Protein AF-A0A7S0ZE68-F1 (afdb_monomer)

Mean predicted aligned error: 7.31 Å

Solvent-accessible surface area (backbone atoms only — not comparable to full-atom values): 23473 Å² total; per-residue (Å²): 79,23,40,35,40,38,35,85,79,68,46,74,48,85,42,56,55,88,51,48,66,77,73,53,62,64,49,19,38,40,34,39,45,21,25,18,49,39,32,36,31,32,47,29,24,30,70,92,72,63,50,59,28,41,34,33,51,36,46,38,29,76,98,45,65,48,38,67,61,39,30,61,26,26,22,79,76,30,35,34,27,33,22,44,54,54,52,84,89,62,48,65,73,42,48,28,31,50,49,50,37,89,93,35,79,50,53,44,38,37,32,34,26,74,39,53,44,96,78,37,60,47,24,30,32,40,34,33,34,30,53,41,91,91,58,72,58,45,65,40,101,82,75,45,92,73,41,56,52,52,30,74,37,29,41,62,71,45,30,70,42,36,25,40,58,50,63,64,74,88,72,77,62,81,66,57,80,61,46,81,65,61,56,42,38,80,71,37,76,44,60,53,7,33,48,49,58,42,42,39,52,78,52,45,68,69,56,52,50,56,38,55,66,32,73,86,42,46,28,42,77,41,61,37,34,48,29,35,27,56,58,79,71,58,72,66,80,48,98,45,74,88,69,52,82,64,55,72,23,48,32,39,43,38,48,67,44,52,51,50,51,38,51,32,55,74,68,74,38,49,28,33,20,34,15,70,60,29,42,50,46,53,50,43,46,38,55,53,5,40,55,63,66,70,64,77,84,68,76,84,60,95,58,46,71,39,50,46,56,47,77,59,54,51,58,60,67,78,37,84,85,56,93,72,76,80,80,53,53,49,58,16,41,46,38,40,50,50,49,29,60,76,67,74,38,66,54,52,66,30,38,35,19,66,62,55,40,68,61,42,80,78,72,63,69,40,27,38,34,28,49,43,62,59,86,74,34,69,66,39,32,35,51,37,11,58,69,30,44,84,39,47,70,73,45,64,72,40,91,53,61,63,78,37,29,50,51,48,48,51,55,51,50,49,38,59,78,69,65,58,47,56,40,72,88,35,25,40,30,38,44,35,59,61,64,86,82,79,78,124

Organism: NCBI:txid708627

InterPro domains:
  IPR003699 S-adenosylmethionine:tRNA ribosyltransferase-isomerase, QueA [PF02547] (1-317)
  IPR003699 S-adenosylmethionine:tRNA ribosyltransferase-isomerase, QueA [PF02547] (340-430)
  IPR003699 S-adenosylmethionine:tRNA ribosyltransferase-isomerase, QueA [PTHR30307] (1-431)
  IPR036100 S-adenosylmethionine:tRNA ribosyltransferase-isomerase, QueA superfamily [SSF111337] (1-431)
  IPR042118 QueA, domain 1 [G3DSA:3.40.1780.10] (176-432)
  IPR042119 QueA, domain 2 [G3DSA:2.40.10.240] (38-175)

Nearest PDB structures (foldseek):
  1vky-assembly1_B  TM=6.435E-01  e=5.093E-19  Thermotoga maritima
  1vky-assembly1_A  TM=6.571E-01  e=1.502E-18  Thermotoga maritima
  1yy3-assembly2_B  TM=5.573E-01  e=4.796E-19  Bacillus subtilis
  1wdi-assembly1_A  TM=6.549E-01  e=3.784E-16  Thermus thermophilus
  6gqf-assembly2_B  TM=2.590E-01  e=2.967E+00  Mus musculus

Secondary structure (DSSP, 8-state):
-EEEEEETTTEEEEE-GGGHHHHSPTT-EEEEE-EEE---EEEEEETTT--EEEEEEEEE-TT---HHHHHT-BTTT-EEEEEEEEETT--TT-EEEE---TT-TTEEEEEEEEEEETTEEEEEEEEEEEEPTTPPPB--TT--SS-B-GGGSBHHHHHHHHEE----GGG-S---TTHHHHSS-TT--EEEESS--GGGGG--HHHHHHHHS-TTTTPEEEEEEEE--GGGGS---SSSGGGPPPPPEEEEEEHHHHHHHHHHHHTT--EEEESHHHHHHHHHHHHHHHHHHTT--S---SS-EE-TTHHHHHHHHH-SS----PPPHHHHHHHHHHHHHHTT-SEEEEEE-----TT---SS-SEEEEEPPPTT-HHHHHHHHHHTTT--HHHHTSS-HHHHSHHHHHHHHHHHHTT---STTS-EEEEEE--GGG--

Foldseek 3Di:
DAWEAEPPVRDTDDDDLLCVLVVDFFQEEEEAAQEWAFLQWFWWAFPPPRWTKIKGFFFFDPPDGDQVVQQQAFLVRWTKTFIFMDTPQDAAQTKIWFDFDPLCNQKTKIWGFHFDDPRHDRGMITIHIWGHPPDDFPQDPVRDPDGDTRRNDGNRVCRVGGGHQQDQVVVVDGDDPVCVVQQEAPSHDHYAASHHLLLRSSDDPVSVCVSCVPPRRSYHYDYWHKRGGCQLSDFPPDPDPVPDFFDKIKIKDFLVRLVVLLVCVVVVHAYEYRHPRSQQNLQVLLLLLLVLVPPPPDDDPPAREAGACSQPCVQCPVPPDDNDDRDASSNSSVSVSVVCVVVVHRMDMHIYSHQQAALDDRRRHFKYKYFADDPRHSRLRNVQCQQQVVQDPVLCPDPDVCSRRVSSCVSVVVCVVVVWAGDSPTYIYMYGHDDPPSPD

Sequence (440 aa):
RLLSWSNPSNSIIDYGFSQIKNILPSNALLILNQSQVITARINMKKLNSGGACEALLLRPAQPNTTPSIALNHTGVSGSVWECLYRGKNIRKDIILEGIPQQNAPDLELQAQVVKTMDGSAPGWLRFSWKSKDHADVITDVNGSENGTKFQDMTFENILPLVGSMPLPPYLKREADELDNIQYKTVYGRQHGSVAAPTAGLHFTDDLLSSIAEDKEKGTKLAYVTLHVGAGTFVPVSAPEMRGHSMHHEQVEISLDTLELLIAQKRAQRPIVAVGTTSVRTLESMYWLGLQFLTSQRSEFLTEPLVSQWYPYETTDQLFNSDPGQLPEAVEALQALANHMRAQELDTVIGDTQLLIVPSYQYKLVDAIVTNFHQPRSTLLMLVAAFVDRNTSFNTIMSADKMTAFPNLFRIYQHALQNRYRFLSYGDSSYLAHVTENSNS

Radius of gyration: 22.99 Å; Cα contacts (8 Å, |Δi|>4): 898; chains: 1; bounding box: 55×50×70 Å

pLDDT: mean 86.55, std 14.47, range [29.5, 98.75]

Structure (mmCIF, N/CA/C/O backbone):
data_AF-A0A7S0ZE68-F1
#
_entry.id   AF-A0A7S0ZE68-F1
#
loop_
_atom_site.group_PDB
_atom_site.id
_atom_site.type_symbol
_atom_site.label_atom_id
_atom_site.label_alt_id
_atom_site.label_comp_id
_atom_site.label_asym_id
_atom_site.label_entity_id
_atom_site.label_seq_id
_atom_site.pdbx_PDB_ins_code
_atom_site.Cartn_x
_atom_site.Cartn_y
_atom_site.Cartn_z
_atom_site.occupancy
_atom_site.B_iso_or_equiv
_atom_site.auth_seq_id
_atom_site.auth_comp_id
_atom_site.auth_asym_id
_atom_site.auth_atom_id
_atom_site.pdbx_PDB_model_num
ATOM 1 N N . ARG A 1 1 ? -0.771 -17.973 10.007 1.00 97.56 1 ARG A N 1
ATOM 2 C CA . ARG A 1 1 ? -1.250 -17.775 11.399 1.00 97.56 1 ARG A CA 1
ATOM 3 C C . ARG A 1 1 ? -1.575 -16.304 11.600 1.00 97.56 1 ARG A C 1
ATOM 5 O O . ARG A 1 1 ? -1.142 -15.498 10.780 1.00 97.56 1 ARG A O 1
ATOM 12 N N . LEU A 1 2 ? -2.339 -15.977 12.635 1.00 98.56 2 LEU A N 1
ATOM 13 C CA . LEU A 1 2 ? -2.744 -14.618 12.966 1.00 98.56 2 LEU A CA 1
ATOM 14 C C . LEU A 1 2 ? -2.609 -14.393 14.474 1.00 98.56 2 LEU A C 1
ATOM 16 O O . LEU A 1 2 ? -3.289 -15.054 15.251 1.00 98.56 2 LEU A O 1
ATOM 20 N N . LEU A 1 3 ? -1.753 -13.456 14.873 1.00 98.56 3 LEU A N 1
ATOM 21 C CA . LEU A 1 3 ? -1.681 -12.979 16.254 1.00 98.56 3 LEU A CA 1
ATOM 22 C C . LEU A 1 3 ? -2.661 -11.822 16.424 1.00 98.56 3 LEU A C 1
ATOM 24 O O . LEU A 1 3 ? -2.529 -10.819 15.735 1.00 98.56 3 LEU A O 1
ATOM 28 N N . SER A 1 4 ? -3.611 -11.921 17.346 1.00 98.25 4 SER A N 1
ATOM 29 C CA . SER A 1 4 ? -4.501 -10.813 17.696 1.00 98.25 4 SER A CA 1
ATOM 30 C C . SER A 1 4 ? -4.032 -10.149 18.983 1.00 98.25 4 SER A C 1
ATOM 32 O O . SER A 1 4 ? -3.918 -10.825 20.003 1.00 98.25 4 SER A O 1
ATOM 34 N N . TRP A 1 5 ? -3.815 -8.837 18.954 1.00 98.00 5 TRP A N 1
ATOM 35 C CA . TRP A 1 5 ? -3.584 -8.008 20.134 1.00 98.00 5 TRP A CA 1
ATOM 36 C C . TRP A 1 5 ? -4.674 -6.944 20.252 1.00 98.00 5 TRP A C 1
ATOM 38 O O . TRP A 1 5 ? -5.042 -6.315 19.258 1.00 98.00 5 TRP A O 1
ATOM 48 N N . SER A 1 6 ? -5.178 -6.735 21.470 1.00 94.56 6 SER A N 1
ATOM 49 C CA . SER A 1 6 ? -6.189 -5.712 21.741 1.00 94.56 6 SER A CA 1
ATOM 50 C C . SER A 1 6 ? -5.872 -4.880 22.982 1.00 94.56 6 SER A C 1
ATOM 52 O O . SER A 1 6 ? -5.545 -5.412 24.042 1.00 94.56 6 SER A O 1
ATOM 54 N N . ASN A 1 7 ? -6.041 -3.568 22.868 1.00 90.00 7 ASN A N 1
ATOM 55 C CA . ASN A 1 7 ? -6.014 -2.610 23.975 1.00 90.00 7 ASN A CA 1
ATOM 56 C C . ASN A 1 7 ? -7.455 -2.159 24.298 1.00 90.00 7 ASN A C 1
ATOM 58 O O . ASN A 1 7 ? -8.201 -1.939 23.344 1.00 90.00 7 ASN A O 1
ATOM 62 N N . PRO A 1 8 ? -7.867 -1.997 25.577 1.00 86.44 8 PRO A N 1
ATOM 63 C CA . PRO A 1 8 ? -7.042 -1.902 26.795 1.00 86.44 8 PRO A CA 1
ATOM 64 C C . PRO A 1 8 ? -6.720 -3.224 27.502 1.00 86.44 8 PRO A C 1
ATOM 66 O O . PRO A 1 8 ? -5.891 -3.234 28.408 1.00 86.44 8 PRO A O 1
ATOM 69 N N . SER A 1 9 ? -7.326 -4.347 27.097 1.00 87.69 9 SER A N 1
ATOM 70 C CA . SER A 1 9 ? -7.104 -5.641 27.771 1.00 87.69 9 SER A CA 1
ATOM 71 C C . SER A 1 9 ? -5.641 -6.109 27.741 1.00 87.69 9 SER A C 1
ATOM 73 O O . SER A 1 9 ? -5.232 -6.934 28.559 1.00 87.69 9 SER A O 1
ATOM 75 N N . ASN A 1 10 ? -4.857 -5.606 26.779 1.00 89.00 10 ASN A N 1
ATOM 76 C CA . ASN A 1 10 ? -3.514 -6.070 26.446 1.00 89.00 10 ASN A CA 1
ATOM 77 C C . ASN A 1 10 ? -3.459 -7.600 26.302 1.00 89.00 10 ASN A C 1
ATOM 79 O O . ASN A 1 10 ? -2.470 -8.238 26.673 1.00 89.00 10 ASN A O 1
ATOM 83 N N . SER A 1 11 ? -4.541 -8.202 25.801 1.00 92.81 11 SER A N 1
ATOM 84 C CA . SER A 1 11 ? -4.622 -9.637 25.540 1.00 92.81 11 SER A CA 1
ATOM 85 C C . SER A 1 11 ? -3.942 -9.972 24.217 1.00 92.81 11 SER A C 1
ATOM 87 O O . SER A 1 11 ? -4.006 -9.200 23.260 1.00 92.81 11 SER A O 1
ATOM 89 N N . ILE A 1 12 ? -3.276 -11.128 24.179 1.00 97.75 12 ILE A N 1
ATOM 90 C CA . ILE A 1 12 ? -2.728 -11.721 22.959 1.00 97.75 12 ILE A CA 1
ATOM 91 C C . ILE A 1 12 ? -3.397 -13.078 22.775 1.00 97.75 12 ILE A C 1
ATOM 93 O O . ILE A 1 12 ? -3.384 -13.892 23.697 1.00 97.75 12 ILE A O 1
ATOM 97 N N . ILE A 1 13 ? -3.992 -13.301 21.605 1.00 97.88 13 ILE A N 1
ATOM 98 C CA . ILE A 1 13 ? -4.678 -14.548 21.253 1.00 97.88 13 ILE A CA 1
ATOM 99 C C . ILE A 1 13 ? -4.198 -15.005 19.875 1.00 97.88 13 ILE A C 1
ATOM 101 O O . ILE A 1 13 ? -4.115 -14.209 18.938 1.00 97.88 13 ILE A O 1
ATOM 105 N N . ASP A 1 14 ? -3.887 -16.292 19.750 1.00 98.38 14 ASP A N 1
ATOM 106 C CA . ASP A 1 14 ? -3.435 -16.913 18.509 1.00 98.38 14 ASP A CA 1
ATOM 107 C C . ASP A 1 14 ? -4.608 -17.508 17.716 1.00 98.38 14 ASP A C 1
ATOM 109 O O . ASP A 1 14 ? -5.398 -18.292 18.240 1.00 98.38 14 ASP A O 1
ATOM 113 N N . TYR A 1 15 ? -4.673 -17.187 16.425 1.00 98.25 15 TYR A N 1
ATOM 114 C CA . TYR A 1 15 ? -5.695 -17.653 15.491 1.00 98.25 15 TYR A CA 1
ATOM 115 C C . TYR A 1 15 ? -5.086 -18.218 14.195 1.00 98.25 15 TYR A C 1
ATOM 117 O O . TYR A 1 15 ? -3.932 -17.963 13.821 1.00 98.25 15 TYR A O 1
ATOM 125 N N . GLY A 1 16 ? -5.896 -18.962 13.445 1.00 98.06 16 GLY A N 1
ATOM 126 C CA . GLY A 1 16 ? -5.732 -19.121 12.002 1.00 98.06 16 GLY A CA 1
ATOM 127 C C . GLY A 1 16 ? -6.158 -17.845 11.271 1.00 98.06 16 GLY A C 1
ATOM 128 O O . GLY A 1 16 ? -7.096 -17.175 11.690 1.00 98.06 16 GLY A O 1
ATOM 129 N N . PHE A 1 17 ? -5.498 -17.498 10.159 1.00 98.31 17 PHE A N 1
ATOM 130 C CA . PHE A 1 17 ? -5.830 -16.257 9.441 1.00 98.31 17 PHE A CA 1
ATOM 131 C C . PHE A 1 17 ? -7.270 -16.250 8.905 1.00 98.31 17 PHE A C 1
ATOM 133 O O . PHE A 1 17 ? -7.935 -15.224 8.953 1.00 98.31 17 PHE A O 1
ATOM 140 N N . SER A 1 18 ? -7.799 -17.408 8.498 1.00 97.00 18 SER A N 1
ATOM 141 C CA . SER A 1 18 ? -9.199 -17.566 8.076 1.00 97.00 18 SER A CA 1
ATOM 142 C C . SER A 1 18 ? -10.223 -17.192 9.156 1.00 97.00 18 SER A C 1
ATOM 144 O O . SER A 1 18 ? -11.379 -16.926 8.840 1.00 97.00 18 SER A O 1
ATOM 146 N N . GLN A 1 19 ? -9.815 -17.141 10.429 1.00 97.44 19 GLN A N 1
ATOM 147 C CA . GLN A 1 19 ? -10.674 -16.735 11.541 1.00 97.44 19 GLN A CA 1
ATOM 148 C C . GLN A 1 19 ? -10.738 -15.212 11.720 1.00 97.44 19 GLN A C 1
ATOM 150 O O . GLN A 1 19 ? -11.475 -14.753 12.590 1.00 97.44 19 GLN A O 1
ATOM 155 N N . ILE A 1 20 ? -10.019 -14.420 10.909 1.00 97.50 20 ILE A N 1
ATOM 156 C CA . ILE A 1 20 ? -10.016 -12.953 11.015 1.00 97.50 20 ILE A CA 1
ATOM 157 C C . ILE A 1 20 ? -11.431 -12.367 10.981 1.00 97.50 20 ILE A C 1
ATOM 159 O O . ILE A 1 20 ? -11.746 -11.486 11.774 1.00 97.50 20 ILE A O 1
ATOM 163 N N . LYS A 1 21 ? -12.322 -12.928 10.153 1.00 95.75 21 LYS A N 1
ATOM 164 C CA . LYS A 1 21 ? -13.723 -12.494 10.048 1.00 95.75 21 LYS A CA 1
ATOM 165 C C . LYS A 1 21 ? -14.470 -12.513 11.389 1.00 95.75 21 LYS A C 1
ATOM 167 O O . LYS A 1 21 ? -15.330 -11.677 11.636 1.00 95.75 21 LYS A O 1
ATOM 172 N N . ASN A 1 22 ? -14.097 -13.424 12.290 1.00 94.50 22 ASN A N 1
ATOM 173 C CA . ASN A 1 22 ? -14.753 -13.574 13.587 1.00 94.50 22 ASN A CA 1
ATOM 174 C C . ASN A 1 22 ? -14.333 -12.467 14.565 1.00 94.50 22 ASN A C 1
ATOM 176 O O . ASN A 1 22 ? -15.131 -12.067 15.415 1.00 94.50 22 ASN A O 1
ATOM 180 N N . ILE A 1 23 ? -13.099 -11.969 14.434 1.00 94.88 23 ILE A N 1
ATOM 181 C CA . ILE A 1 23 ? -12.503 -10.980 15.344 1.00 94.88 23 ILE A CA 1
ATOM 182 C C . ILE A 1 23 ? -12.587 -9.542 14.818 1.00 94.88 23 ILE A C 1
ATOM 184 O O . ILE A 1 23 ? -12.306 -8.609 15.569 1.00 94.88 23 ILE A O 1
ATOM 188 N N . LEU A 1 24 ? -12.987 -9.348 13.555 1.00 95.69 24 LEU A N 1
ATOM 189 C CA . LEU A 1 24 ? -13.318 -8.021 13.042 1.00 95.69 24 LEU A CA 1
ATOM 190 C C . LEU A 1 24 ? -14.492 -7.431 13.844 1.00 95.69 24 LEU A C 1
ATOM 192 O O . LEU A 1 24 ? -15.449 -8.155 14.169 1.00 95.69 24 LEU A O 1
ATOM 196 N N . PRO A 1 25 ? -14.436 -6.130 14.177 1.00 94.56 25 PRO A N 1
ATOM 197 C CA . PRO A 1 25 ? -15.509 -5.487 14.905 1.00 94.56 25 PRO A CA 1
ATOM 198 C C . PRO A 1 25 ? -16.730 -5.298 13.998 1.00 94.56 25 PRO A C 1
ATOM 200 O O . PRO A 1 25 ? -16.615 -5.191 12.775 1.00 94.56 25 PRO A O 1
ATOM 203 N N . SER A 1 26 ? -17.917 -5.266 14.599 1.00 95.06 26 SER A N 1
ATOM 204 C CA . SER A 1 26 ? -19.160 -5.085 13.849 1.00 95.06 26 SER A CA 1
ATOM 205 C C . SER A 1 26 ? -19.196 -3.724 13.151 1.00 95.06 26 SER A C 1
ATOM 207 O O . SER A 1 26 ? -18.731 -2.713 13.679 1.00 95.06 26 SER A O 1
ATOM 209 N N . ASN A 1 27 ? -19.776 -3.699 11.955 1.00 96.75 27 ASN A N 1
ATOM 210 C CA . ASN A 1 27 ? -19.879 -2.556 11.055 1.00 96.75 27 ASN A CA 1
ATOM 211 C C . ASN A 1 27 ? -18.532 -1.908 10.697 1.00 96.75 27 ASN A C 1
ATOM 213 O O . ASN A 1 27 ? -18.492 -0.717 10.383 1.00 96.75 27 ASN A O 1
ATOM 217 N N . ALA A 1 28 ? -17.431 -2.664 10.758 1.00 97.06 28 ALA A N 1
ATOM 218 C CA . ALA A 1 28 ? -16.114 -2.183 10.365 1.00 97.06 28 ALA A CA 1
ATOM 219 C C . ALA A 1 28 ? -16.041 -1.816 8.877 1.00 97.06 28 ALA A C 1
ATOM 221 O O . ALA A 1 28 ? -16.724 -2.406 8.038 1.00 97.06 28 ALA A O 1
ATOM 222 N N . LEU A 1 29 ? -15.138 -0.895 8.552 1.00 98.38 29 LEU A N 1
ATOM 223 C CA . LEU A 1 29 ? -14.688 -0.648 7.189 1.00 98.38 29 LEU A CA 1
ATOM 224 C C . LEU A 1 29 ? -13.268 -1.201 7.035 1.00 98.38 29 LEU A C 1
ATOM 226 O O . LEU A 1 29 ? -12.329 -0.685 7.643 1.00 98.38 29 LEU A O 1
ATOM 230 N N . LEU A 1 30 ? -13.120 -2.268 6.251 1.00 98.50 30 LEU A N 1
ATOM 231 C CA . LEU A 1 30 ? -11.841 -2.906 5.953 1.00 98.50 30 LEU A CA 1
ATOM 232 C C . LEU A 1 30 ? -11.209 -2.234 4.728 1.00 98.50 30 LEU A C 1
ATOM 234 O O . LEU A 1 30 ? -11.746 -2.314 3.623 1.00 98.50 30 LEU A O 1
ATOM 238 N N . ILE A 1 31 ? -10.069 -1.575 4.934 1.00 98.69 31 ILE A N 1
ATOM 239 C CA . ILE A 1 31 ? -9.358 -0.804 3.912 1.00 98.69 31 ILE A CA 1
ATOM 240 C C . ILE A 1 31 ? -8.237 -1.640 3.303 1.00 98.69 31 ILE A C 1
ATOM 242 O O . ILE A 1 31 ? -7.310 -2.063 3.998 1.00 98.69 31 ILE A O 1
ATOM 246 N N . LEU A 1 32 ? -8.316 -1.838 1.991 1.00 98.50 32 LEU A N 1
ATOM 247 C CA . LEU A 1 32 ? -7.461 -2.725 1.215 1.00 98.50 32 LEU A CA 1
ATOM 248 C C . LEU A 1 32 ? -6.652 -1.915 0.189 1.00 98.50 32 LEU A C 1
ATOM 250 O O . LEU A 1 32 ? -7.228 -1.257 -0.675 1.00 98.50 32 LEU A O 1
ATOM 254 N N . ASN A 1 33 ? -5.317 -1.979 0.246 1.00 97.75 33 ASN A N 1
ATOM 255 C CA . ASN A 1 33 ? -4.476 -1.361 -0.785 1.00 97.75 33 ASN A CA 1
ATOM 256 C C . ASN A 1 33 ? -4.490 -2.196 -2.075 1.00 97.75 33 ASN A C 1
ATOM 258 O O . ASN A 1 33 ? -3.902 -3.278 -2.111 1.00 97.75 33 ASN A O 1
ATOM 262 N N . GLN A 1 34 ? -5.142 -1.690 -3.118 1.00 96.56 34 GLN A N 1
ATOM 263 C CA . GLN A 1 34 ? -5.327 -2.373 -4.402 1.00 96.56 34 GLN A CA 1
ATOM 264 C C . GLN A 1 34 ? -4.167 -2.170 -5.391 1.00 96.56 34 GLN A C 1
ATOM 266 O O . GLN A 1 34 ? -4.314 -2.484 -6.576 1.00 96.56 34 GLN A O 1
ATOM 271 N N . SER A 1 35 ? -3.024 -1.644 -4.939 1.00 94.12 35 SER A N 1
ATOM 272 C CA . SER A 1 35 ? -1.848 -1.515 -5.795 1.00 94.12 35 SER A CA 1
ATOM 273 C C . SER A 1 35 ? -1.273 -2.881 -6.179 1.00 94.12 35 SER A C 1
ATOM 275 O O . SER A 1 35 ? -1.219 -3.826 -5.387 1.00 94.12 35 SER A O 1
ATOM 277 N N . GLN A 1 36 ? -0.843 -2.980 -7.432 1.00 91.81 36 GLN A N 1
ATOM 278 C CA . GLN A 1 36 ? -0.327 -4.189 -8.047 1.00 91.81 36 GLN A CA 1
ATOM 279 C C . GLN A 1 36 ? 1.104 -3.968 -8.527 1.00 91.81 36 GLN A C 1
ATOM 281 O O . GLN A 1 36 ? 1.465 -2.902 -9.045 1.00 91.81 36 GLN A O 1
ATOM 286 N N . VAL A 1 37 ? 1.929 -4.991 -8.303 1.00 91.69 37 VAL A N 1
ATOM 287 C CA . VAL A 1 37 ? 3.350 -4.950 -8.630 1.00 91.69 37 VAL A CA 1
ATOM 288 C C . VAL A 1 37 ? 3.547 -5.113 -10.128 1.00 91.69 37 VAL A C 1
ATOM 290 O O . VAL A 1 37 ? 2.968 -6.012 -10.735 1.00 91.69 37 VAL A O 1
ATOM 293 N N . ILE A 1 38 ? 4.380 -4.256 -10.705 1.00 91.44 38 ILE A N 1
ATOM 294 C CA . ILE A 1 38 ? 4.871 -4.394 -12.077 1.00 91.44 38 ILE A CA 1
ATOM 295 C C . ILE A 1 38 ? 6.212 -5.138 -12.087 1.00 91.44 38 ILE A C 1
ATOM 297 O O . ILE A 1 38 ? 6.972 -5.086 -11.117 1.00 91.44 38 ILE A O 1
ATOM 301 N N . THR A 1 39 ? 6.549 -5.800 -13.196 1.00 91.88 39 THR A N 1
ATOM 302 C CA . THR A 1 39 ? 7.866 -6.428 -13.416 1.00 91.88 39 THR A CA 1
ATOM 303 C C . THR A 1 39 ? 8.942 -5.360 -13.658 1.00 91.88 39 THR A C 1
ATOM 305 O O . THR A 1 39 ? 9.466 -5.173 -14.751 1.00 91.88 39 THR A O 1
ATOM 308 N N . ALA A 1 40 ? 9.241 -4.600 -12.605 1.00 90.06 40 ALA A N 1
ATOM 309 C CA . ALA A 1 40 ? 10.040 -3.379 -12.626 1.00 90.06 40 ALA A CA 1
ATOM 310 C C . ALA A 1 40 ? 11.560 -3.597 -12.681 1.00 90.06 40 ALA A C 1
ATOM 312 O O . ALA A 1 40 ? 12.296 -2.614 -12.776 1.00 90.06 40 ALA A O 1
ATOM 313 N N . ARG A 1 41 ? 12.062 -4.835 -12.581 1.00 92.25 41 ARG A N 1
ATOM 314 C CA . ARG A 1 41 ? 13.501 -5.114 -12.671 1.00 92.25 41 ARG A CA 1
ATOM 315 C C . ARG A 1 41 ? 13.868 -5.532 -14.088 1.00 92.25 41 ARG A C 1
ATOM 317 O O . ARG A 1 41 ? 13.460 -6.597 -14.525 1.00 92.25 41 ARG A O 1
ATOM 324 N N . ILE A 1 42 ? 14.663 -4.728 -14.784 1.00 94.25 42 ILE A N 1
ATOM 325 C CA . ILE A 1 42 ? 15.025 -4.937 -16.189 1.00 94.25 42 ILE A CA 1
ATOM 326 C C . ILE A 1 42 ? 16.531 -5.170 -16.304 1.00 94.25 42 ILE A C 1
ATOM 328 O O . ILE A 1 42 ? 17.345 -4.326 -15.912 1.00 94.25 42 ILE A O 1
ATOM 332 N N . ASN A 1 43 ? 16.900 -6.307 -16.892 1.00 94.50 43 ASN A N 1
ATOM 333 C CA . ASN A 1 43 ? 18.278 -6.600 -17.268 1.00 94.50 43 ASN A CA 1
ATOM 334 C C . ASN A 1 43 ? 18.594 -5.986 -18.633 1.00 94.50 43 ASN A C 1
ATOM 336 O O . ASN A 1 43 ? 17.826 -6.115 -19.587 1.00 94.50 43 ASN A O 1
ATOM 340 N N . MET A 1 44 ? 19.738 -5.315 -18.725 1.00 96.31 44 MET A N 1
ATOM 341 C CA . MET A 1 44 ? 20.158 -4.565 -19.902 1.00 96.31 44 MET A CA 1
ATOM 342 C C . MET A 1 44 ? 21.663 -4.691 -20.162 1.00 96.31 44 MET A C 1
ATOM 344 O O . MET A 1 44 ? 22.460 -5.094 -19.310 1.00 96.31 44 MET A O 1
ATOM 348 N N . LYS A 1 45 ? 22.081 -4.268 -21.353 1.00 96.31 45 LYS A N 1
ATOM 349 C CA . LYS A 1 45 ? 23.487 -4.125 -21.757 1.00 96.31 45 LYS A CA 1
ATOM 350 C C . LYS A 1 45 ? 23.699 -2.769 -22.428 1.00 96.31 45 LYS A C 1
ATOM 352 O O . LYS A 1 45 ? 22.816 -2.259 -23.104 1.00 96.31 45 LYS A O 1
ATOM 357 N N . LYS A 1 46 ? 24.874 -2.162 -22.271 1.00 95.62 46 LYS A N 1
ATOM 358 C CA . LYS A 1 46 ? 25.231 -0.938 -23.008 1.00 95.62 46 LYS A CA 1
ATOM 359 C C . LYS A 1 46 ? 25.331 -1.238 -24.500 1.00 95.62 46 LYS A C 1
ATOM 361 O O . LYS A 1 46 ? 26.166 -2.063 -24.868 1.00 95.62 46 LYS A O 1
ATOM 366 N N . LEU A 1 47 ? 24.599 -0.499 -25.333 1.00 91.81 47 LEU A N 1
ATOM 367 C CA . LEU A 1 47 ? 24.514 -0.736 -26.780 1.00 91.81 47 LEU A CA 1
ATOM 368 C C . LEU A 1 47 ? 25.900 -0.849 -27.449 1.00 91.81 47 LEU A C 1
ATOM 370 O O . LEU A 1 47 ? 26.173 -1.802 -28.166 1.00 91.81 47 LEU A O 1
ATOM 374 N N . ASN A 1 48 ? 26.823 0.065 -27.129 1.00 88.69 48 ASN A N 1
ATOM 375 C CA . ASN A 1 48 ? 28.132 0.126 -27.798 1.00 88.69 48 ASN A CA 1
ATOM 376 C C . ASN A 1 48 ? 29.204 -0.812 -27.221 1.00 88.69 48 ASN A C 1
ATOM 378 O O . ASN A 1 48 ? 30.195 -1.088 -27.884 1.00 88.69 48 ASN A O 1
ATOM 382 N N . SER A 1 49 ? 29.081 -1.232 -25.959 1.00 91.38 49 SER A N 1
ATOM 383 C CA . SER A 1 49 ? 30.174 -1.940 -25.257 1.00 91.38 49 SER A CA 1
ATOM 384 C C . SER A 1 49 ? 29.784 -3.306 -24.708 1.00 91.38 49 SER A C 1
ATOM 386 O O . SER A 1 49 ? 30.634 -3.992 -24.150 1.00 91.38 49 SER A O 1
ATOM 388 N N . GLY A 1 50 ? 28.502 -3.674 -24.768 1.00 92.62 50 GLY A N 1
ATOM 389 C CA . GLY A 1 50 ? 27.973 -4.908 -24.185 1.00 92.62 50 GLY A CA 1
ATOM 390 C C . GLY A 1 50 ? 28.035 -4.973 -22.654 1.00 92.62 50 GLY A C 1
ATOM 391 O O . GLY A 1 50 ? 27.620 -5.966 -22.068 1.00 92.62 50 GLY A O 1
ATOM 392 N N . GLY A 1 51 ? 28.544 -3.937 -21.976 1.00 94.12 51 GLY A N 1
ATOM 393 C CA . GLY A 1 51 ? 28.671 -3.943 -20.520 1.00 94.12 51 GLY A CA 1
ATOM 394 C C . GLY A 1 51 ? 27.307 -4.021 -19.833 1.00 94.12 51 GLY A C 1
ATOM 395 O O . GLY A 1 51 ? 26.436 -3.204 -20.126 1.00 94.12 51 GLY A O 1
ATOM 396 N N . ALA A 1 52 ? 27.156 -4.973 -18.912 1.00 95.06 52 ALA A N 1
ATOM 397 C CA . ALA A 1 52 ? 25.908 -5.240 -18.206 1.00 95.06 52 ALA A CA 1
ATOM 398 C C . ALA A 1 52 ? 25.421 -4.048 -17.364 1.00 95.06 52 ALA A C 1
ATOM 400 O O . ALA A 1 52 ? 26.219 -3.311 -16.766 1.00 95.06 52 ALA A O 1
ATOM 401 N N . CYS A 1 53 ? 24.102 -3.901 -17.312 1.00 94.06 53 CYS A N 1
ATOM 402 C CA . CYS A 1 53 ? 23.387 -2.951 -16.480 1.00 94.06 53 CYS A CA 1
ATOM 403 C C . CYS A 1 53 ? 22.080 -3.591 -15.997 1.00 94.06 53 CYS A C 1
ATOM 405 O O . CYS A 1 53 ? 21.318 -4.110 -16.799 1.00 94.06 53 CYS A O 1
ATOM 407 N N . GLU A 1 54 ? 21.794 -3.518 -14.707 1.00 92.44 54 GLU A N 1
ATOM 408 C CA . GLU A 1 54 ? 20.463 -3.820 -14.165 1.00 92.44 54 GLU A CA 1
ATOM 409 C C . GLU A 1 54 ? 19.784 -2.488 -13.845 1.00 92.44 54 GLU A C 1
ATOM 411 O O . GLU A 1 54 ? 20.455 -1.589 -13.332 1.00 92.44 54 GLU A O 1
ATOM 416 N N . ALA A 1 55 ? 18.494 -2.339 -14.141 1.00 91.94 55 ALA A N 1
ATOM 417 C CA . ALA A 1 55 ? 17.694 -1.226 -13.639 1.00 91.94 55 ALA A CA 1
ATOM 418 C C . ALA A 1 55 ? 16.453 -1.717 -12.903 1.00 91.94 55 ALA A C 1
ATOM 420 O O . ALA A 1 55 ? 15.841 -2.714 -13.269 1.00 91.94 55 ALA A O 1
ATOM 421 N N . LEU A 1 56 ? 16.074 -0.969 -11.880 1.00 91.00 56 LEU A N 1
ATOM 422 C CA . LEU A 1 56 ? 14.854 -1.118 -11.118 1.00 91.00 56 LEU A CA 1
ATOM 423 C C . LEU A 1 56 ? 14.062 0.179 -11.257 1.00 91.00 56 LEU A C 1
ATOM 425 O O . LEU 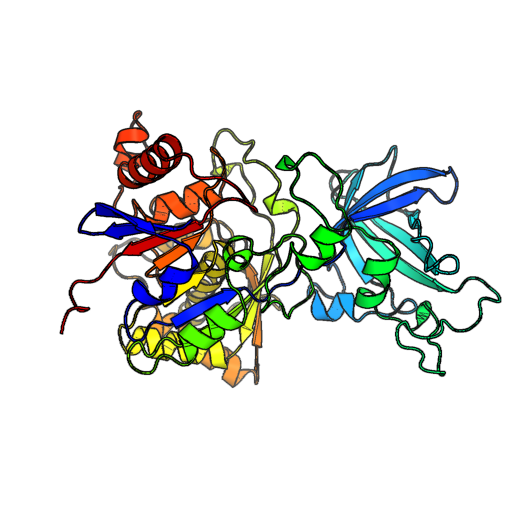A 1 56 ? 14.522 1.231 -10.804 1.00 91.00 56 LEU A O 1
ATOM 429 N N . LEU A 1 57 ? 12.896 0.101 -11.895 1.00 90.88 57 LEU A N 1
ATOM 430 C CA . LEU A 1 57 ? 11.959 1.217 -11.994 1.00 90.88 57 LEU A CA 1
ATOM 431 C C . LEU A 1 57 ? 11.513 1.600 -10.578 1.00 90.88 57 LEU A C 1
ATOM 433 O O . LEU A 1 57 ? 11.186 0.727 -9.777 1.00 90.88 57 LEU A O 1
ATOM 437 N N . LEU A 1 58 ? 11.539 2.894 -10.257 1.00 84.88 58 LEU A N 1
ATOM 438 C CA . LEU A 1 58 ? 11.130 3.422 -8.952 1.00 84.88 58 LEU A CA 1
ATOM 439 C C . LEU A 1 58 ? 9.770 4.102 -9.045 1.00 84.88 58 LEU A C 1
ATOM 441 O O . LEU A 1 58 ? 8.864 3.757 -8.294 1.00 84.88 58 LEU A O 1
ATOM 445 N N . ARG A 1 59 ? 9.653 5.063 -9.964 1.00 85.88 59 ARG A N 1
ATOM 446 C CA . ARG A 1 59 ? 8.428 5.810 -10.258 1.00 85.88 59 ARG A CA 1
ATOM 447 C C . ARG A 1 59 ? 8.512 6.453 -11.643 1.00 85.88 59 ARG A C 1
ATOM 449 O O . ARG A 1 59 ? 9.628 6.675 -12.129 1.00 85.88 59 ARG A O 1
ATOM 456 N N . PRO A 1 60 ? 7.378 6.793 -12.265 1.00 89.38 60 PRO A N 1
ATOM 457 C CA . PRO A 1 60 ? 7.383 7.625 -13.454 1.00 89.38 60 PRO A CA 1
ATOM 458 C C . PRO A 1 60 ? 8.032 8.984 -13.197 1.00 89.38 60 PRO A C 1
ATOM 460 O O . PRO A 1 60 ? 7.990 9.528 -12.094 1.00 89.38 60 PRO A O 1
ATOM 463 N N . ALA A 1 61 ? 8.638 9.530 -14.239 1.00 88.00 61 ALA A N 1
ATOM 464 C CA . ALA A 1 61 ? 9.193 10.872 -14.273 1.00 88.00 61 ALA A CA 1
ATOM 465 C C . ALA A 1 61 ? 8.524 11.678 -15.398 1.00 88.00 61 ALA A C 1
ATOM 467 O O . ALA A 1 61 ? 7.621 11.206 -16.082 1.00 88.00 61 ALA A O 1
ATOM 468 N N . GLN A 1 62 ? 8.962 12.921 -15.598 1.00 80.62 62 GLN A N 1
ATOM 469 C CA . GLN A 1 62 ? 8.327 13.842 -16.544 1.00 80.62 62 GLN A CA 1
ATOM 470 C C . GLN A 1 62 ? 8.140 13.259 -17.964 1.00 80.62 62 GLN A C 1
ATOM 472 O O . GLN A 1 62 ? 9.031 12.568 -18.467 1.00 80.62 62 GLN A O 1
ATOM 477 N N . PRO A 1 63 ? 7.025 13.591 -18.649 1.00 74.69 63 PRO A N 1
ATOM 478 C CA . PRO A 1 63 ? 6.103 14.694 -18.341 1.00 74.69 63 PRO A CA 1
ATOM 479 C C . PRO A 1 63 ? 4.983 14.371 -17.339 1.00 74.69 63 PRO A C 1
ATOM 481 O O . PRO A 1 63 ? 4.277 15.294 -16.951 1.00 74.69 63 PRO A O 1
ATOM 484 N N . ASN A 1 64 ? 4.810 13.115 -16.913 1.00 80.31 64 ASN A N 1
ATOM 485 C CA . ASN A 1 64 ? 3.730 12.726 -16.005 1.00 80.31 64 ASN A CA 1
ATOM 486 C C . ASN A 1 64 ? 4.231 11.741 -14.939 1.00 80.31 64 ASN A C 1
ATOM 488 O O . ASN A 1 64 ? 4.844 10.728 -15.258 1.00 80.31 64 ASN A O 1
ATOM 492 N N . THR A 1 65 ? 3.960 12.046 -13.675 1.00 83.75 65 THR A N 1
ATOM 493 C CA . THR A 1 65 ? 4.401 11.285 -12.496 1.00 83.75 65 THR A CA 1
ATOM 494 C C . THR A 1 65 ? 3.440 10.150 -12.112 1.00 83.75 65 THR A C 1
ATOM 496 O O . THR A 1 65 ? 3.756 9.342 -11.241 1.00 83.75 65 THR A O 1
ATOM 499 N N . THR A 1 66 ? 2.298 10.034 -12.797 1.00 85.25 66 THR A N 1
ATOM 500 C CA . THR A 1 66 ? 1.258 9.032 -12.543 1.00 85.25 66 THR A CA 1
ATOM 501 C C . THR A 1 66 ? 1.554 7.701 -13.229 1.00 85.25 66 THR A C 1
ATOM 503 O O . THR A 1 66 ? 1.628 7.665 -14.462 1.00 85.25 66 THR A O 1
ATOM 506 N N . PRO A 1 67 ? 1.682 6.582 -12.481 1.00 87.69 67 PRO A N 1
ATOM 507 C CA . PRO A 1 67 ? 1.981 5.268 -13.039 1.00 87.69 67 PRO A CA 1
ATOM 508 C C . PRO A 1 67 ? 0.981 4.814 -14.089 1.00 87.69 67 PRO A C 1
ATOM 510 O O . PRO A 1 67 ? 1.414 4.387 -15.152 1.00 87.69 67 PRO A O 1
ATOM 513 N N . SER A 1 68 ? -0.325 4.974 -13.863 1.00 86.12 68 SER A N 1
ATOM 514 C CA . SER A 1 68 ? -1.348 4.565 -14.837 1.00 86.12 68 SER A CA 1
ATOM 515 C C . SER A 1 68 ? -1.211 5.290 -16.183 1.00 86.12 68 SER A C 1
ATOM 517 O O . SER A 1 68 ? -1.430 4.693 -17.235 1.00 86.12 68 SER A O 1
ATOM 519 N N . ILE A 1 69 ? -0.774 6.551 -16.187 1.00 88.56 69 ILE A N 1
ATOM 520 C CA . ILE A 1 69 ? -0.525 7.313 -17.420 1.00 88.56 69 ILE A CA 1
ATOM 521 C C . ILE A 1 69 ? 0.789 6.860 -18.064 1.00 88.56 69 ILE A C 1
ATOM 523 O O . ILE A 1 69 ? 0.826 6.538 -19.251 1.00 88.56 69 ILE A O 1
ATOM 527 N N . ALA A 1 70 ? 1.864 6.775 -17.279 1.00 90.81 70 ALA A N 1
ATOM 528 C CA . ALA A 1 70 ? 3.185 6.402 -17.775 1.00 90.81 70 ALA A CA 1
ATOM 529 C C . ALA A 1 70 ? 3.258 4.961 -18.305 1.00 90.81 70 ALA A C 1
ATOM 531 O O . ALA A 1 70 ? 4.036 4.682 -19.222 1.00 90.81 70 ALA A O 1
ATOM 532 N N . LEU A 1 71 ? 2.463 4.052 -17.737 1.00 91.88 71 LEU A N 1
ATOM 533 C CA . LEU A 1 71 ? 2.334 2.662 -18.169 1.00 91.88 71 LEU A CA 1
ATOM 534 C C . LEU A 1 71 ? 1.534 2.523 -19.471 1.00 91.88 71 LEU A C 1
ATOM 536 O O . LEU A 1 71 ? 1.809 1.604 -20.238 1.00 91.88 71 LEU A O 1
ATOM 540 N N . ASN A 1 72 ? 0.621 3.455 -19.759 1.00 93.56 72 ASN A N 1
ATOM 541 C CA . ASN A 1 72 ? -0.178 3.484 -20.988 1.00 93.56 72 ASN A CA 1
ATOM 542 C C . ASN A 1 72 ? 0.549 4.090 -22.200 1.00 93.56 72 ASN A C 1
ATOM 544 O O . ASN A 1 72 ? 0.030 4.052 -23.314 1.00 93.56 72 ASN A O 1
ATOM 548 N N . HIS A 1 73 ? 1.753 4.636 -22.018 1.00 93.69 73 HIS A N 1
ATOM 549 C CA . HIS A 1 73 ? 2.574 5.086 -23.140 1.00 93.69 73 HIS A CA 1
ATOM 550 C C . HIS A 1 73 ? 2.940 3.916 -24.057 1.00 93.69 73 HIS A C 1
ATOM 552 O O . HIS A 1 73 ? 3.223 2.818 -23.580 1.00 93.69 73 HIS A O 1
ATOM 558 N N . THR A 1 74 ? 2.984 4.175 -25.363 1.00 93.69 74 THR A N 1
ATOM 559 C CA . THR A 1 74 ? 3.421 3.216 -26.385 1.00 93.69 74 THR A CA 1
ATOM 560 C C . THR A 1 74 ? 4.903 3.395 -26.711 1.00 93.69 74 THR A C 1
ATOM 562 O O . THR A 1 74 ? 5.552 4.345 -26.255 1.00 93.69 74 THR A O 1
ATOM 565 N N . GLY A 1 75 ? 5.454 2.502 -27.534 1.00 88.62 75 GLY A N 1
ATOM 566 C CA . GLY A 1 75 ? 6.866 2.529 -27.912 1.00 88.62 75 GLY A CA 1
ATOM 567 C C . GLY A 1 75 ? 7.255 3.776 -28.701 1.00 88.62 75 GLY A C 1
ATOM 568 O O . GLY A 1 75 ? 8.401 4.217 -28.622 1.00 88.62 75 GLY A O 1
ATOM 569 N N . VAL A 1 76 ? 6.281 4.384 -29.389 1.00 86.75 76 VAL A N 1
ATOM 570 C CA . VAL A 1 76 ? 6.439 5.641 -30.133 1.00 86.75 76 VAL A CA 1
ATOM 571 C C . VAL A 1 76 ? 6.549 6.841 -29.193 1.00 86.75 76 VAL A C 1
ATOM 573 O O . VAL A 1 76 ? 7.433 7.678 -29.368 1.00 86.75 76 VAL A O 1
ATOM 576 N N . SER A 1 77 ? 5.672 6.939 -28.188 1.00 90.06 77 SER A N 1
ATOM 577 C CA . SER A 1 77 ? 5.732 8.027 -27.200 1.00 90.06 77 SER A CA 1
ATOM 578 C C . SER A 1 77 ? 6.891 7.853 -26.214 1.00 90.06 77 SER A C 1
ATOM 580 O O . SER A 1 77 ? 7.458 8.841 -25.744 1.00 90.06 77 SER A O 1
ATOM 582 N N . GLY A 1 78 ? 7.251 6.599 -25.917 1.00 91.69 78 GLY A N 1
ATOM 583 C CA . GLY A 1 78 ? 8.212 6.224 -24.887 1.00 91.69 78 GLY A CA 1
ATOM 584 C C . GLY A 1 78 ? 7.735 6.565 -23.474 1.00 91.69 78 GLY A C 1
ATOM 585 O O . GLY A 1 78 ? 6.789 7.322 -23.280 1.00 91.69 78 GLY A O 1
ATOM 586 N N . SER A 1 79 ? 8.394 6.022 -22.454 1.00 94.62 79 SER A N 1
ATOM 587 C CA . SER A 1 79 ? 8.044 6.256 -21.045 1.00 94.62 79 SER A CA 1
ATOM 588 C C . SER A 1 79 ? 9.289 6.629 -20.247 1.00 94.62 79 SER A C 1
ATOM 590 O O . SER A 1 79 ? 10.341 6.020 -20.427 1.00 94.62 79 SER A O 1
ATOM 592 N N . VAL A 1 80 ? 9.216 7.653 -19.393 1.00 94.94 80 VAL A N 1
ATOM 593 C CA . VAL A 1 80 ? 10.369 8.117 -18.603 1.00 94.94 80 VAL A CA 1
ATOM 594 C C . VAL A 1 80 ? 10.162 7.734 -17.149 1.00 94.94 80 VAL A C 1
ATOM 596 O O . VAL A 1 80 ? 9.130 8.053 -16.571 1.00 94.94 80 VAL A O 1
ATOM 599 N N . TRP A 1 81 ? 11.150 7.070 -16.556 1.00 92.81 81 TRP A N 1
ATOM 600 C CA . TRP A 1 81 ? 11.083 6.597 -15.177 1.00 92.81 81 TRP A CA 1
ATOM 601 C C . TRP A 1 81 ? 12.340 6.968 -14.412 1.00 92.81 81 TRP A C 1
ATOM 603 O O . TRP A 1 81 ? 13.459 6.841 -14.914 1.00 92.81 81 TRP A O 1
ATOM 613 N N . GLU A 1 82 ? 12.159 7.373 -13.162 1.00 90.44 82 GLU A N 1
ATOM 614 C CA . GLU A 1 82 ? 13.235 7.348 -12.188 1.00 90.44 82 GLU A CA 1
ATOM 615 C C . GLU A 1 82 ? 13.577 5.887 -11.884 1.00 90.44 82 GLU A C 1
ATOM 617 O O . GLU A 1 82 ? 12.703 5.087 -11.551 1.00 90.44 82 GLU A O 1
ATOM 622 N N . CYS A 1 83 ? 14.847 5.530 -12.037 1.00 90.00 83 CYS A N 1
ATOM 623 C CA . CYS A 1 83 ? 15.346 4.174 -11.891 1.00 90.00 83 CYS A CA 1
ATOM 624 C C . CYS A 1 83 ? 16.570 4.156 -10.974 1.00 90.00 83 CYS A C 1
ATOM 626 O O . CYS A 1 83 ? 17.468 4.996 -11.092 1.00 90.00 83 CYS A O 1
ATOM 628 N N . LEU A 1 84 ? 16.654 3.138 -10.121 1.00 88.19 84 LEU A N 1
ATOM 629 C CA . LEU A 1 84 ? 17.928 2.707 -9.559 1.00 88.19 84 LEU A CA 1
ATOM 630 C C . LEU A 1 84 ? 18.593 1.802 -10.597 1.00 88.19 84 LEU A C 1
ATOM 632 O O . LEU A 1 84 ? 17.947 0.894 -11.103 1.00 88.19 84 LEU A O 1
ATOM 636 N N . TYR A 1 85 ? 19.863 2.015 -10.923 1.00 88.31 85 TYR A N 1
ATOM 637 C CA . TYR A 1 85 ? 20.571 1.139 -11.856 1.00 88.31 85 TYR A CA 1
ATOM 638 C C . TYR A 1 85 ? 21.986 0.826 -11.397 1.00 88.31 85 TYR A C 1
ATOM 640 O O . TYR A 1 85 ? 22.671 1.645 -10.781 1.00 88.31 85 TYR A O 1
ATOM 648 N N . ARG A 1 86 ? 22.440 -0.382 -11.726 1.00 88.38 86 ARG A N 1
ATOM 649 C CA . ARG A 1 86 ? 23.760 -0.900 -11.379 1.00 88.38 86 ARG A CA 1
ATOM 650 C C . ARG A 1 86 ? 24.500 -1.300 -12.646 1.00 88.38 86 ARG A C 1
ATOM 652 O O . ARG A 1 86 ? 24.166 -2.286 -13.291 1.00 88.38 86 ARG A O 1
ATOM 659 N N . GLY A 1 87 ? 25.553 -0.556 -12.969 1.00 86.00 87 GLY A N 1
ATOM 660 C CA . GLY A 1 87 ? 26.431 -0.827 -14.105 1.00 86.00 87 GLY A CA 1
ATOM 661 C C . GLY A 1 87 ? 27.700 0.022 -14.043 1.00 86.00 87 GLY A C 1
ATOM 662 O O . GLY A 1 87 ? 27.738 1.064 -13.388 1.00 86.00 87 GLY A O 1
ATOM 663 N N . LYS A 1 88 ? 28.773 -0.413 -14.713 1.00 87.50 88 LYS A N 1
ATOM 664 C CA . LYS A 1 88 ? 30.032 0.353 -14.755 1.00 87.50 88 LYS A CA 1
ATOM 665 C C . LYS A 1 88 ? 29.933 1.517 -15.745 1.00 87.50 88 LYS A C 1
ATOM 667 O O . LYS A 1 88 ? 29.692 1.293 -16.937 1.00 87.50 88 LYS A O 1
ATOM 672 N N . ASN A 1 89 ? 30.249 2.724 -15.264 1.00 87.06 89 ASN A N 1
ATOM 673 C CA . ASN A 1 89 ? 30.294 3.969 -16.041 1.00 87.06 89 ASN A CA 1
ATOM 674 C C . ASN A 1 89 ? 28.968 4.293 -16.752 1.00 87.06 89 ASN A C 1
ATOM 676 O O . ASN A 1 89 ? 28.981 4.628 -17.933 1.00 87.06 89 ASN A O 1
ATOM 680 N N . ILE A 1 90 ? 27.838 4.180 -16.048 1.00 87.00 90 ILE A N 1
ATOM 681 C CA . ILE A 1 90 ? 26.539 4.641 -16.554 1.00 87.00 90 ILE A CA 1
ATOM 682 C C . ILE A 1 90 ? 26.453 6.157 -16.355 1.00 87.00 90 ILE A C 1
ATOM 684 O O . ILE A 1 90 ? 26.534 6.636 -15.228 1.00 87.00 90 ILE A O 1
ATOM 688 N N . ARG A 1 91 ? 26.363 6.911 -17.451 1.00 88.44 91 ARG A N 1
ATOM 689 C CA . ARG A 1 91 ? 26.330 8.379 -17.480 1.00 88.44 91 ARG A CA 1
ATOM 690 C C . ARG A 1 91 ? 25.216 8.832 -18.416 1.00 88.44 91 ARG A C 1
ATOM 692 O O . ARG A 1 91 ? 24.692 8.018 -19.176 1.00 88.44 91 ARG A O 1
ATOM 699 N N . LYS A 1 92 ? 24.892 10.123 -18.369 1.00 90.94 92 LYS A N 1
ATOM 700 C CA . LYS A 1 92 ? 23.943 10.754 -19.289 1.00 90.94 92 LYS A CA 1
ATOM 701 C C . LYS A 1 92 ? 24.246 10.382 -20.750 1.00 90.94 92 LYS A C 1
ATOM 703 O O . LYS A 1 92 ? 25.409 10.232 -21.120 1.00 90.94 92 LYS A O 1
ATOM 708 N N . ASP A 1 93 ? 23.186 10.210 -21.531 1.00 91.56 93 ASP A N 1
ATOM 709 C CA . ASP A 1 93 ? 23.168 9.898 -22.964 1.00 91.56 93 ASP A CA 1
ATOM 710 C C . ASP A 1 93 ? 23.623 8.479 -23.345 1.00 91.56 93 ASP A C 1
ATOM 712 O O . ASP A 1 93 ? 23.557 8.103 -24.515 1.00 91.56 93 ASP A O 1
ATOM 716 N N . ILE A 1 94 ? 24.011 7.639 -22.377 1.00 93.81 94 ILE A N 1
ATOM 717 C CA . ILE A 1 94 ? 24.209 6.209 -22.639 1.00 93.81 94 ILE A CA 1
ATOM 718 C C . ILE A 1 94 ? 22.877 5.561 -23.017 1.00 93.81 94 ILE A C 1
ATOM 720 O O . ILE A 1 94 ? 21.861 5.773 -22.355 1.00 93.81 94 ILE A O 1
ATOM 724 N N . ILE A 1 95 ? 22.924 4.723 -24.054 1.00 96.25 95 ILE A N 1
ATOM 725 C CA . ILE A 1 95 ? 21.820 3.865 -24.479 1.00 96.25 95 ILE A CA 1
ATOM 726 C C . ILE A 1 95 ? 22.070 2.448 -23.966 1.00 96.25 95 ILE A C 1
ATOM 728 O O . ILE A 1 95 ? 23.134 1.851 -24.182 1.00 96.25 95 ILE A O 1
ATOM 732 N N . LEU A 1 96 ? 21.073 1.930 -23.266 1.00 96.56 96 LEU A N 1
ATOM 733 C CA . LEU A 1 96 ? 20.994 0.568 -22.772 1.00 96.56 96 LEU A CA 1
ATOM 734 C C . LEU A 1 96 ? 19.984 -0.198 -23.625 1.00 96.56 96 LEU A C 1
ATOM 736 O O . LEU A 1 96 ? 18.943 0.340 -23.981 1.00 96.56 96 LEU A O 1
ATOM 740 N N . GLU A 1 97 ? 20.295 -1.441 -23.950 1.00 96.94 97 GLU A N 1
ATOM 741 C CA . GLU A 1 97 ? 19.420 -2.364 -24.665 1.00 96.94 97 GLU A CA 1
ATOM 742 C C . GLU A 1 97 ? 18.880 -3.384 -23.659 1.00 96.94 97 GLU A C 1
ATOM 744 O O . GLU A 1 97 ? 19.665 -4.023 -22.949 1.00 96.94 97 GLU A O 1
ATOM 749 N N . GLY A 1 98 ? 17.555 -3.500 -23.575 1.00 94.94 98 GLY A N 1
ATOM 750 C CA . GLY A 1 98 ? 16.865 -4.522 -22.794 1.00 94.94 98 GLY A CA 1
ATOM 751 C C . GLY A 1 98 ? 17.152 -5.920 -23.310 1.00 94.94 98 GLY A C 1
ATOM 752 O O . GLY A 1 98 ? 17.453 -6.111 -24.485 1.00 94.94 98 GLY A O 1
ATOM 753 N N . ILE A 1 99 ? 17.072 -6.899 -22.415 1.00 94.00 99 ILE A N 1
ATOM 754 C CA . ILE A 1 99 ? 17.213 -8.314 -22.749 1.00 94.00 99 ILE A CA 1
ATOM 755 C C . ILE A 1 99 ? 15.812 -8.935 -22.690 1.00 94.00 99 ILE A C 1
ATOM 757 O O . ILE A 1 99 ? 15.318 -9.168 -21.586 1.00 94.00 99 ILE A O 1
ATOM 761 N N . PRO A 1 100 ? 15.150 -9.175 -23.839 1.00 91.00 100 PRO A N 1
ATOM 762 C CA . PRO A 1 100 ? 13.832 -9.793 -23.858 1.00 91.00 100 PRO A CA 1
ATOM 763 C C . PRO A 1 100 ? 13.858 -11.226 -23.333 1.00 91.00 100 PRO A C 1
ATOM 765 O O . PRO A 1 100 ? 14.865 -11.934 -23.429 1.00 91.00 100 PRO A O 1
ATOM 768 N N . GLN A 1 101 ? 12.717 -11.664 -22.818 1.00 86.69 101 GLN A N 1
ATOM 769 C CA . GLN A 1 101 ? 12.461 -13.058 -22.497 1.00 86.69 101 GLN A CA 1
ATOM 770 C C . GLN A 1 101 ? 12.336 -13.905 -23.776 1.00 86.69 101 GLN A C 1
ATOM 772 O O . GLN A 1 101 ? 12.124 -13.396 -24.878 1.00 86.69 101 GLN A O 1
ATOM 777 N N . GLN A 1 102 ? 12.469 -15.228 -23.634 1.00 83.50 102 GLN A N 1
ATOM 778 C CA . GLN A 1 102 ? 12.510 -16.161 -24.772 1.00 83.50 102 GLN A CA 1
ATOM 779 C C . GLN A 1 102 ? 11.238 -16.147 -25.633 1.00 83.50 102 GLN A C 1
ATOM 781 O O . GLN A 1 102 ? 11.302 -16.465 -26.815 1.00 83.50 102 GLN A O 1
ATOM 786 N N . ASN A 1 103 ? 10.098 -15.773 -25.053 1.00 81.94 103 ASN A N 1
ATOM 787 C CA . ASN A 1 103 ? 8.806 -15.660 -25.728 1.00 81.94 103 ASN A CA 1
ATOM 788 C C . ASN A 1 103 ? 8.621 -14.342 -26.508 1.00 81.94 103 ASN A C 1
ATOM 790 O O . ASN A 1 103 ? 7.595 -14.178 -27.159 1.00 81.94 103 ASN A O 1
ATOM 794 N N . ALA A 1 104 ? 9.584 -13.415 -26.464 1.00 86.06 104 ALA A N 1
ATOM 795 C CA . ALA A 1 104 ? 9.544 -12.146 -27.194 1.00 86.06 104 ALA A CA 1
ATOM 796 C C . ALA A 1 104 ? 10.895 -11.823 -27.876 1.00 86.06 104 ALA A C 1
ATOM 798 O O . ALA A 1 104 ? 11.460 -10.750 -27.654 1.00 86.06 104 ALA A O 1
ATOM 799 N N . PRO A 1 105 ? 11.447 -12.723 -28.716 1.00 86.88 105 PRO A N 1
ATOM 800 C CA . PRO A 1 105 ? 12.790 -12.564 -29.284 1.00 86.88 105 PRO A CA 1
ATOM 801 C C . PRO A 1 105 ? 12.920 -11.365 -30.237 1.00 86.88 105 PRO A C 1
ATOM 803 O O . PRO A 1 105 ? 14.034 -10.882 -30.464 1.00 86.88 105 PRO A O 1
ATOM 806 N N . ASP A 1 106 ? 11.800 -10.875 -30.770 1.00 89.75 106 ASP A N 1
ATOM 807 C CA . ASP A 1 106 ? 11.735 -9.768 -31.728 1.00 89.75 106 ASP A CA 1
ATOM 808 C C . ASP A 1 106 ? 11.437 -8.405 -31.095 1.00 89.75 106 ASP A C 1
ATOM 810 O O . ASP A 1 106 ? 11.277 -7.409 -31.803 1.00 89.75 106 ASP A O 1
ATOM 814 N N . LEU A 1 107 ? 11.386 -8.339 -29.764 1.00 92.06 107 LEU A N 1
ATOM 815 C CA . LEU A 1 107 ? 11.258 -7.089 -29.030 1.00 92.06 107 LEU A CA 1
ATOM 816 C C . LEU A 1 107 ? 12.615 -6.383 -28.938 1.00 92.06 107 LEU A C 1
ATOM 818 O O . LEU A 1 107 ? 13.573 -6.914 -28.380 1.00 92.06 107 LEU A O 1
ATOM 822 N N . GLU A 1 108 ? 12.689 -5.149 -29.425 1.00 94.31 108 GLU A N 1
ATOM 823 C CA . GLU A 1 108 ? 13.804 -4.246 -29.150 1.00 94.31 108 GLU A CA 1
ATOM 824 C C . GLU A 1 108 ? 13.373 -3.214 -28.111 1.00 94.31 108 GLU A C 1
ATOM 826 O O . GLU A 1 108 ? 12.621 -2.294 -28.425 1.00 94.31 108 GLU A O 1
ATOM 831 N N . LEU A 1 109 ? 13.867 -3.344 -26.877 1.00 96.38 109 LEU A N 1
ATOM 832 C CA . LEU A 1 109 ? 13.731 -2.321 -25.840 1.00 96.38 109 LEU A CA 1
ATOM 833 C C . LEU A 1 109 ? 15.034 -1.528 -25.733 1.00 96.38 109 LEU A C 1
ATOM 835 O O . LEU A 1 109 ? 16.106 -2.107 -25.560 1.00 96.38 109 LEU A O 1
ATOM 839 N N . GLN A 1 110 ? 14.937 -0.203 -25.745 1.00 96.88 110 GLN A N 1
ATOM 840 C CA . GLN A 1 110 ? 16.042 0.694 -25.427 1.00 96.88 110 GLN A CA 1
ATOM 841 C C . GLN A 1 110 ? 15.692 1.592 -24.243 1.00 96.88 110 GLN A C 1
ATOM 843 O O . GLN A 1 110 ? 14.542 1.988 -24.068 1.00 96.88 110 GLN A O 1
ATOM 848 N N . ALA A 1 111 ? 16.703 1.935 -23.449 1.00 96.75 111 ALA A N 1
ATOM 849 C CA . ALA A 1 111 ? 16.613 2.897 -22.364 1.00 96.75 111 ALA A CA 1
ATOM 850 C C . ALA A 1 111 ? 17.764 3.907 -22.461 1.00 96.75 111 ALA A C 1
ATOM 852 O O . ALA A 1 111 ? 18.936 3.547 -22.334 1.00 96.75 111 ALA A O 1
ATOM 853 N N . GLN A 1 112 ? 17.440 5.181 -22.680 1.00 95.94 112 GLN A N 1
ATOM 854 C CA . GLN A 1 112 ? 18.414 6.272 -22.692 1.00 95.94 112 GLN A CA 1
ATOM 855 C C . GLN A 1 112 ? 18.519 6.903 -21.302 1.00 95.94 112 GLN A C 1
ATOM 857 O O . GLN A 1 112 ? 17.507 7.280 -20.712 1.00 95.94 112 GLN A O 1
ATOM 862 N N . VAL A 1 113 ? 19.739 7.091 -20.795 1.00 94.06 113 VAL A N 1
ATOM 863 C CA . VAL A 1 113 ? 19.974 7.842 -19.553 1.00 94.06 113 VAL A CA 1
ATOM 864 C C . VAL A 1 113 ? 19.757 9.336 -19.808 1.00 94.06 113 VAL A C 1
ATOM 866 O O . VAL A 1 113 ? 20.620 10.010 -20.366 1.00 94.06 113 VAL A O 1
ATOM 869 N N . VAL A 1 114 ? 18.617 9.876 -19.381 1.00 93.56 114 VAL A N 1
ATOM 870 C CA . VAL A 1 114 ? 18.247 11.289 -19.586 1.00 93.56 114 VAL A CA 1
ATOM 871 C C . VAL A 1 114 ? 18.820 12.185 -18.488 1.00 93.56 114 VAL A C 1
ATOM 873 O O . VAL A 1 114 ? 19.246 13.313 -18.748 1.00 93.56 114 VAL A O 1
ATOM 876 N N . LYS A 1 115 ? 18.843 11.688 -17.247 1.00 91.25 115 LYS A N 1
ATOM 877 C CA . LYS A 1 115 ? 19.311 12.427 -16.067 1.00 91.25 115 LYS A CA 1
ATOM 878 C C . LYS A 1 115 ? 20.024 11.481 -15.107 1.00 91.25 115 LYS A C 1
ATOM 880 O O . LYS A 1 115 ? 19.537 10.388 -14.858 1.00 91.25 115 LYS A O 1
ATOM 885 N N . THR A 1 116 ? 21.136 11.916 -14.530 1.00 84.38 116 THR A N 1
ATOM 886 C CA . THR A 1 116 ? 21.823 11.224 -13.426 1.00 84.38 116 THR A CA 1
ATOM 887 C C . THR A 1 116 ? 21.736 12.094 -12.178 1.00 84.38 116 THR A C 1
ATOM 889 O O . THR A 1 116 ? 22.003 13.294 -12.287 1.00 84.38 116 THR A O 1
ATOM 892 N N . MET A 1 117 ? 21.398 11.534 -11.017 1.00 80.31 117 MET A N 1
ATOM 893 C CA . MET A 1 117 ? 21.518 12.246 -9.739 1.00 80.31 117 MET A CA 1
ATOM 894 C C . MET A 1 117 ? 22.912 11.991 -9.152 1.00 80.31 117 MET A C 1
ATOM 896 O O . MET A 1 117 ? 23.408 10.867 -9.205 1.00 80.31 117 MET A O 1
ATOM 900 N N . ASP A 1 118 ? 23.593 13.045 -8.695 1.00 71.38 118 ASP A N 1
ATOM 901 C CA . ASP A 1 118 ? 24.947 12.992 -8.110 1.00 71.38 118 ASP A CA 1
ATOM 902 C C . ASP A 1 118 ? 25.980 12.192 -8.931 1.00 71.38 118 ASP A C 1
ATOM 904 O O . ASP A 1 118 ? 26.840 11.484 -8.409 1.00 71.38 118 ASP A O 1
ATOM 908 N N . GLY A 1 119 ? 25.878 12.273 -10.263 1.00 64.44 119 GLY A N 1
ATOM 909 C CA . GLY A 1 119 ? 26.773 11.582 -11.198 1.00 64.44 119 GLY A CA 1
ATOM 910 C C . GLY A 1 119 ? 26.614 10.055 -11.251 1.00 64.44 119 GLY A C 1
ATOM 911 O O . GLY A 1 119 ? 27.416 9.397 -11.917 1.00 64.44 119 GLY A O 1
ATOM 912 N N . SER A 1 120 ? 25.602 9.485 -10.586 1.00 69.00 120 SER A N 1
ATOM 913 C CA . SER A 1 120 ? 25.332 8.042 -10.562 1.00 69.00 120 SER A CA 1
ATOM 914 C C . SER A 1 120 ? 23.823 7.730 -10.528 1.00 69.00 120 SER A C 1
ATOM 916 O O . SER A 1 120 ? 23.061 8.394 -11.232 1.00 69.00 120 SER A O 1
ATOM 918 N N . ALA A 1 121 ? 23.410 6.662 -9.835 1.00 72.75 121 ALA A N 1
ATOM 919 C CA . ALA A 1 121 ? 22.012 6.278 -9.632 1.00 72.75 121 ALA A CA 1
ATOM 920 C C . ALA A 1 121 ? 21.526 6.769 -8.248 1.00 72.75 121 ALA A C 1
ATOM 922 O O . ALA A 1 121 ? 22.328 6.759 -7.314 1.00 72.75 121 ALA A O 1
ATOM 923 N N . PRO A 1 122 ? 20.239 7.123 -8.069 1.00 83.94 122 PRO A N 1
ATOM 924 C CA . PRO A 1 122 ? 19.156 7.025 -9.048 1.00 83.94 122 PRO A CA 1
ATOM 925 C C . PRO A 1 122 ? 19.292 8.024 -10.207 1.00 83.94 122 PRO A C 1
ATOM 927 O O . PRO A 1 122 ? 20.027 9.008 -10.146 1.00 83.94 122 PRO A O 1
ATOM 930 N N . GLY A 1 123 ? 18.607 7.746 -11.310 1.00 89.44 123 GLY A N 1
ATOM 931 C CA . GLY A 1 123 ? 18.586 8.608 -12.490 1.00 89.44 123 GLY A CA 1
ATOM 932 C C . GLY A 1 123 ? 17.349 8.354 -13.340 1.00 89.44 123 GLY A C 1
ATOM 933 O O . GLY A 1 123 ? 16.610 7.407 -13.099 1.00 89.44 123 GLY A O 1
ATOM 934 N N . TRP A 1 124 ? 17.091 9.210 -14.323 1.00 93.69 124 TRP A N 1
ATOM 935 C CA . TRP A 1 124 ? 15.935 9.076 -15.205 1.00 93.69 124 TRP A CA 1
ATOM 936 C C . TRP A 1 124 ? 16.326 8.342 -16.478 1.00 93.69 124 TRP A C 1
ATOM 938 O O . TRP A 1 124 ? 17.234 8.778 -17.191 1.00 93.69 124 TRP A O 1
ATOM 948 N N . LEU A 1 125 ? 15.616 7.256 -16.766 1.00 95.00 125 LEU A N 1
ATOM 949 C CA . LEU A 1 125 ? 15.737 6.494 -17.999 1.00 95.00 125 LEU A CA 1
ATOM 950 C C . LEU A 1 125 ? 14.500 6.736 -18.865 1.00 95.00 125 LEU A C 1
ATOM 952 O O . LEU A 1 125 ? 13.375 6.615 -18.383 1.00 95.00 125 LEU A O 1
ATOM 956 N N . ARG A 1 126 ? 14.704 7.077 -20.140 1.00 96.19 126 ARG A N 1
ATOM 957 C CA . ARG A 1 126 ? 13.644 7.109 -21.154 1.00 96.19 126 ARG A CA 1
ATOM 958 C C . ARG A 1 126 ? 13.641 5.786 -21.899 1.00 96.19 126 ARG A C 1
ATOM 960 O O . ARG A 1 126 ? 14.591 5.500 -22.622 1.00 96.19 126 ARG A O 1
ATOM 967 N N . PHE A 1 127 ? 12.573 5.026 -21.725 1.00 96.50 127 PHE A N 1
ATOM 968 C CA . PHE A 1 127 ? 12.317 3.767 -22.402 1.00 96.50 127 PHE A CA 1
ATOM 969 C C . PHE A 1 127 ? 11.591 3.999 -23.725 1.00 96.50 127 PHE A C 1
ATOM 971 O O . PHE A 1 127 ? 10.667 4.809 -23.801 1.00 96.50 127 PHE A O 1
ATOM 978 N N . SER A 1 128 ? 11.994 3.259 -24.748 1.00 96.56 128 SER A N 1
ATOM 979 C CA . SER A 1 128 ? 11.338 3.172 -26.053 1.00 96.56 128 SER A CA 1
ATOM 980 C C . SER A 1 128 ? 11.459 1.746 -26.563 1.00 96.56 128 SER A C 1
ATOM 982 O O . SER A 1 128 ? 12.477 1.096 -26.315 1.00 96.56 128 SER A O 1
ATOM 984 N N . TRP A 1 129 ? 10.457 1.260 -27.282 1.00 95.75 129 TRP A N 1
ATOM 985 C CA . TRP A 1 129 ? 10.458 -0.109 -27.782 1.00 95.75 129 TRP A CA 1
ATOM 986 C C . TRP A 1 129 ? 9.807 -0.224 -29.152 1.00 95.75 129 TRP A C 1
ATOM 988 O O . TRP A 1 129 ? 8.978 0.599 -29.538 1.00 95.75 129 TRP A O 1
ATOM 998 N N . LYS A 1 130 ? 10.206 -1.252 -29.897 1.00 94.44 130 LYS A N 1
ATOM 999 C CA . LYS A 1 130 ? 9.667 -1.566 -31.221 1.00 94.44 130 LYS A CA 1
ATOM 1000 C C . LYS A 1 130 ? 9.892 -3.033 -31.569 1.00 94.44 130 LYS A C 1
ATOM 1002 O O . LYS A 1 130 ? 10.663 -3.724 -30.904 1.00 94.44 130 LYS A O 1
ATOM 1007 N N . SER A 1 131 ? 9.236 -3.486 -32.629 1.00 90.62 131 SER A N 1
ATOM 1008 C CA . SER A 1 131 ? 9.564 -4.759 -33.266 1.00 90.62 131 SER A CA 1
ATOM 1009 C C . SER A 1 131 ? 10.857 -4.644 -34.079 1.00 90.62 131 SER A C 1
ATOM 1011 O O . SER A 1 131 ? 11.121 -3.594 -34.675 1.00 90.62 131 SER A O 1
ATOM 1013 N N . LYS A 1 132 ? 11.639 -5.728 -34.136 1.00 88.12 132 LYS A N 1
ATOM 1014 C CA . LYS A 1 132 ? 12.736 -5.883 -35.104 1.00 88.12 132 LYS A CA 1
ATOM 1015 C C . LYS A 1 132 ? 12.228 -5.728 -36.538 1.00 88.12 132 LYS A C 1
ATOM 1017 O O . LYS A 1 132 ? 11.073 -6.038 -36.841 1.00 88.12 132 LYS A O 1
ATOM 1022 N N . ASP A 1 133 ? 13.105 -5.271 -37.428 1.00 71.31 133 ASP A N 1
ATOM 1023 C CA . ASP A 1 133 ? 12.791 -5.165 -38.852 1.00 71.31 133 ASP A CA 1
ATOM 1024 C C . ASP A 1 133 ? 12.390 -6.551 -39.398 1.00 71.31 133 ASP A C 1
ATOM 1026 O O . ASP A 1 133 ? 13.078 -7.540 -39.150 1.00 71.31 133 ASP A O 1
ATOM 1030 N N . HIS A 1 134 ? 11.271 -6.618 -40.130 1.00 63.53 134 HIS A N 1
ATOM 1031 C CA . HIS A 1 134 ? 10.655 -7.849 -40.662 1.00 63.53 134 HIS A CA 1
ATOM 1032 C C . HIS A 1 134 ? 10.019 -8.810 -39.643 1.00 63.53 134 HIS A C 1
ATOM 1034 O O . HIS A 1 134 ? 9.589 -9.888 -40.046 1.00 63.53 134 HIS A O 1
ATOM 1040 N N . ALA A 1 135 ? 9.912 -8.444 -38.363 1.00 61.00 135 ALA A N 1
ATOM 1041 C CA . ALA A 1 135 ? 9.149 -9.246 -37.415 1.00 61.00 135 ALA A CA 1
ATOM 1042 C C . ALA A 1 135 ? 7.648 -9.141 -37.723 1.00 61.00 135 ALA A C 1
ATOM 1044 O O . ALA A 1 135 ? 7.068 -8.046 -37.716 1.00 61.00 135 ALA A O 1
ATOM 1045 N N . ASP A 1 136 ? 7.044 -10.291 -38.018 1.00 53.78 136 ASP A N 1
ATOM 1046 C CA . ASP A 1 136 ? 5.607 -10.416 -38.187 1.00 53.78 136 ASP A CA 1
ATOM 1047 C C . ASP A 1 136 ? 4.878 -10.098 -36.882 1.00 53.78 136 ASP A C 1
ATOM 1049 O O . ASP A 1 136 ? 5.421 -10.075 -35.775 1.00 53.78 136 ASP A O 1
ATOM 1053 N N . VAL A 1 137 ? 3.609 -9.779 -37.059 1.00 55.75 137 VAL A N 1
ATOM 1054 C CA . VAL A 1 137 ? 2.705 -9.347 -36.014 1.00 55.75 137 VAL A CA 1
ATOM 1055 C C . VAL A 1 137 ? 2.621 -10.405 -34.906 1.00 55.75 137 VAL A C 1
ATOM 1057 O O . VAL A 1 137 ? 2.395 -11.576 -35.203 1.00 55.75 137 VAL A O 1
ATOM 1060 N N . ILE A 1 138 ? 2.798 -10.017 -33.635 1.00 56.97 138 ILE A N 1
ATOM 1061 C CA . ILE A 1 138 ? 2.729 -10.969 -32.515 1.00 56.97 138 ILE A CA 1
ATOM 1062 C C . ILE A 1 138 ? 1.308 -11.510 -32.469 1.00 56.97 138 ILE A C 1
ATOM 1064 O O . ILE A 1 138 ? 0.379 -10.754 -32.187 1.00 56.97 138 ILE A O 1
ATOM 1068 N N . THR A 1 139 ? 1.132 -12.800 -32.746 1.00 49.53 139 THR A N 1
ATOM 1069 C CA . THR A 1 139 ? -0.128 -13.486 -32.468 1.00 49.53 139 THR A CA 1
ATOM 1070 C C . THR A 1 139 ? -0.366 -13.422 -30.973 1.00 49.53 139 THR A C 1
ATOM 1072 O O . THR A 1 139 ? 0.483 -13.849 -30.189 1.00 49.53 139 THR A O 1
ATOM 1075 N N . ASP A 1 140 ? -1.499 -12.840 -30.604 1.00 47.88 140 ASP A N 1
ATOM 1076 C CA . ASP A 1 140 ? -1.893 -12.598 -29.227 1.00 47.88 140 ASP A CA 1
ATOM 1077 C C . ASP A 1 140 ? -1.729 -13.867 -28.373 1.00 47.88 140 ASP A C 1
ATOM 1079 O O . ASP A 1 140 ? -1.941 -14.984 -28.857 1.00 47.88 140 ASP A O 1
ATOM 1083 N N . VAL A 1 141 ? -1.417 -13.713 -27.084 1.00 46.09 141 VAL A N 1
ATOM 1084 C CA . VAL A 1 141 ? -1.205 -14.836 -26.140 1.00 46.09 141 VAL A CA 1
ATOM 1085 C C . VAL A 1 141 ? -2.471 -15.711 -25.982 1.00 46.09 141 VAL A C 1
ATOM 1087 O O . VAL A 1 141 ? -2.422 -16.789 -25.396 1.00 46.09 141 VAL A O 1
ATOM 1090 N N . ASN A 1 142 ? -3.593 -15.260 -26.558 1.00 40.25 142 ASN A N 1
ATOM 1091 C CA . ASN A 1 142 ? -4.910 -15.893 -26.576 1.00 40.25 142 ASN A CA 1
ATOM 1092 C C . ASN A 1 142 ? -5.392 -16.342 -27.976 1.00 40.25 142 ASN A C 1
ATOM 1094 O O . ASN A 1 142 ? -6.561 -16.690 -28.125 1.00 40.25 142 ASN A O 1
ATOM 1098 N N . GLY A 1 143 ? -4.541 -16.341 -29.010 1.00 38.50 143 GLY A N 1
ATOM 1099 C CA . GLY A 1 143 ? -4.911 -16.862 -30.337 1.00 38.50 143 GLY A CA 1
ATOM 1100 C C . GLY A 1 143 ? -5.851 -15.970 -31.162 1.00 38.50 143 GLY A C 1
ATOM 1101 O O . GLY A 1 143 ? -6.589 -16.479 -32.003 1.00 38.50 143 GLY A O 1
ATOM 1102 N N . SER A 1 144 ? -5.836 -14.651 -30.943 1.00 39.62 144 SER A N 1
ATOM 1103 C CA . SER A 1 144 ? -6.519 -13.676 -31.808 1.00 39.62 144 SER A CA 1
ATOM 1104 C C . SER A 1 144 ? -5.666 -13.360 -33.047 1.00 39.62 144 SER A C 1
ATOM 1106 O O . SER A 1 144 ? -4.489 -13.021 -32.924 1.00 39.62 144 SER A O 1
ATOM 1108 N N . GLU A 1 145 ? -6.259 -13.461 -34.242 1.00 43.00 145 GLU A N 1
ATOM 1109 C CA . GLU A 1 145 ? -5.598 -13.314 -35.555 1.00 43.00 145 GLU A CA 1
ATOM 1110 C C . GLU A 1 145 ? -5.223 -11.868 -35.947 1.00 43.00 145 GLU A C 1
ATOM 1112 O O . GLU A 1 145 ? -4.682 -11.643 -37.027 1.00 43.00 145 GLU A O 1
ATOM 1117 N N . ASN A 1 146 ? -5.438 -10.876 -35.079 1.00 49.56 146 ASN A N 1
ATOM 1118 C CA . ASN A 1 146 ? -4.963 -9.510 -35.307 1.00 49.56 146 ASN A CA 1
ATOM 1119 C C . ASN A 1 146 ? -3.755 -9.248 -34.420 1.00 49.56 146 ASN A C 1
ATOM 1121 O O . ASN A 1 146 ? -3.899 -8.781 -33.290 1.00 49.56 146 ASN A O 1
ATOM 1125 N N . GLY A 1 147 ? -2.559 -9.571 -34.908 1.00 62.53 147 GLY A N 1
ATOM 1126 C CA . GLY A 1 147 ? -1.378 -9.287 -34.114 1.00 62.53 147 GLY A CA 1
ATOM 1127 C C . GLY A 1 147 ? -1.231 -7.783 -33.839 1.00 62.53 147 GLY A C 1
ATOM 1128 O O . GLY A 1 147 ? -1.680 -6.932 -34.611 1.00 62.53 147 GLY A O 1
ATOM 1129 N N . THR A 1 148 ? -0.535 -7.444 -32.760 1.00 75.94 148 THR A N 1
ATOM 1130 C CA . THR A 1 148 ? -0.134 -6.061 -32.462 1.00 75.94 148 THR A CA 1
ATOM 1131 C C . THR A 1 148 ? 1.386 -5.955 -32.569 1.00 75.94 148 THR A C 1
ATOM 1133 O O . THR A 1 148 ? 2.099 -6.862 -32.142 1.00 75.94 148 THR A O 1
ATOM 1136 N N . LYS A 1 149 ? 1.917 -4.882 -33.172 1.00 86.25 149 LYS A N 1
ATOM 1137 C CA . LYS A 1 149 ? 3.372 -4.648 -33.176 1.00 86.25 149 LYS A CA 1
ATOM 1138 C C . LYS A 1 149 ? 3.816 -4.164 -31.799 1.00 86.25 149 LYS A C 1
ATOM 1140 O O . LYS A 1 149 ? 3.080 -3.431 -31.143 1.00 86.25 149 LYS A O 1
ATOM 1145 N N . PHE A 1 150 ? 5.045 -4.483 -31.384 1.00 90.69 150 PHE A N 1
ATOM 1146 C CA . PHE A 1 150 ? 5.532 -4.086 -30.059 1.00 90.69 150 PHE A CA 1
ATOM 1147 C C . PHE A 1 150 ? 5.464 -2.570 -29.849 1.00 90.69 150 PHE A C 1
ATOM 1149 O O . PHE A 1 150 ? 5.076 -2.135 -28.771 1.00 90.69 150 PHE A O 1
ATOM 1156 N N . GLN A 1 151 ? 5.779 -1.754 -30.865 1.00 92.62 151 GLN A N 1
ATOM 1157 C CA . GLN A 1 151 ? 5.720 -0.290 -30.732 1.00 92.62 151 GLN A CA 1
ATOM 1158 C C . GLN A 1 151 ? 4.323 0.265 -30.411 1.00 92.62 151 GLN A C 1
ATOM 1160 O O . GLN A 1 151 ? 4.237 1.378 -29.895 1.00 92.62 151 GLN A O 1
ATOM 1165 N N . ASP A 1 152 ? 3.260 -0.490 -30.696 1.00 91.50 152 ASP A N 1
ATOM 1166 C CA . ASP A 1 152 ? 1.870 -0.095 -30.451 1.00 91.50 152 ASP A CA 1
ATOM 1167 C C . ASP A 1 152 ? 1.360 -0.621 -29.097 1.00 91.50 152 ASP A C 1
ATOM 1169 O O . ASP A 1 152 ? 0.332 -0.168 -28.598 1.00 91.50 152 ASP A O 1
ATOM 1173 N N . MET A 1 153 ? 2.096 -1.545 -28.466 1.00 92.69 153 MET A N 1
ATOM 1174 C CA . MET A 1 153 ? 1.805 -2.027 -27.117 1.00 92.69 153 MET A CA 1
ATOM 1175 C C . MET A 1 153 ? 2.170 -0.973 -26.070 1.00 92.69 153 MET A C 1
ATOM 1177 O O . MET A 1 153 ? 3.163 -0.252 -26.208 1.00 92.69 153 MET A O 1
ATOM 1181 N N . THR A 1 154 ? 1.384 -0.930 -24.996 1.00 94.81 154 THR A N 1
ATOM 1182 C CA . THR A 1 154 ? 1.647 -0.106 -23.814 1.00 94.81 154 THR A CA 1
ATOM 1183 C C . THR A 1 154 ? 2.868 -0.610 -23.046 1.00 94.81 154 THR A C 1
ATOM 1185 O O . THR A 1 154 ? 3.220 -1.791 -23.116 1.00 94.81 154 THR A O 1
ATOM 1188 N N . PHE A 1 155 ? 3.510 0.263 -22.268 1.00 94.81 155 PHE A N 1
ATOM 1189 C CA . PHE A 1 155 ? 4.653 -0.135 -21.448 1.00 94.81 155 PHE A CA 1
ATOM 1190 C C . PHE A 1 155 ? 4.275 -1.210 -20.424 1.00 94.81 155 PHE A C 1
ATOM 1192 O O . PHE A 1 155 ? 5.060 -2.125 -20.186 1.00 94.81 155 PHE A O 1
ATOM 1199 N N . GLU A 1 156 ? 3.055 -1.146 -19.884 1.00 92.94 156 GLU A N 1
ATOM 1200 C CA . GLU A 1 156 ? 2.473 -2.188 -19.030 1.00 92.94 156 GLU A CA 1
ATOM 1201 C C . GLU A 1 156 ? 2.585 -3.583 -19.650 1.00 92.94 156 GLU A C 1
ATOM 1203 O O . GLU A 1 156 ? 3.004 -4.516 -18.975 1.00 92.94 156 GLU A O 1
ATOM 1208 N N . ASN A 1 157 ? 2.286 -3.710 -20.946 1.00 92.31 157 ASN A N 1
ATOM 1209 C CA . ASN A 1 157 ? 2.336 -4.984 -21.660 1.00 92.31 157 ASN A CA 1
ATOM 1210 C C . ASN A 1 157 ? 3.759 -5.383 -22.080 1.00 92.31 157 ASN A C 1
ATOM 1212 O O . ASN A 1 157 ? 4.027 -6.558 -22.321 1.00 92.31 157 ASN A O 1
ATOM 1216 N N . ILE A 1 158 ? 4.686 -4.426 -22.152 1.00 94.50 158 ILE A N 1
ATOM 1217 C CA . ILE A 1 158 ? 6.099 -4.684 -22.454 1.00 94.50 158 ILE A CA 1
ATOM 1218 C C . ILE A 1 158 ? 6.865 -5.161 -21.227 1.00 94.50 158 ILE A C 1
ATOM 1220 O O . ILE A 1 158 ? 7.717 -6.041 -21.347 1.00 94.50 158 ILE A O 1
ATOM 1224 N N . LEU A 1 159 ? 6.582 -4.605 -20.047 1.00 93.94 159 LEU A N 1
ATOM 1225 C CA . LEU A 1 159 ? 7.307 -4.916 -18.816 1.00 93.94 159 LEU A CA 1
ATOM 1226 C C . LEU A 1 159 ? 7.370 -6.426 -18.512 1.00 93.94 159 LEU A C 1
ATOM 1228 O O . LEU A 1 159 ? 8.455 -6.890 -18.153 1.00 93.94 159 LEU A O 1
ATOM 1232 N N . PRO A 1 160 ? 6.302 -7.234 -18.667 1.00 92.12 160 PRO A N 1
ATOM 1233 C CA . PRO A 1 160 ? 6.368 -8.681 -18.455 1.00 92.12 160 PRO A CA 1
ATOM 1234 C C . PRO A 1 160 ? 7.287 -9.424 -19.426 1.00 92.12 160 PRO A C 1
ATOM 1236 O O . PRO A 1 160 ? 7.706 -10.530 -19.112 1.00 92.12 160 PRO A O 1
ATOM 1239 N N . LEU A 1 161 ? 7.606 -8.839 -20.584 1.00 92.81 161 LEU A N 1
ATOM 1240 C CA . LEU A 1 161 ? 8.415 -9.461 -21.639 1.00 92.81 161 LEU A CA 1
ATOM 1241 C C . LEU A 1 161 ? 9.915 -9.174 -21.502 1.00 92.81 161 LEU A C 1
ATOM 1243 O O . LEU A 1 161 ? 10.727 -9.782 -22.194 1.00 92.81 161 LEU A O 1
ATOM 1247 N N . VAL A 1 162 ? 10.296 -8.231 -20.640 1.00 93.38 162 VAL A N 1
ATOM 1248 C CA . VAL A 1 162 ? 11.686 -7.747 -20.481 1.00 93.38 162 VAL A CA 1
ATOM 1249 C C . VAL A 1 162 ? 12.126 -7.660 -19.027 1.00 93.38 162 VAL A C 1
ATOM 1251 O O . VAL A 1 162 ? 13.321 -7.650 -18.731 1.00 93.38 162 VAL A O 1
ATOM 1254 N N . GLY A 1 163 ? 11.164 -7.550 -18.116 1.00 92.44 163 GLY A N 1
ATOM 1255 C CA . GLY A 1 163 ? 11.391 -7.390 -16.696 1.00 92.44 163 GLY A CA 1
ATOM 1256 C C . GLY A 1 163 ? 11.136 -8.668 -15.908 1.00 92.44 163 GLY A C 1
ATOM 1257 O O . GLY A 1 163 ? 10.553 -9.633 -16.402 1.00 92.44 163 GLY A O 1
ATOM 1258 N N . SER A 1 164 ? 11.551 -8.649 -14.648 1.00 91.75 164 SER A N 1
ATOM 1259 C CA . SER A 1 164 ? 11.256 -9.666 -13.643 1.00 91.75 164 SER A CA 1
ATOM 1260 C C . SER A 1 164 ? 10.624 -9.041 -12.401 1.00 91.75 164 SER A C 1
ATOM 1262 O O . SER A 1 164 ? 10.690 -7.823 -12.183 1.00 91.75 164 SER A O 1
ATOM 1264 N N . MET A 1 165 ? 9.972 -9.877 -11.587 1.00 92.25 165 MET A N 1
ATOM 1265 C CA . MET A 1 165 ? 9.345 -9.439 -10.344 1.00 92.25 165 MET A CA 1
ATOM 1266 C C . MET A 1 165 ? 10.408 -8.892 -9.371 1.00 92.25 165 MET A C 1
ATOM 1268 O O . MET A 1 165 ? 11.339 -9.614 -8.999 1.00 92.25 165 MET A O 1
ATOM 1272 N N . PRO A 1 166 ? 10.298 -7.630 -8.921 1.00 89.06 166 PRO A N 1
ATOM 1273 C CA . PRO A 1 166 ? 11.219 -7.052 -7.949 1.00 89.06 166 PRO A CA 1
ATOM 1274 C C . PRO A 1 166 ? 10.968 -7.616 -6.542 1.00 89.06 166 PRO A C 1
ATOM 1276 O O . PRO A 1 166 ? 10.202 -7.073 -5.744 1.00 89.06 166 PRO A O 1
ATOM 1279 N N . LEU A 1 167 ? 11.649 -8.710 -6.208 1.00 87.62 167 LEU A N 1
ATOM 1280 C CA . LEU A 1 167 ? 11.587 -9.270 -4.862 1.00 87.62 167 LEU A CA 1
ATOM 1281 C C . LEU A 1 167 ? 12.334 -8.406 -3.830 1.00 87.62 167 LEU A C 1
ATOM 1283 O O . LEU A 1 167 ? 13.400 -7.855 -4.137 1.00 87.62 167 LEU A O 1
ATOM 1287 N N . PRO A 1 168 ? 11.836 -8.335 -2.578 1.00 84.12 168 PRO A N 1
ATOM 1288 C CA . PRO A 1 168 ? 12.544 -7.681 -1.489 1.00 84.12 168 PRO A CA 1
ATOM 1289 C C . PRO A 1 168 ? 13.957 -8.256 -1.287 1.00 84.12 168 PRO A C 1
ATOM 1291 O O . PRO A 1 168 ? 14.131 -9.480 -1.273 1.00 84.12 168 PRO A O 1
ATOM 1294 N N . PRO A 1 169 ? 14.975 -7.415 -1.022 1.00 80.94 169 PRO A N 1
ATOM 1295 C CA . PRO A 1 169 ? 16.378 -7.842 -0.988 1.00 80.94 169 PRO A CA 1
ATOM 1296 C C . PRO A 1 169 ? 16.681 -8.874 0.106 1.00 80.94 169 PRO A C 1
ATOM 1298 O O . PRO A 1 169 ? 17.612 -9.669 -0.018 1.00 80.94 169 PRO A O 1
ATOM 1301 N N . TYR A 1 170 ? 15.889 -8.903 1.180 1.00 81.38 170 TYR A N 1
ATOM 1302 C CA . TYR A 1 170 ? 16.071 -9.863 2.265 1.00 81.38 170 TYR A CA 1
ATOM 1303 C C . TYR A 1 170 ? 15.685 -11.303 1.885 1.00 81.38 170 TYR A C 1
ATOM 1305 O O . TYR A 1 170 ? 16.085 -12.216 2.605 1.00 81.38 170 TYR A O 1
ATOM 1313 N N . LEU A 1 171 ? 14.945 -11.525 0.786 1.00 84.62 171 LEU A N 1
ATOM 1314 C CA . LEU A 1 171 ? 14.649 -12.875 0.287 1.00 84.62 171 LEU A CA 1
ATOM 1315 C C . LEU A 1 171 ? 15.885 -13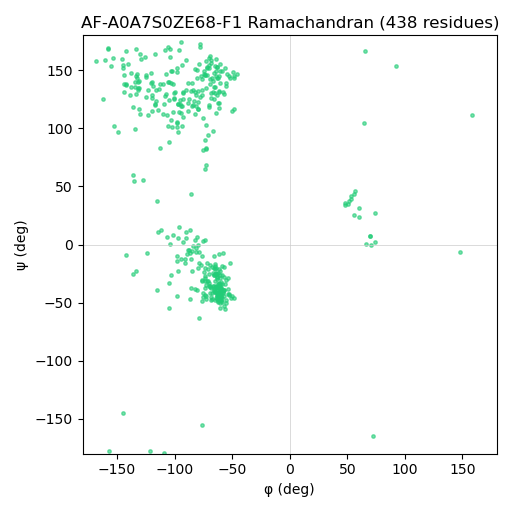.555 -0.318 1.00 84.62 171 LEU A C 1
ATOM 1317 O O . LEU A 1 171 ? 15.926 -14.780 -0.371 1.00 84.62 171 LEU A O 1
ATOM 1321 N N . LYS A 1 172 ? 16.907 -12.777 -0.715 1.00 86.50 172 LYS A N 1
ATOM 1322 C CA . LYS A 1 172 ? 18.212 -13.265 -1.206 1.00 86.50 172 LYS A CA 1
ATOM 1323 C C . LYS A 1 172 ? 18.115 -14.318 -2.324 1.00 86.50 172 LYS A C 1
ATOM 1325 O O . LYS A 1 172 ? 18.948 -15.219 -2.394 1.00 86.50 172 LYS A O 1
ATOM 1330 N N . ARG A 1 173 ? 17.113 -14.198 -3.195 1.00 90.12 173 ARG A N 1
ATOM 1331 C CA . ARG A 1 173 ? 16.935 -15.022 -4.395 1.00 90.12 173 ARG A CA 1
ATOM 1332 C C . ARG A 1 173 ? 16.320 -14.197 -5.519 1.00 90.12 173 ARG A C 1
ATOM 1334 O O . ARG A 1 173 ? 15.690 -13.174 -5.250 1.00 90.12 173 ARG A O 1
ATOM 1341 N N . GLU A 1 174 ? 16.491 -14.671 -6.745 1.00 87.06 174 GLU A N 1
ATOM 1342 C CA . GLU A 1 174 ? 15.752 -14.166 -7.902 1.00 87.06 174 GLU A CA 1
ATOM 1343 C C . GLU A 1 174 ? 14.295 -14.640 -7.862 1.00 87.06 174 GLU A C 1
ATOM 1345 O O . GLU A 1 174 ? 13.967 -15.629 -7.192 1.00 87.06 174 GLU A O 1
ATOM 1350 N N . ALA A 1 175 ? 13.431 -13.905 -8.561 1.00 89.56 175 ALA A N 1
ATOM 1351 C CA . ALA A 1 175 ? 12.035 -14.277 -8.735 1.00 89.56 175 ALA A CA 1
ATOM 1352 C C . ALA A 1 175 ? 11.890 -15.538 -9.593 1.00 89.56 175 ALA A C 1
ATOM 1354 O O . ALA A 1 175 ? 12.625 -15.715 -10.566 1.00 89.56 175 ALA A O 1
ATOM 1355 N N . ASP A 1 176 ? 10.918 -16.376 -9.246 1.00 89.12 176 ASP A N 1
ATOM 1356 C CA . ASP A 1 176 ? 10.477 -17.506 -10.061 1.00 89.12 176 ASP A CA 1
ATOM 1357 C C . ASP A 1 176 ? 9.077 -17.252 -10.655 1.00 89.12 176 ASP A C 1
ATOM 1359 O O . ASP A 1 176 ? 8.471 -16.195 -10.460 1.00 89.12 176 ASP A O 1
ATOM 1363 N N . GLU A 1 177 ? 8.555 -18.215 -11.418 1.00 86.19 177 GLU A N 1
ATOM 1364 C CA . GLU A 1 177 ? 7.227 -18.101 -12.034 1.00 86.19 177 GLU A CA 1
ATOM 1365 C C . GLU A 1 177 ? 6.093 -18.013 -11.001 1.00 86.19 177 GLU A C 1
ATOM 1367 O O . GLU A 1 177 ? 5.078 -17.360 -11.257 1.00 86.19 177 GLU A O 1
ATOM 1372 N N . LEU A 1 178 ? 6.259 -18.623 -9.821 1.00 89.38 178 LEU A N 1
ATOM 1373 C CA . LEU A 1 178 ? 5.253 -18.577 -8.763 1.00 89.38 178 LEU A CA 1
ATOM 1374 C C . LEU A 1 178 ? 5.162 -17.182 -8.149 1.00 89.38 178 LEU A C 1
ATOM 1376 O O . LEU A 1 178 ? 4.059 -16.765 -7.799 1.00 89.38 178 LEU A O 1
ATOM 1380 N N . ASP A 1 179 ? 6.258 -16.422 -8.066 1.00 90.44 179 ASP A N 1
ATOM 1381 C CA . ASP A 1 179 ? 6.222 -15.039 -7.571 1.00 90.44 179 ASP A CA 1
ATOM 1382 C C . ASP A 1 179 ? 5.332 -14.132 -8.441 1.00 90.44 179 ASP A C 1
ATOM 1384 O O . ASP A 1 179 ? 4.633 -13.270 -7.908 1.00 90.44 179 ASP A O 1
ATOM 1388 N N . ASN A 1 180 ? 5.255 -14.365 -9.757 1.00 85.69 180 ASN A N 1
ATOM 1389 C CA . ASN A 1 180 ? 4.352 -13.617 -10.651 1.00 85.69 180 ASN A CA 1
ATOM 1390 C C . ASN A 1 180 ? 2.859 -13.858 -10.335 1.00 85.69 180 ASN A C 1
ATOM 1392 O O . ASN A 1 180 ? 1.980 -13.061 -10.697 1.00 85.69 180 ASN A O 1
ATOM 1396 N N . ILE A 1 181 ? 2.562 -14.966 -9.651 1.00 86.12 181 ILE A N 1
ATOM 1397 C CA . ILE A 1 181 ? 1.216 -15.364 -9.235 1.00 86.12 181 ILE A CA 1
ATOM 1398 C C . ILE A 1 181 ? 0.963 -14.970 -7.775 1.00 86.12 181 ILE A C 1
ATOM 1400 O O . ILE A 1 181 ? -0.104 -14.447 -7.468 1.00 86.12 181 ILE A O 1
ATOM 1404 N N . GLN A 1 182 ? 1.928 -15.211 -6.884 1.00 88.69 182 GLN A N 1
ATOM 1405 C CA . GLN A 1 182 ? 1.757 -15.143 -5.430 1.00 88.69 182 GLN A CA 1
ATOM 1406 C C . GLN A 1 182 ? 2.205 -13.818 -4.807 1.00 88.69 182 GLN A C 1
ATOM 1408 O O . GLN A 1 182 ? 1.730 -13.469 -3.727 1.00 88.69 182 GLN A O 1
ATOM 1413 N N . TYR A 1 183 ? 3.085 -13.052 -5.456 1.00 91.06 183 TYR A N 1
ATOM 1414 C CA . TYR A 1 183 ? 3.554 -11.759 -4.947 1.00 91.06 183 TYR A CA 1
ATOM 1415 C C . TYR A 1 183 ? 2.613 -10.608 -5.344 1.00 91.06 183 TYR A C 1
ATOM 1417 O O . TYR A 1 183 ? 3.033 -9.535 -5.772 1.00 91.06 183 TYR A O 1
ATOM 1425 N N . LYS A 1 184 ? 1.304 -10.844 -5.221 1.00 91.81 184 LYS A N 1
ATOM 1426 C CA . LYS A 1 184 ? 0.229 -9.873 -5.462 1.00 91.81 184 LYS A CA 1
ATOM 1427 C C . LYS A 1 184 ? -1.021 -10.263 -4.681 1.00 91.81 184 LYS A C 1
ATOM 1429 O O . LYS A 1 184 ? -1.237 -11.432 -4.376 1.00 91.81 184 LYS A O 1
ATOM 1434 N N . THR A 1 185 ? -1.847 -9.281 -4.351 1.00 95.00 185 THR A N 1
ATOM 1435 C CA . THR A 1 185 ? -3.130 -9.517 -3.682 1.00 95.00 185 THR A CA 1
ATOM 1436 C C . THR A 1 185 ? -4.196 -9.936 -4.694 1.00 95.00 185 THR A C 1
ATOM 1438 O O . THR A 1 185 ? -4.173 -9.500 -5.844 1.00 95.00 185 THR A O 1
ATOM 1441 N N . VAL A 1 186 ? -5.170 -10.746 -4.265 1.00 96.06 186 VAL A N 1
ATOM 1442 C CA . VAL A 1 186 ? -6.295 -11.192 -5.121 1.00 96.06 186 VAL A CA 1
ATOM 1443 C C . VAL A 1 186 ? -7.179 -10.028 -5.602 1.00 96.06 186 VAL A C 1
ATOM 1445 O O . VAL A 1 186 ? -7.782 -10.064 -6.675 1.00 96.06 186 VAL A O 1
ATOM 1448 N N . TYR A 1 187 ? -7.171 -8.936 -4.838 1.00 95.75 187 TYR A N 1
ATOM 1449 C CA . TYR A 1 187 ? -7.902 -7.700 -5.098 1.00 95.75 187 TYR A CA 1
ATOM 1450 C C . TYR A 1 187 ? -7.027 -6.577 -5.683 1.00 95.75 187 TYR A C 1
ATOM 1452 O O . TYR A 1 187 ? -7.483 -5.441 -5.773 1.00 95.75 187 TYR A O 1
ATOM 1460 N N . GLY A 1 188 ? -5.772 -6.856 -6.053 1.00 93.94 188 GLY A N 1
ATOM 1461 C CA . GLY A 1 188 ? -4.916 -5.890 -6.743 1.00 93.94 188 GLY A CA 1
ATOM 1462 C C . GLY A 1 188 ? -5.490 -5.555 -8.120 1.00 93.94 188 GLY A C 1
ATOM 1463 O O . GLY A 1 188 ? -5.873 -6.463 -8.860 1.00 93.94 188 GLY A O 1
ATOM 1464 N N . ARG A 1 189 ? -5.611 -4.262 -8.432 1.00 92.12 189 ARG A N 1
ATOM 1465 C CA . ARG A 1 189 ? -6.191 -3.761 -9.693 1.00 92.12 189 ARG A CA 1
ATOM 1466 C C . ARG A 1 189 ? -5.391 -2.617 -10.316 1.00 92.12 189 ARG A C 1
ATOM 1468 O O . ARG A 1 189 ? -5.467 -2.433 -11.523 1.00 92.12 189 ARG A O 1
ATOM 1475 N N . GLN A 1 190 ? -4.635 -1.860 -9.517 1.00 91.81 190 GLN A N 1
ATOM 1476 C CA . GLN A 1 190 ? -3.910 -0.673 -9.981 1.00 91.81 190 GLN A CA 1
ATOM 1477 C C . GLN A 1 190 ? -2.424 -0.976 -10.178 1.00 91.81 190 GLN A C 1
ATOM 1479 O O . GLN A 1 190 ? -1.660 -1.030 -9.209 1.00 91.81 190 GLN A O 1
ATOM 1484 N N . HIS A 1 191 ? -1.995 -1.178 -11.425 1.00 90.12 191 HIS A N 1
ATOM 1485 C CA . HIS A 1 191 ? -0.588 -1.412 -11.751 1.00 90.12 191 HIS A CA 1
ATOM 1486 C C . HIS A 1 191 ? 0.263 -0.158 -11.538 1.00 90.12 191 HIS A C 1
ATOM 1488 O O . HIS A 1 191 ? -0.125 0.952 -11.886 1.00 90.12 191 HIS A O 1
ATOM 1494 N N . GLY A 1 192 ? 1.454 -0.348 -10.971 1.00 88.12 192 GLY A N 1
ATOM 1495 C CA . GLY A 1 192 ? 2.432 0.732 -10.809 1.00 88.12 192 GLY A CA 1
ATOM 1496 C C . GLY A 1 192 ? 3.310 0.621 -9.570 1.00 88.12 192 GLY A C 1
ATOM 1497 O O . GLY A 1 192 ? 4.234 1.410 -9.408 1.00 88.12 192 GLY A O 1
ATOM 1498 N N . SER A 1 193 ? 3.045 -0.346 -8.686 1.00 89.19 193 SER A N 1
ATOM 1499 C CA . SER A 1 193 ? 3.873 -0.560 -7.498 1.00 89.19 193 SER A CA 1
ATOM 1500 C C . SER A 1 193 ? 5.121 -1.385 -7.828 1.00 89.19 193 SER A C 1
ATOM 1502 O O . SER A 1 193 ? 5.102 -2.247 -8.701 1.00 89.19 193 SER A O 1
ATOM 1504 N N . VAL A 1 194 ? 6.202 -1.174 -7.084 1.00 86.25 194 VAL A N 1
ATOM 1505 C CA . VAL A 1 194 ? 7.433 -1.986 -7.128 1.00 86.25 194 VAL A CA 1
ATOM 1506 C C . VAL A 1 194 ? 7.441 -3.021 -5.998 1.00 86.25 194 VAL A C 1
ATOM 1508 O O . VAL A 1 194 ? 8.216 -3.969 -6.012 1.00 86.25 194 VAL A O 1
ATOM 1511 N N . ALA A 1 195 ? 6.563 -2.874 -5.006 1.00 86.38 195 ALA A N 1
ATOM 1512 C CA . ALA A 1 195 ? 6.426 -3.809 -3.897 1.00 86.38 195 ALA A CA 1
ATOM 1513 C C . ALA A 1 195 ? 4.959 -4.166 -3.652 1.00 86.38 195 ALA A C 1
ATOM 1515 O 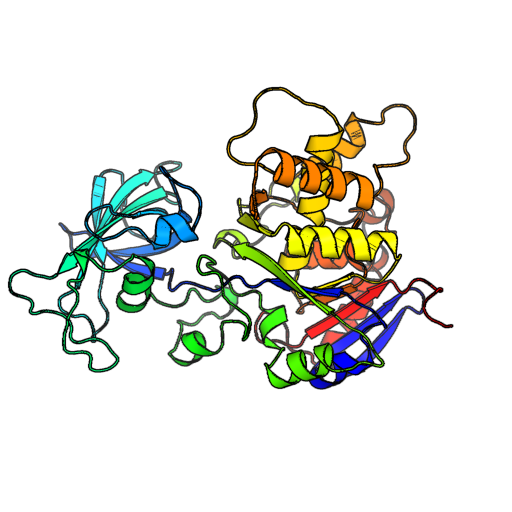O . ALA A 1 195 ? 4.070 -3.318 -3.773 1.00 86.38 195 ALA A O 1
ATOM 1516 N N . ALA A 1 196 ? 4.705 -5.423 -3.289 1.00 88.56 196 ALA A N 1
ATOM 1517 C CA . ALA A 1 196 ? 3.358 -5.887 -2.990 1.00 88.56 196 ALA A CA 1
ATOM 1518 C C . ALA A 1 196 ? 2.922 -5.417 -1.590 1.00 88.56 196 ALA A C 1
ATOM 1520 O O . ALA A 1 196 ? 3.739 -5.414 -0.661 1.00 88.56 196 ALA A O 1
ATOM 1521 N N . PRO A 1 197 ? 1.636 -5.084 -1.378 1.00 91.56 197 PRO A N 1
ATOM 1522 C CA . PRO A 1 197 ? 1.096 -4.833 -0.046 1.00 91.56 197 PRO A CA 1
ATOM 1523 C C . PRO A 1 197 ? 0.957 -6.162 0.716 1.00 91.56 197 PRO A C 1
ATOM 1525 O O . PRO A 1 197 ? -0.109 -6.772 0.764 1.00 91.56 197 PRO A O 1
ATOM 1528 N N . THR A 1 198 ? 2.055 -6.646 1.306 1.00 92.12 198 THR A N 1
ATOM 1529 C CA . THR A 1 198 ? 2.175 -8.073 1.655 1.00 92.12 198 THR A CA 1
ATOM 1530 C C . THR A 1 198 ? 1.279 -8.567 2.788 1.00 92.12 198 THR A C 1
ATOM 1532 O O . THR A 1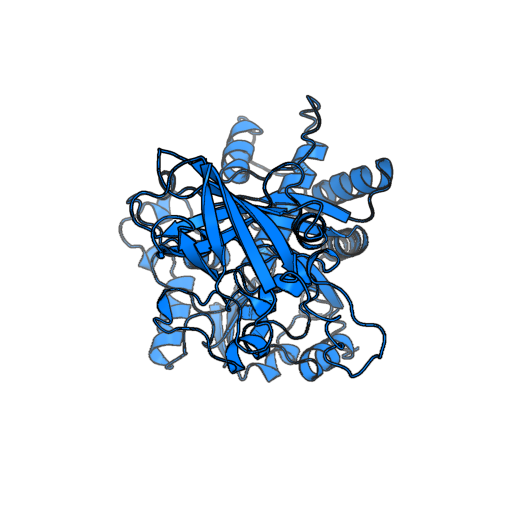 198 ? 1.030 -9.763 2.881 1.00 92.12 198 THR A O 1
ATOM 1535 N N . ALA A 1 199 ? 0.733 -7.665 3.606 1.00 94.44 199 ALA A N 1
ATOM 1536 C CA . ALA A 1 199 ? -0.307 -8.008 4.581 1.00 94.44 199 ALA A CA 1
ATOM 1537 C C . ALA A 1 199 ? -1.619 -8.454 3.921 1.00 94.44 199 ALA A C 1
ATOM 1539 O O . ALA A 1 199 ? -2.372 -9.237 4.495 1.00 94.44 199 ALA A O 1
ATOM 1540 N N . GLY A 1 200 ? -1.868 -7.988 2.697 1.00 96.44 200 GLY A N 1
ATOM 1541 C CA . GLY A 1 200 ? -3.015 -8.373 1.890 1.00 96.44 200 GLY A CA 1
ATOM 1542 C C . GLY A 1 200 ? -2.928 -9.780 1.302 1.00 96.44 200 GLY A C 1
ATOM 1543 O O . GLY A 1 200 ? -3.960 -10.347 0.959 1.00 96.44 200 GLY A O 1
ATOM 1544 N N . LEU A 1 201 ? -1.728 -10.373 1.207 1.00 95.69 201 LEU A N 1
ATOM 1545 C CA . LEU A 1 201 ? -1.516 -11.689 0.573 1.00 95.69 201 LEU A CA 1
ATOM 1546 C C . LEU A 1 201 ? -2.202 -12.834 1.324 1.00 95.69 201 LEU A C 1
ATOM 1548 O O . LEU A 1 201 ? -2.358 -13.929 0.795 1.00 95.69 201 LEU A O 1
ATOM 1552 N N . HIS A 1 202 ? -2.589 -12.599 2.574 1.00 97.06 202 HIS A N 1
ATOM 1553 C CA . HIS A 1 202 ? -3.289 -13.580 3.391 1.00 97.06 202 HIS A CA 1
ATOM 1554 C C . HIS A 1 202 ? -4.786 -13.689 3.066 1.00 97.06 202 HIS A C 1
ATOM 1556 O O . HIS A 1 202 ? -5.426 -14.652 3.489 1.00 97.06 202 HIS A O 1
ATOM 1562 N N . PHE A 1 203 ? -5.349 -12.713 2.349 1.00 98.00 203 PHE A N 1
ATOM 1563 C CA . PHE A 1 203 ? -6.750 -12.720 1.950 1.00 98.00 203 PHE A CA 1
ATOM 1564 C C . PHE A 1 203 ? -6.941 -13.490 0.643 1.00 98.00 203 PHE A C 1
ATOM 1566 O O . PHE A 1 203 ? -6.235 -13.261 -0.337 1.00 98.00 203 PHE A O 1
ATOM 1573 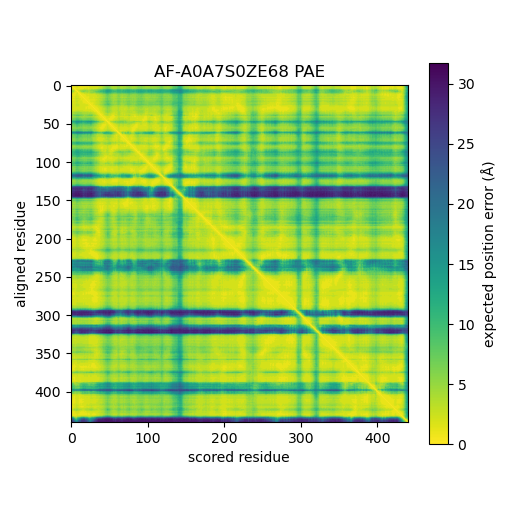N N . THR A 1 204 ? -7.935 -14.373 0.636 1.00 97.44 204 THR A N 1
ATOM 1574 C CA . THR A 1 204 ? -8.447 -15.046 -0.562 1.00 97.44 204 THR A CA 1
ATOM 1575 C C . THR A 1 204 ? -9.774 -14.419 -0.982 1.00 97.44 204 THR A C 1
ATOM 1577 O O . THR A 1 204 ? -10.435 -13.775 -0.161 1.00 97.44 204 THR A O 1
ATOM 1580 N N . ASP A 1 205 ? -10.188 -14.636 -2.232 1.00 97.38 205 ASP A N 1
ATOM 1581 C CA . ASP A 1 205 ? -11.493 -14.169 -2.719 1.00 97.38 205 ASP A CA 1
ATOM 1582 C C . ASP A 1 205 ? -12.645 -14.738 -1.876 1.00 97.38 205 ASP A C 1
ATOM 1584 O O . ASP A 1 205 ? -13.532 -13.990 -1.466 1.00 97.38 205 ASP A O 1
ATOM 1588 N N . ASP A 1 206 ? -12.575 -16.022 -1.505 1.00 98.19 206 ASP A N 1
ATOM 1589 C CA . ASP A 1 206 ? -13.554 -16.664 -0.616 1.00 98.19 206 ASP A CA 1
ATOM 1590 C C . ASP A 1 206 ? -13.624 -15.985 0.757 1.00 98.19 206 ASP A C 1
ATOM 1592 O O . ASP A 1 206 ? -14.707 -15.760 1.299 1.00 98.19 206 ASP A O 1
ATOM 1596 N N . LEU A 1 207 ? -12.470 -15.638 1.341 1.00 98.19 207 LEU A N 1
ATOM 1597 C CA . LEU A 1 207 ? -12.432 -14.998 2.653 1.00 98.19 207 LEU A CA 1
ATOM 1598 C C . LEU A 1 207 ? -13.016 -13.585 2.585 1.00 98.19 207 LEU A C 1
ATOM 1600 O O . LEU A 1 207 ? -13.823 -13.235 3.444 1.00 98.19 207 LEU A O 1
ATOM 1604 N N . LEU A 1 208 ? -12.647 -12.796 1.573 1.00 98.31 208 LEU A N 1
ATOM 1605 C CA . LEU A 1 208 ? -13.175 -11.443 1.376 1.00 98.31 208 LEU A CA 1
ATOM 1606 C C . LEU A 1 208 ? -14.681 -11.453 1.121 1.00 98.31 208 LEU A C 1
ATOM 1608 O O . LEU A 1 208 ? -15.399 -10.682 1.757 1.00 98.31 208 LEU A O 1
ATOM 1612 N N . SER A 1 209 ? -15.157 -12.364 0.272 1.00 97.88 209 SER A N 1
ATOM 1613 C CA . SER A 1 209 ? -16.589 -12.545 0.010 1.00 97.88 209 SER A CA 1
ATOM 1614 C C . SER A 1 209 ? -17.318 -12.919 1.299 1.00 97.88 209 SER A C 1
ATOM 1616 O O . SER A 1 209 ? -18.287 -12.266 1.672 1.00 97.88 209 SER A O 1
ATOM 1618 N N . SER A 1 210 ? -16.770 -13.861 2.078 1.00 97.75 210 SER A N 1
ATOM 1619 C CA . SER A 1 210 ? -17.367 -14.253 3.361 1.00 97.75 210 SER A CA 1
ATOM 1620 C C . SER A 1 210 ? -17.404 -13.132 4.406 1.00 97.75 210 SER A C 1
ATOM 1622 O O . SER A 1 210 ? -18.276 -13.151 5.267 1.00 97.75 210 SER A O 1
ATOM 1624 N N . ILE A 1 211 ? -16.470 -12.173 4.357 1.00 97.81 211 ILE A N 1
ATOM 1625 C CA . ILE A 1 211 ? -16.471 -10.989 5.232 1.00 97.81 211 ILE A CA 1
ATOM 1626 C C . ILE A 1 211 ? -17.541 -9.993 4.774 1.00 97.81 211 ILE A C 1
ATOM 1628 O O . ILE A 1 211 ? -18.267 -9.457 5.606 1.00 97.81 211 ILE A O 1
ATOM 1632 N N . ALA A 1 212 ? -17.632 -9.737 3.466 1.00 96.31 212 ALA A N 1
ATOM 1633 C CA . ALA A 1 212 ? -18.555 -8.756 2.897 1.00 96.31 212 ALA A CA 1
ATOM 1634 C C . ALA A 1 212 ? -20.025 -9.211 2.943 1.00 96.31 212 ALA A C 1
ATOM 1636 O O . ALA A 1 212 ? -20.929 -8.386 3.063 1.00 96.31 212 ALA A O 1
ATOM 1637 N N . GLU A 1 213 ? -20.272 -10.518 2.845 1.00 96.75 213 GLU A N 1
ATOM 1638 C CA . GLU A 1 213 ? -21.615 -11.109 2.832 1.00 96.75 213 GLU A CA 1
ATOM 1639 C C . GLU A 1 213 ? -22.184 -11.374 4.234 1.00 96.75 213 GLU A C 1
ATOM 1641 O O . GLU A 1 213 ? -23.386 -11.619 4.378 1.00 96.75 213 GLU A O 1
ATOM 1646 N N . ASP A 1 214 ? -21.352 -11.302 5.277 1.00 96.25 214 ASP A N 1
ATOM 1647 C CA . ASP A 1 214 ? -21.774 -11.477 6.666 1.00 96.25 214 ASP A CA 1
ATOM 1648 C C . ASP A 1 214 ? -22.609 -10.273 7.132 1.00 96.25 214 ASP A C 1
ATOM 1650 O O . ASP A 1 214 ? -22.098 -9.246 7.587 1.00 96.25 214 ASP A O 1
ATOM 1654 N N . LYS A 1 215 ? -23.935 -10.404 7.009 1.00 93.50 215 LYS A N 1
ATOM 1655 C CA . LYS A 1 215 ? -24.904 -9.364 7.385 1.00 93.50 215 LYS A CA 1
ATOM 1656 C C . LYS A 1 215 ? -24.947 -9.086 8.888 1.00 93.50 215 LYS A C 1
ATOM 1658 O O . LYS A 1 215 ? -25.356 -7.990 9.262 1.00 93.50 215 LYS A O 1
ATOM 1663 N N . GLU A 1 216 ? -24.555 -10.042 9.731 1.00 93.62 216 GLU A N 1
ATOM 1664 C CA . GLU A 1 216 ? -24.515 -9.847 11.185 1.00 93.62 216 GLU A CA 1
ATOM 1665 C C . GLU A 1 216 ? -23.314 -8.983 11.571 1.00 93.62 216 GLU A C 1
ATOM 1667 O O . GLU A 1 216 ? -23.439 -8.056 12.374 1.00 93.62 216 GLU A O 1
ATOM 1672 N N . LYS A 1 217 ? -22.155 -9.235 10.948 1.00 94.38 217 LYS A N 1
ATOM 1673 C CA . LYS A 1 217 ? -20.969 -8.390 11.110 1.00 94.38 217 LYS A CA 1
ATOM 1674 C C . LYS A 1 217 ? -21.098 -7.059 10.391 1.00 94.38 217 LYS A C 1
ATOM 1676 O O . LYS A 1 217 ? -20.562 -6.075 10.887 1.00 94.38 217 LYS A O 1
ATOM 1681 N N . GLY A 1 218 ? -21.753 -7.003 9.234 1.00 95.94 218 GLY A N 1
ATOM 1682 C CA . GLY A 1 218 ? -21.945 -5.774 8.460 1.00 95.94 218 GLY A CA 1
ATOM 1683 C C . GLY A 1 218 ? -20.637 -5.105 8.018 1.00 95.94 218 GLY A C 1
ATOM 1684 O O . GLY A 1 218 ? -20.604 -3.887 7.830 1.00 95.94 218 GLY A O 1
ATOM 1685 N N . THR A 1 219 ? -19.540 -5.866 7.913 1.00 96.88 219 THR A N 1
ATOM 1686 C CA . THR A 1 219 ? -18.241 -5.332 7.489 1.00 96.88 219 THR A CA 1
ATOM 1687 C C . THR A 1 219 ? -18.295 -4.926 6.020 1.00 96.88 219 THR A C 1
ATOM 1689 O O . THR A 1 219 ? -18.710 -5.698 5.161 1.00 96.88 219 THR A O 1
ATOM 1692 N N . LYS A 1 220 ? -17.838 -3.711 5.720 1.00 97.88 220 LYS A N 1
ATOM 1693 C CA . LYS A 1 220 ? -17.696 -3.215 4.348 1.00 97.88 220 LYS A CA 1
ATOM 1694 C C . LYS A 1 220 ? -16.242 -3.274 3.910 1.00 97.88 220 LYS A C 1
ATOM 1696 O O . LYS A 1 220 ? -15.340 -3.092 4.725 1.00 97.88 220 LYS A O 1
ATOM 1701 N N . LEU A 1 221 ? -16.027 -3.478 2.616 1.00 98.38 221 LEU A N 1
ATOM 1702 C CA . LEU A 1 221 ? -14.713 -3.386 1.988 1.00 98.38 221 LEU A CA 1
ATOM 1703 C C . LEU A 1 221 ? -14.600 -2.044 1.266 1.00 98.38 221 LEU A C 1
ATOM 1705 O O . LEU A 1 221 ? -15.547 -1.623 0.602 1.00 98.38 221 LEU A O 1
ATOM 1709 N N . ALA A 1 222 ? -13.452 -1.388 1.381 1.00 98.19 222 ALA A N 1
ATOM 1710 C CA . ALA A 1 222 ? -13.112 -0.244 0.546 1.00 98.19 222 ALA A CA 1
ATOM 1711 C C . ALA A 1 222 ? -11.639 -0.287 0.145 1.00 98.19 222 ALA A C 1
ATOM 1713 O O . ALA A 1 222 ? -10.805 -0.902 0.816 1.00 98.19 222 ALA A O 1
ATOM 1714 N N . TYR A 1 223 ? -11.332 0.368 -0.969 1.00 98.12 223 TYR A N 1
ATOM 1715 C CA . TYR A 1 223 ? -10.038 0.260 -1.622 1.00 98.12 223 TYR A CA 1
ATOM 1716 C C . TYR A 1 223 ? -9.349 1.613 -1.700 1.00 98.12 223 TYR A C 1
ATOM 1718 O O . TYR A 1 223 ? -9.975 2.640 -1.967 1.00 98.12 223 TYR A O 1
ATOM 1726 N N . VAL A 1 224 ? -8.045 1.584 -1.467 1.00 97.69 224 VAL A N 1
ATOM 1727 C CA . VAL A 1 224 ? -7.133 2.719 -1.620 1.00 97.69 224 VAL A CA 1
ATOM 1728 C C . VAL A 1 224 ? -5.953 2.281 -2.472 1.00 97.69 224 VAL A C 1
ATOM 1730 O O . VAL A 1 224 ? -5.664 1.086 -2.539 1.00 97.69 224 VAL A O 1
ATOM 1733 N N . THR A 1 225 ? -5.234 3.216 -3.076 1.00 95.94 225 THR A N 1
ATOM 1734 C CA . THR A 1 225 ? -4.025 2.893 -3.832 1.00 95.94 225 THR A CA 1
ATOM 1735 C C . THR A 1 225 ? -2.832 3.613 -3.207 1.00 95.94 225 THR A C 1
ATOM 1737 O O . THR A 1 225 ? -2.858 4.823 -2.982 1.00 95.94 225 THR A O 1
ATOM 1740 N N . LEU A 1 226 ? -1.769 2.860 -2.919 1.00 94.31 226 LEU A N 1
ATOM 1741 C CA . LEU A 1 226 ? -0.438 3.412 -2.665 1.00 94.31 226 LEU A CA 1
ATOM 1742 C C . LEU A 1 226 ? 0.573 2.657 -3.519 1.00 94.31 226 LEU A C 1
ATOM 1744 O O . LEU A 1 226 ? 0.812 1.462 -3.288 1.00 94.31 226 LEU A O 1
ATOM 1748 N N . HIS A 1 227 ? 1.149 3.347 -4.498 1.00 90.75 227 HIS A N 1
ATOM 1749 C CA . HIS A 1 227 ? 2.232 2.821 -5.315 1.00 90.75 227 HIS A CA 1
ATOM 1750 C C . HIS A 1 227 ? 3.547 2.988 -4.568 1.00 90.75 227 HIS A C 1
ATOM 1752 O O . HIS A 1 227 ? 4.029 4.095 -4.330 1.00 90.75 227 HIS A O 1
ATOM 1758 N N . VAL A 1 228 ? 4.120 1.855 -4.179 1.00 83.12 228 VAL A N 1
ATOM 1759 C CA . VAL A 1 228 ? 5.330 1.809 -3.373 1.00 83.12 228 VAL A CA 1
ATOM 1760 C C . VAL A 1 228 ? 6.532 1.689 -4.301 1.00 83.12 228 VAL A C 1
ATOM 1762 O O . VAL A 1 228 ? 6.643 0.711 -5.040 1.00 83.12 228 VAL A O 1
ATOM 1765 N N . GLY A 1 229 ? 7.438 2.666 -4.266 1.00 72.88 229 GLY A N 1
ATOM 1766 C CA . GLY A 1 229 ? 8.711 2.603 -4.991 1.00 72.88 229 GLY A CA 1
ATOM 1767 C C . GLY A 1 229 ? 9.746 1.713 -4.287 1.00 72.88 229 GLY A C 1
ATOM 1768 O O . GLY A 1 229 ? 9.589 1.340 -3.124 1.00 72.88 229 GLY A O 1
ATOM 1769 N N . ALA A 1 230 ? 10.873 1.405 -4.943 1.00 63.88 230 ALA A N 1
ATOM 1770 C CA . ALA A 1 230 ? 11.906 0.546 -4.335 1.00 63.88 230 ALA A CA 1
ATOM 1771 C C . ALA A 1 230 ? 12.604 1.153 -3.104 1.00 63.88 230 ALA A C 1
ATOM 1773 O O . ALA A 1 230 ? 13.334 0.461 -2.394 1.00 63.88 230 ALA A O 1
ATOM 1774 N N . GLY A 1 231 ? 12.371 2.439 -2.841 1.00 59.69 231 GLY A N 1
ATOM 1775 C CA . GLY A 1 231 ? 12.827 3.141 -1.652 1.00 59.69 231 GLY A CA 1
ATOM 1776 C C . GLY A 1 231 ? 12.446 2.475 -0.327 1.00 59.69 231 GLY A C 1
ATOM 1777 O O . GLY A 1 231 ? 13.200 2.523 0.640 1.00 59.69 231 GLY A O 1
ATOM 1778 N N . THR A 1 232 ? 11.328 1.751 -0.296 1.00 60.34 232 THR A N 1
ATOM 1779 C CA . THR A 1 232 ? 10.882 0.965 0.868 1.00 60.34 232 THR A CA 1
ATOM 1780 C C . THR A 1 232 ? 11.821 -0.190 1.216 1.00 60.34 232 THR A C 1
ATOM 1782 O O . THR A 1 232 ? 11.789 -0.703 2.334 1.00 60.34 232 THR A O 1
ATOM 1785 N N . PHE A 1 233 ? 12.682 -0.609 0.287 1.00 58.31 233 PHE A N 1
ATOM 1786 C CA . PHE A 1 233 ? 13.686 -1.642 0.532 1.00 58.31 233 PHE A CA 1
ATOM 1787 C C . PHE A 1 233 ? 15.005 -1.096 1.083 1.00 58.31 233 PHE A C 1
ATOM 1789 O O . PHE A 1 233 ? 15.886 -1.892 1.415 1.00 58.31 233 PHE A O 1
ATOM 1796 N N . VAL A 1 234 ? 15.155 0.228 1.190 1.00 58.78 234 VAL A N 1
ATOM 1797 C CA . VAL A 1 234 ? 16.356 0.860 1.735 1.00 58.78 234 VAL A CA 1
ATOM 1798 C C . VAL A 1 234 ? 16.293 0.800 3.266 1.00 58.78 234 VAL A C 1
ATOM 1800 O O . VAL A 1 234 ? 15.390 1.385 3.866 1.00 58.78 234 VAL A O 1
ATOM 1803 N N . PRO A 1 235 ? 17.226 0.099 3.938 1.00 57.25 235 PRO A N 1
ATOM 1804 C CA . PRO A 1 235 ? 17.265 0.078 5.394 1.00 57.25 235 PRO A CA 1
ATOM 1805 C C . PRO A 1 235 ? 17.480 1.484 5.959 1.00 57.25 235 PRO A C 1
ATOM 1807 O O . PRO A 1 235 ? 18.194 2.294 5.365 1.00 57.25 235 PRO A O 1
ATOM 1810 N N . VAL A 1 236 ? 16.948 1.753 7.153 1.00 61.94 236 VAL A N 1
ATOM 1811 C CA . VAL A 1 236 ? 17.300 2.964 7.904 1.00 61.94 236 VAL A CA 1
ATOM 1812 C C . VAL A 1 236 ? 18.773 2.854 8.311 1.00 61.94 236 VAL A C 1
ATOM 1814 O O . VAL A 1 236 ? 19.120 2.157 9.264 1.00 61.94 236 VAL A O 1
ATOM 1817 N N . SER A 1 237 ? 19.656 3.485 7.537 1.00 53.16 237 SER A N 1
ATOM 1818 C CA . SER A 1 237 ? 21.109 3.467 7.745 1.00 53.16 237 SER A CA 1
ATOM 1819 C C . SER A 1 237 ? 21.609 4.611 8.631 1.00 53.16 237 SER A C 1
ATOM 1821 O O . SER A 1 237 ? 22.739 4.554 9.116 1.00 53.16 237 SER A O 1
ATOM 1823 N N . ALA A 1 238 ? 20.787 5.643 8.845 1.00 60.19 238 ALA A N 1
ATOM 1824 C CA . ALA A 1 238 ? 21.141 6.801 9.652 1.00 60.19 238 ALA A CA 1
ATOM 1825 C C . ALA A 1 238 ? 21.087 6.476 11.161 1.00 60.19 238 ALA A C 1
ATOM 1827 O O . ALA A 1 238 ? 20.186 5.755 11.600 1.00 60.19 238 ALA A O 1
ATOM 1828 N N . PRO A 1 239 ? 22.015 7.018 11.974 1.00 56.88 239 PRO A N 1
ATOM 1829 C CA . PRO A 1 239 ? 21.991 6.852 13.430 1.00 56.88 239 PRO A CA 1
ATOM 1830 C C . PRO A 1 239 ? 20.767 7.520 14.076 1.00 56.88 239 PRO A C 1
ATOM 1832 O O . PRO A 1 239 ? 20.308 7.075 15.126 1.00 56.88 239 PRO A O 1
ATOM 1835 N N . GLU A 1 240 ? 20.209 8.541 13.421 1.00 64.56 240 GLU A N 1
ATOM 1836 C CA . GLU A 1 240 ? 18.999 9.252 13.826 1.00 64.56 240 GLU A CA 1
ATOM 1837 C C . GLU A 1 240 ? 17.962 9.246 12.701 1.00 64.56 240 GLU A C 1
ATOM 1839 O O . GLU A 1 240 ? 18.296 9.393 11.524 1.00 64.56 240 GLU A O 1
ATOM 1844 N N . MET A 1 241 ? 16.681 9.158 13.064 1.00 65.06 241 MET A N 1
ATOM 1845 C CA . MET A 1 241 ? 15.575 9.126 12.099 1.00 65.06 241 MET A CA 1
ATOM 1846 C C . MET A 1 241 ? 15.441 10.399 11.268 1.00 65.06 241 MET A C 1
ATOM 1848 O O . MET A 1 241 ? 15.003 10.328 10.125 1.00 65.06 241 MET A O 1
ATOM 1852 N N . ARG A 1 242 ? 15.869 11.549 11.806 1.00 65.50 242 ARG A N 1
ATOM 1853 C CA . ARG A 1 242 ? 15.936 12.812 11.056 1.00 65.50 242 ARG A CA 1
ATOM 1854 C C . ARG A 1 242 ? 16.843 12.724 9.826 1.00 65.50 242 ARG A C 1
ATOM 1856 O O . ARG A 1 242 ? 16.620 13.451 8.868 1.00 65.50 242 ARG A O 1
ATOM 1863 N N . GLY A 1 243 ? 17.829 11.825 9.836 1.00 62.97 243 GLY A N 1
ATOM 1864 C CA . GLY A 1 243 ? 18.729 11.591 8.706 1.00 62.97 243 GLY A CA 1
ATOM 1865 C C . GLY A 1 243 ? 18.198 10.613 7.654 1.00 62.97 243 GLY A C 1
ATOM 1866 O O . GLY A 1 243 ? 18.860 10.419 6.639 1.00 62.97 243 GLY A O 1
ATOM 1867 N N . HIS A 1 244 ? 17.044 9.973 7.874 1.00 74.81 244 HIS A N 1
ATOM 1868 C CA . HIS A 1 244 ? 16.420 9.103 6.877 1.00 74.81 244 HIS A CA 1
ATOM 1869 C C . HIS A 1 244 ? 15.418 9.899 6.039 1.00 74.81 244 HIS A C 1
ATOM 1871 O O . HIS A 1 244 ? 14.506 10.513 6.587 1.00 74.81 244 HIS A O 1
ATOM 1877 N N . SER A 1 245 ? 15.578 9.862 4.717 1.00 77.69 245 SER A N 1
ATOM 1878 C CA . SER A 1 245 ? 14.631 10.455 3.775 1.00 77.69 245 SER A CA 1
ATOM 1879 C C . SER A 1 245 ? 13.675 9.381 3.259 1.00 77.69 245 SER A C 1
ATOM 1881 O O . SER A 1 245 ? 14.105 8.382 2.684 1.00 77.69 245 SER A O 1
ATOM 1883 N N . MET A 1 246 ? 12.381 9.592 3.483 1.00 80.69 246 MET A N 1
ATOM 1884 C CA . MET A 1 246 ? 11.312 8.804 2.891 1.00 80.69 246 MET A CA 1
ATOM 1885 C C . MET A 1 246 ? 11.187 9.145 1.415 1.00 80.69 246 MET A C 1
ATOM 1887 O O . MET A 1 246 ? 11.156 10.309 1.007 1.00 80.69 246 MET A O 1
ATOM 1891 N N . HIS A 1 247 ? 11.067 8.104 0.608 1.00 78.88 247 HIS A N 1
ATOM 1892 C CA . HIS A 1 247 ? 10.800 8.259 -0.808 1.00 78.88 247 HIS A CA 1
ATOM 1893 C C . HIS A 1 247 ? 9.362 8.730 -1.029 1.00 78.88 247 HIS A C 1
ATOM 1895 O O . HIS A 1 247 ? 8.474 8.447 -0.225 1.00 78.88 247 HIS A O 1
ATOM 1901 N N . HIS A 1 248 ? 9.155 9.450 -2.128 1.00 83.69 248 HIS A N 1
ATOM 1902 C CA . HIS A 1 248 ? 7.820 9.786 -2.597 1.00 83.69 248 HIS A CA 1
ATOM 1903 C C . HIS A 1 248 ? 7.107 8.512 -3.036 1.00 83.69 248 HIS A C 1
ATOM 1905 O O . HIS A 1 248 ? 7.652 7.719 -3.808 1.00 83.69 248 HIS A O 1
ATOM 1911 N N . GLU A 1 249 ? 5.888 8.343 -2.555 1.00 88.19 249 GLU A N 1
ATOM 1912 C CA . GLU A 1 249 ? 4.977 7.299 -2.990 1.00 88.19 249 GLU A CA 1
ATOM 1913 C C . GLU A 1 249 ? 3.696 7.957 -3.470 1.00 88.19 249 GLU A C 1
ATOM 1915 O O . GLU A 1 249 ? 3.141 8.812 -2.775 1.00 88.19 249 GLU A O 1
ATOM 1920 N N . GLN A 1 250 ? 3.219 7.539 -4.639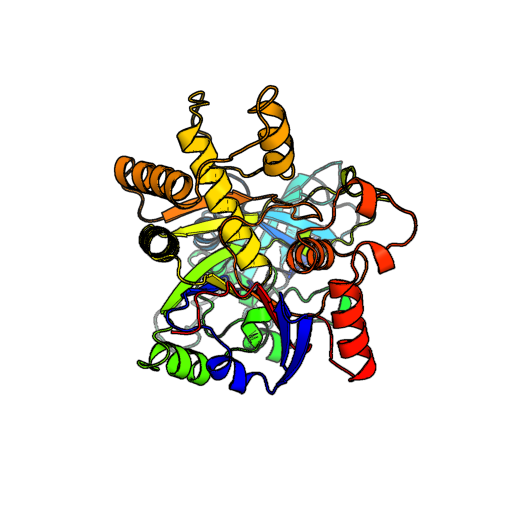 1.00 90.50 250 GLN A N 1
ATOM 1921 C CA . GLN A 1 250 ? 1.970 8.065 -5.149 1.00 90.50 250 GLN A CA 1
ATOM 1922 C C . GLN A 1 250 ? 0.804 7.429 -4.398 1.00 90.50 250 GLN A C 1
ATOM 1924 O O . GLN A 1 250 ? 0.691 6.200 -4.320 1.00 90.50 250 GLN A O 1
ATOM 1929 N N . VAL A 1 251 ? -0.077 8.281 -3.891 1.00 92.44 251 VAL A N 1
ATOM 1930 C CA . VAL A 1 251 ? -1.325 7.923 -3.236 1.00 92.44 251 VAL A CA 1
ATOM 1931 C C . VAL A 1 251 ? -2.513 8.325 -4.103 1.00 92.44 251 VAL A C 1
ATOM 1933 O O . VAL A 1 251 ? -2.538 9.410 -4.681 1.00 92.44 251 VAL A O 1
ATOM 1936 N N . GLU A 1 252 ? -3.506 7.446 -4.169 1.00 92.06 252 GLU A N 1
ATOM 1937 C CA . GLU A 1 252 ? -4.746 7.674 -4.901 1.00 92.06 252 GLU A CA 1
ATOM 1938 C C . GLU A 1 252 ? -5.941 7.169 -4.074 1.00 92.06 252 GLU A C 1
ATOM 1940 O O . GLU A 1 252 ? -5.908 6.084 -3.476 1.00 92.06 252 GLU A O 1
ATOM 1945 N N . ILE A 1 253 ? -7.002 7.980 -4.022 1.00 94.38 253 ILE A N 1
ATOM 1946 C CA . ILE A 1 253 ? -8.282 7.619 -3.402 1.00 94.38 253 ILE A CA 1
ATOM 1947 C C . ILE A 1 253 ? -9.448 8.187 -4.218 1.00 94.38 253 ILE A C 1
ATOM 1949 O O . ILE A 1 253 ? -9.410 9.337 -4.661 1.00 94.38 253 ILE A O 1
ATOM 1953 N N . SER A 1 254 ? -10.493 7.381 -4.405 1.00 96.25 254 SER A N 1
ATOM 1954 C CA . SER A 1 254 ? -11.728 7.827 -5.049 1.00 96.25 254 SER A CA 1
ATOM 1955 C C . SER A 1 254 ? -12.604 8.632 -4.090 1.00 96.25 254 SER A C 1
ATOM 1957 O O . SER A 1 254 ? -12.555 8.448 -2.867 1.00 96.25 254 SER A O 1
ATOM 1959 N N . LEU A 1 255 ? -13.460 9.488 -4.649 1.00 96.56 255 LEU A N 1
ATOM 1960 C CA . LEU A 1 255 ? -14.467 10.236 -3.902 1.00 96.56 255 LEU A CA 1
ATOM 1961 C C . LEU A 1 255 ? -15.400 9.289 -3.136 1.00 96.56 255 LEU A C 1
ATOM 1963 O O . LEU A 1 255 ? -15.717 9.549 -1.980 1.00 96.56 255 LEU A O 1
ATOM 1967 N N . ASP A 1 256 ? -15.773 8.158 -3.738 1.00 97.56 256 ASP A N 1
ATOM 1968 C CA . ASP A 1 256 ? -16.618 7.144 -3.100 1.00 97.56 256 ASP A CA 1
ATOM 1969 C C . ASP A 1 256 ? -15.965 6.549 -1.847 1.00 97.56 256 ASP A C 1
ATOM 1971 O O . ASP A 1 256 ? -16.595 6.480 -0.788 1.00 97.56 256 ASP A O 1
ATOM 1975 N N . THR A 1 257 ? -14.686 6.158 -1.923 1.00 97.75 257 THR A N 1
ATOM 1976 C CA . THR A 1 257 ? -13.954 5.663 -0.747 1.00 97.75 257 THR A CA 1
ATOM 1977 C C . THR A 1 257 ? -13.832 6.762 0.310 1.00 97.75 257 THR A C 1
ATOM 1979 O O . THR A 1 257 ? -13.990 6.490 1.503 1.00 97.75 257 THR A O 1
ATOM 1982 N N . LEU A 1 258 ? -13.584 8.008 -0.100 1.00 97.25 258 LEU A N 1
ATOM 1983 C CA . LEU A 1 258 ? -13.490 9.142 0.814 1.00 97.25 258 LEU A CA 1
ATOM 1984 C C . LEU A 1 258 ? -14.816 9.402 1.551 1.00 97.25 258 LEU A C 1
ATOM 1986 O O . LEU A 1 258 ? -14.822 9.585 2.768 1.00 97.25 258 LEU A O 1
ATOM 1990 N N . GLU A 1 259 ? -15.947 9.345 0.851 1.00 97.81 259 GLU A N 1
ATOM 1991 C CA . GLU A 1 259 ? -17.281 9.484 1.442 1.00 97.81 259 GLU A CA 1
ATOM 1992 C C . GLU A 1 259 ? -17.634 8.317 2.373 1.00 97.81 259 GLU A C 1
ATOM 1994 O O . GLU A 1 259 ? -18.225 8.529 3.437 1.00 97.81 259 GLU A O 1
ATOM 1999 N N . LEU A 1 260 ? -17.202 7.092 2.049 1.00 97.94 260 LEU A N 1
ATOM 2000 C CA . LEU A 1 260 ? -17.307 5.957 2.970 1.00 97.94 260 LEU A CA 1
ATOM 2001 C C . LEU A 1 260 ? -16.522 6.207 4.263 1.00 97.94 260 LEU A C 1
ATOM 2003 O O . LEU A 1 260 ? -17.055 5.951 5.343 1.00 97.94 260 LEU A O 1
ATOM 2007 N N . LEU A 1 261 ? -15.299 6.740 4.182 1.00 98.25 261 LEU A N 1
ATOM 2008 C CA . LEU A 1 261 ? -14.497 7.093 5.361 1.00 98.25 261 LEU A CA 1
ATOM 2009 C C . LEU A 1 261 ? -15.174 8.182 6.202 1.00 98.25 261 LEU A C 1
ATOM 2011 O O . LEU A 1 261 ? -15.257 8.050 7.425 1.00 98.25 261 LEU A O 1
ATOM 2015 N N . ILE A 1 262 ? -15.711 9.225 5.560 1.00 98.38 262 ILE A N 1
ATOM 2016 C CA . ILE A 1 262 ? -16.463 10.296 6.231 1.00 98.38 262 ILE A CA 1
ATOM 2017 C C . ILE A 1 262 ? -17.672 9.713 6.972 1.00 98.38 262 ILE A C 1
ATOM 2019 O O . ILE A 1 262 ? -17.867 9.994 8.158 1.00 98.38 262 ILE A O 1
ATOM 2023 N N . ALA A 1 263 ? -18.471 8.876 6.304 1.00 98.19 263 ALA A N 1
ATOM 2024 C CA . ALA A 1 263 ? -19.632 8.227 6.904 1.00 98.19 263 ALA A CA 1
ATOM 2025 C C . ALA A 1 263 ? -19.238 7.317 8.078 1.00 98.19 263 ALA A C 1
ATOM 2027 O O . ALA A 1 263 ? -19.893 7.338 9.123 1.00 98.19 263 ALA A O 1
ATOM 2028 N N . GLN A 1 264 ? -18.144 6.566 7.935 1.00 97.50 264 GLN A N 1
ATOM 2029 C CA . GLN A 1 264 ? -17.622 5.668 8.960 1.00 97.50 264 GLN A CA 1
ATOM 2030 C C . GLN A 1 264 ? -17.197 6.435 10.221 1.00 97.50 264 GLN A C 1
ATOM 2032 O O . GLN A 1 264 ? -17.608 6.076 11.327 1.00 97.50 264 GLN A O 1
ATOM 2037 N N . LYS A 1 265 ? -16.455 7.543 10.061 1.00 96.88 265 LYS A N 1
ATOM 2038 C CA . LYS A 1 265 ? -16.042 8.407 11.179 1.00 96.88 265 LYS A CA 1
ATOM 2039 C C . LYS A 1 265 ? -17.226 9.126 11.830 1.00 96.88 265 LYS A C 1
ATOM 2041 O O . LYS A 1 265 ? -17.291 9.156 13.056 1.00 96.88 265 LYS A O 1
ATOM 2046 N N . ARG A 1 266 ? -18.190 9.641 11.052 1.00 97.44 266 ARG A N 1
ATOM 2047 C CA . ARG A 1 266 ? -19.426 10.254 11.589 1.00 97.44 266 ARG A CA 1
ATOM 2048 C C . ARG A 1 266 ? -20.234 9.276 12.436 1.00 97.44 266 ARG A C 1
ATOM 2050 O O . ARG A 1 266 ? -20.763 9.657 13.473 1.00 97.44 266 ARG A O 1
ATOM 2057 N N . ALA A 1 267 ? -20.310 8.021 12.000 1.00 96.31 267 ALA A N 1
ATOM 2058 C CA . ALA A 1 267 ? -20.997 6.961 12.725 1.00 96.31 267 ALA A CA 1
ATOM 2059 C C . ALA A 1 267 ? -20.175 6.376 13.889 1.00 96.31 267 ALA A C 1
ATOM 2061 O O . ALA A 1 267 ? -20.661 5.458 14.545 1.00 96.31 267 ALA A O 1
ATOM 2062 N N . GLN A 1 268 ? -18.950 6.869 14.127 1.00 95.44 268 GLN A N 1
ATOM 2063 C CA . GLN A 1 268 ? -18.006 6.350 15.127 1.00 95.44 268 GLN A CA 1
ATOM 2064 C C . GLN A 1 268 ? -17.777 4.837 15.005 1.00 95.44 268 GLN A C 1
ATOM 2066 O O . GLN A 1 268 ? -17.672 4.118 15.997 1.00 95.44 268 GLN A O 1
ATOM 2071 N N . ARG A 1 269 ? -17.732 4.341 13.766 1.00 95.88 269 ARG A N 1
ATOM 2072 C CA . ARG A 1 269 ? -17.531 2.921 13.482 1.00 95.88 269 ARG A CA 1
ATOM 2073 C C . ARG A 1 269 ? -16.065 2.636 13.144 1.00 95.88 269 ARG A C 1
ATOM 2075 O O . ARG A 1 269 ? -15.401 3.512 12.592 1.00 95.88 269 ARG A O 1
ATOM 2082 N N . PRO A 1 270 ? -15.562 1.418 13.406 1.00 96.56 270 PRO A N 1
ATOM 2083 C CA . PRO A 1 270 ? -14.134 1.138 13.282 1.00 96.56 270 PRO A CA 1
ATOM 2084 C C . PRO A 1 270 ? -13.633 1.138 11.836 1.00 96.56 270 PRO A C 1
ATOM 2086 O O . PRO A 1 270 ? -14.302 0.612 10.940 1.00 96.56 270 PRO A O 1
ATOM 2089 N N . ILE A 1 271 ? -12.427 1.655 11.622 1.00 98.25 271 ILE A N 1
ATOM 2090 C CA . ILE A 1 271 ? -11.674 1.550 10.368 1.00 98.25 271 ILE A CA 1
ATOM 2091 C C . ILE A 1 271 ? -10.485 0.610 10.580 1.00 98.25 271 ILE A C 1
ATOM 2093 O O . ILE A 1 271 ? -9.615 0.848 11.422 1.00 98.25 271 ILE A O 1
ATOM 2097 N N . VAL A 1 272 ? -10.439 -0.463 9.789 1.00 98.56 272 VAL A N 1
ATOM 2098 C CA . VAL A 1 272 ? -9.403 -1.498 9.857 1.00 98.56 272 VAL A CA 1
ATOM 2099 C C . VAL A 1 272 ? -8.515 -1.398 8.621 1.00 98.56 272 VAL A C 1
ATOM 2101 O O . VAL A 1 272 ? -8.951 -1.690 7.511 1.00 98.56 272 VAL A O 1
ATOM 2104 N N . ALA A 1 273 ? -7.257 -1.007 8.798 1.00 98.69 273 ALA A N 1
ATOM 2105 C CA . ALA A 1 273 ? -6.296 -0.897 7.708 1.00 98.69 273 ALA A CA 1
ATOM 2106 C C . ALA A 1 273 ? -5.571 -2.228 7.466 1.00 98.69 273 ALA A C 1
ATOM 2108 O O . ALA A 1 273 ? -4.935 -2.773 8.370 1.00 98.69 273 ALA A O 1
ATOM 2109 N N . VAL A 1 274 ? -5.609 -2.738 6.233 1.00 98.62 274 VAL A N 1
ATOM 2110 C CA . VAL A 1 274 ? -4.839 -3.922 5.833 1.00 98.62 274 VAL A CA 1
ATOM 2111 C C . VAL A 1 274 ? -3.508 -3.490 5.235 1.00 98.62 274 VAL A C 1
ATOM 2113 O O . VAL A 1 274 ? -3.420 -3.072 4.082 1.00 98.62 274 VAL A O 1
ATOM 2116 N N . GLY A 1 275 ? -2.454 -3.610 6.032 1.00 97.25 275 GLY A N 1
ATOM 2117 C CA . GLY A 1 275 ? -1.087 -3.248 5.689 1.00 97.25 275 GLY A CA 1
ATOM 2118 C C . GLY A 1 275 ? -0.719 -1.819 6.077 1.00 97.25 275 GLY A C 1
ATOM 2119 O O . GLY A 1 275 ? -1.546 -0.913 6.143 1.00 97.25 275 GLY A O 1
ATOM 2120 N N . THR A 1 276 ? 0.576 -1.611 6.303 1.00 95.19 276 THR A N 1
ATOM 2121 C CA . THR A 1 276 ? 1.161 -0.302 6.637 1.00 95.19 276 THR A CA 1
ATOM 2122 C C . THR A 1 276 ? 1.021 0.724 5.514 1.00 95.19 276 THR A C 1
ATOM 2124 O O . THR A 1 276 ? 1.007 1.923 5.775 1.00 95.19 276 THR A O 1
ATOM 2127 N N . THR A 1 277 ? 0.891 0.270 4.268 1.00 94.94 277 THR A N 1
ATOM 2128 C CA . THR A 1 277 ? 0.627 1.130 3.111 1.00 94.94 277 THR A CA 1
ATOM 2129 C C . THR A 1 277 ? -0.779 1.721 3.186 1.00 94.94 277 THR A C 1
ATOM 2131 O O . THR A 1 277 ? -0.915 2.935 3.126 1.00 94.94 277 THR A O 1
ATOM 2134 N N . SER A 1 278 ? -1.800 0.904 3.468 1.00 97.88 278 SER A N 1
ATOM 2135 C CA . SER A 1 278 ? -3.168 1.382 3.723 1.00 97.88 278 SER A CA 1
ATOM 2136 C C . SER A 1 278 ? -3.219 2.376 4.885 1.00 97.88 278 SER A C 1
ATOM 2138 O O . SER A 1 278 ? -3.885 3.400 4.785 1.00 97.88 278 SER A O 1
ATOM 2140 N N . VAL A 1 279 ? -2.467 2.117 5.963 1.00 98.00 279 VAL A N 1
ATOM 2141 C CA . VAL A 1 279 ? -2.333 3.059 7.088 1.00 98.00 279 VAL A CA 1
ATOM 2142 C C . VAL A 1 279 ? -1.807 4.413 6.613 1.00 98.00 279 VAL A C 1
ATOM 2144 O O . VAL A 1 279 ? -2.431 5.437 6.875 1.00 98.00 279 VAL A O 1
ATOM 2147 N N . ARG A 1 280 ? -0.679 4.432 5.893 1.00 96.06 280 ARG A N 1
ATOM 2148 C CA . ARG A 1 280 ? -0.074 5.682 5.412 1.00 96.06 280 ARG A CA 1
ATOM 2149 C C . ARG A 1 280 ? -0.979 6.415 4.431 1.00 96.06 280 ARG A C 1
ATOM 2151 O O . ARG A 1 280 ? -1.034 7.638 4.507 1.00 96.06 280 ARG A O 1
ATOM 2158 N N . THR A 1 281 ? -1.711 5.708 3.570 1.00 97.00 281 THR A N 1
ATOM 2159 C CA . THR A 1 281 ? -2.709 6.327 2.689 1.00 97.00 281 THR A CA 1
ATOM 2160 C C . THR A 1 281 ? -3.790 7.032 3.489 1.00 97.00 281 THR A C 1
ATOM 2162 O O . THR A 1 281 ? -3.995 8.225 3.292 1.00 97.00 281 THR A O 1
ATOM 2165 N N . LEU A 1 282 ? -4.443 6.321 4.414 1.00 98.00 282 LEU A N 1
ATOM 2166 C CA . LEU A 1 282 ? -5.523 6.880 5.226 1.00 98.00 282 LEU A CA 1
ATOM 2167 C C . LEU A 1 282 ? -5.043 8.115 5.978 1.00 98.00 282 LEU A C 1
ATOM 2169 O O . LEU A 1 282 ? -5.585 9.202 5.803 1.00 98.00 282 LEU A O 1
ATOM 2173 N N . GLU A 1 283 ? -3.973 7.970 6.751 1.00 97.38 283 GLU A N 1
ATOM 2174 C CA . GLU A 1 283 ? -3.442 9.069 7.545 1.00 97.38 283 GLU A CA 1
ATOM 2175 C C . GLU A 1 283 ? -2.981 10.247 6.663 1.00 97.38 283 GLU A C 1
ATOM 2177 O O . GLU A 1 283 ? -3.195 11.399 7.027 1.00 97.38 283 GLU A O 1
ATOM 2182 N N . SER A 1 284 ? -2.457 10.000 5.454 1.00 96.00 284 SER A N 1
ATOM 2183 C CA . SER A 1 284 ? -2.151 11.073 4.491 1.00 96.00 284 SER A CA 1
ATOM 2184 C C . SER A 1 284 ? -3.402 11.827 4.032 1.00 96.00 284 SER A C 1
ATOM 2186 O O . SER A 1 284 ? -3.332 13.042 3.877 1.00 96.00 284 SER A O 1
ATOM 2188 N N . MET A 1 285 ? -4.553 11.163 3.858 1.00 95.38 285 MET A N 1
ATOM 2189 C CA . MET A 1 285 ? -5.795 11.839 3.446 1.00 95.38 285 MET A CA 1
ATOM 2190 C C . MET A 1 285 ? -6.278 12.847 4.482 1.00 95.38 285 MET A C 1
ATOM 2192 O O . MET A 1 285 ? -6.764 13.917 4.119 1.00 95.38 285 MET A O 1
ATOM 2196 N N . TYR A 1 286 ? -6.098 12.537 5.767 1.00 95.56 286 TYR A N 1
ATOM 2197 C CA . TYR A 1 286 ? -6.353 13.500 6.831 1.00 95.56 286 TYR A CA 1
ATOM 2198 C C . TYR A 1 286 ? -5.471 14.751 6.668 1.00 95.56 286 TYR A C 1
ATOM 2200 O O . TYR A 1 286 ? -5.981 15.870 6.681 1.00 95.56 286 TYR A O 1
ATOM 2208 N N . TRP A 1 287 ? -4.161 14.579 6.458 1.00 93.00 287 TRP A N 1
ATOM 2209 C CA . TRP A 1 287 ? -3.234 15.711 6.332 1.00 93.00 287 TRP A CA 1
ATOM 2210 C C . TRP A 1 287 ? -3.444 16.521 5.053 1.00 93.00 287 TRP A C 1
ATOM 2212 O O . TRP A 1 287 ? -3.377 17.746 5.109 1.00 93.00 287 TRP A O 1
ATOM 2222 N N . LEU A 1 288 ? -3.765 15.873 3.930 1.00 90.81 288 LEU A N 1
ATOM 2223 C CA . LEU A 1 288 ? -4.173 16.572 2.707 1.00 90.81 288 LEU A CA 1
ATOM 2224 C C . LEU A 1 288 ? -5.449 17.383 2.945 1.00 90.81 288 LEU A C 1
ATOM 2226 O O . LEU A 1 288 ? -5.496 18.566 2.626 1.00 90.81 288 LEU A O 1
ATOM 2230 N N . GLY A 1 289 ? -6.465 16.785 3.571 1.00 90.62 289 GLY A N 1
ATOM 2231 C CA . GLY A 1 289 ? -7.694 17.483 3.946 1.00 90.62 289 GLY A CA 1
ATOM 2232 C C . GLY A 1 289 ? -7.450 18.701 4.840 1.00 90.62 289 GLY A C 1
ATOM 2233 O O . GLY A 1 289 ? -8.048 19.760 4.644 1.00 90.62 289 GLY A O 1
ATOM 2234 N N . LEU A 1 290 ? -6.511 18.588 5.781 1.00 87.94 290 LEU A N 1
ATOM 2235 C CA . LEU A 1 290 ? -6.127 19.687 6.662 1.00 87.94 290 LEU A CA 1
ATOM 2236 C C . LEU A 1 290 ? -5.449 20.849 5.912 1.00 87.94 290 LEU A C 1
ATOM 2238 O O . LEU A 1 290 ? -5.692 22.012 6.250 1.00 87.94 290 LEU A O 1
ATOM 2242 N N . GLN A 1 291 ? -4.655 20.563 4.874 1.00 85.44 291 GLN A N 1
ATOM 2243 C CA . GLN A 1 291 ? -4.097 21.600 3.993 1.00 85.44 291 GLN A CA 1
ATOM 2244 C C . GLN A 1 291 ? -5.214 22.405 3.307 1.00 85.44 291 GLN A C 1
ATOM 2246 O O . GLN A 1 291 ? -5.115 23.628 3.201 1.00 85.44 291 GLN A O 1
ATOM 2251 N N . PHE A 1 292 ? -6.321 21.754 2.923 1.00 79.00 292 PHE A N 1
ATOM 2252 C CA . PHE A 1 292 ? -7.482 22.436 2.338 1.00 79.00 292 PHE A CA 1
ATOM 2253 C C . PHE A 1 292 ? -8.271 23.280 3.352 1.00 79.00 292 PHE A C 1
ATOM 2255 O O . PHE A 1 292 ? -8.824 24.315 2.975 1.00 79.00 292 PHE A O 1
ATOM 2262 N N . LEU A 1 293 ? -8.316 22.884 4.629 1.00 78.75 293 LEU A N 1
ATOM 2263 C CA . LEU A 1 293 ? -8.985 23.650 5.692 1.00 78.75 293 LEU A CA 1
ATOM 2264 C C . LEU A 1 293 ? -8.213 24.910 6.108 1.00 78.75 293 LEU A C 1
ATOM 2266 O O . LEU A 1 293 ? -8.803 25.970 6.310 1.00 78.75 293 LEU A O 1
ATOM 2270 N N . THR A 1 294 ? -6.892 24.807 6.257 1.00 70.06 294 THR A N 1
ATOM 2271 C CA . THR A 1 294 ? -6.074 25.827 6.942 1.00 70.06 294 THR A CA 1
ATOM 2272 C C . THR A 1 294 ? -5.690 27.029 6.071 1.00 70.06 294 THR A C 1
ATOM 2274 O O . THR A 1 294 ? -5.025 27.945 6.543 1.00 70.06 294 THR A O 1
ATOM 2277 N N . SER A 1 295 ? -6.177 27.100 4.826 1.00 57.47 295 SER A N 1
ATOM 2278 C CA . SER A 1 295 ? -6.067 28.286 3.963 1.00 57.47 295 SER A CA 1
ATOM 2279 C C . SER A 1 295 ? -4.640 28.838 3.795 1.00 57.47 295 SER A C 1
ATOM 2281 O O . SER A 1 295 ? -4.466 30.050 3.674 1.00 57.47 295 SER A O 1
ATOM 2283 N N . GLN A 1 296 ? -3.626 27.979 3.629 1.00 52.41 296 GLN A N 1
ATOM 2284 C CA . GLN A 1 296 ? -2.473 28.350 2.793 1.00 52.41 296 GLN A CA 1
ATOM 2285 C C . GLN A 1 296 ? -2.904 28.299 1.316 1.00 52.41 296 GLN A C 1
ATOM 2287 O O . GLN A 1 296 ? -2.468 27.467 0.529 1.00 52.41 296 GLN A O 1
ATOM 2292 N N . ARG A 1 297 ? -3.831 29.191 0.937 1.00 53.44 297 ARG A N 1
ATOM 2293 C CA . ARG A 1 297 ? -4.167 29.484 -0.461 1.00 53.44 297 ARG A CA 1
ATOM 2294 C C . ARG A 1 297 ? -3.014 30.279 -1.068 1.00 53.44 297 ARG A C 1
ATOM 2296 O O . ARG A 1 297 ? -3.062 31.503 -1.110 1.00 53.44 297 ARG A O 1
ATOM 2303 N N . SER A 1 298 ? -1.970 29.601 -1.513 1.00 38.62 298 SER A N 1
ATOM 2304 C CA . SER A 1 298 ? -0.909 30.223 -2.297 1.00 38.62 298 SER A CA 1
ATOM 2305 C C . SER A 1 298 ? -0.346 29.174 -3.238 1.00 38.62 298 SER A C 1
ATOM 2307 O O . SER A 1 298 ? 0.481 28.374 -2.826 1.00 38.62 298 SER A O 1
ATOM 2309 N N . GLU A 1 299 ? -0.841 29.205 -4.476 1.00 43.56 299 GLU A N 1
ATOM 2310 C CA . GLU A 1 299 ? -0.465 28.335 -5.594 1.00 43.56 299 GLU A CA 1
ATOM 2311 C C . GLU A 1 299 ? -0.805 26.861 -5.358 1.00 43.56 299 GLU A C 1
ATOM 2313 O O . GLU A 1 299 ? -0.157 26.142 -4.605 1.00 43.56 299 GLU A O 1
ATOM 2318 N N . PHE A 1 300 ? -1.869 26.404 -6.025 1.00 47.81 300 PHE A N 1
ATOM 2319 C CA . PHE A 1 300 ? -2.152 24.982 -6.148 1.00 47.81 300 PHE A CA 1
ATOM 2320 C C . PHE A 1 300 ? -0.875 24.274 -6.591 1.00 47.81 300 PHE A C 1
ATOM 2322 O O . PHE A 1 300 ? -0.382 24.513 -7.695 1.00 47.81 300 PHE A O 1
ATOM 2329 N N . LEU A 1 301 ? -0.358 23.389 -5.743 1.00 52.53 301 LEU A N 1
ATOM 2330 C CA . LEU A 1 301 ? 0.520 22.355 -6.241 1.00 52.53 301 LEU A CA 1
ATOM 2331 C C . LEU A 1 301 ? -0.341 21.549 -7.208 1.00 52.53 301 LEU A C 1
ATOM 2333 O O . LEU A 1 301 ? -1.349 20.961 -6.820 1.00 52.53 301 LEU A O 1
ATOM 2337 N N . THR A 1 302 ? 0.052 21.536 -8.475 1.00 58.78 302 THR A N 1
ATOM 2338 C CA . THR A 1 302 ? -0.454 20.594 -9.475 1.00 58.78 302 THR A CA 1
ATOM 2339 C C . THR A 1 302 ? -0.350 19.138 -8.998 1.00 58.78 302 THR A C 1
ATOM 2341 O O . THR A 1 302 ? -1.012 18.272 -9.558 1.00 58.78 302 THR A O 1
ATOM 2344 N N . GLU A 1 303 ? 0.441 18.880 -7.949 1.00 70.38 303 GLU A N 1
ATOM 2345 C CA . GLU A 1 303 ? 0.658 17.588 -7.305 1.00 70.38 303 GLU A CA 1
ATOM 2346 C C . GLU A 1 303 ? 0.576 17.745 -5.761 1.00 70.38 303 GLU A C 1
ATOM 2348 O O . GLU A 1 303 ? 1.541 18.201 -5.140 1.00 70.38 303 GLU A O 1
ATOM 2353 N N . PRO A 1 304 ? -0.562 17.417 -5.110 1.00 84.69 304 PRO A N 1
ATOM 2354 C CA . PRO A 1 304 ? -0.704 17.452 -3.650 1.00 84.69 304 PRO A CA 1
ATOM 2355 C C . PRO A 1 304 ? 0.368 16.605 -2.953 1.00 84.69 304 PRO A C 1
ATOM 2357 O O . PRO A 1 304 ? 0.607 15.474 -3.367 1.00 84.69 304 PRO A O 1
ATOM 2360 N N . LEU A 1 305 ? 0.981 17.111 -1.877 1.00 88.88 305 LEU A N 1
ATOM 2361 C CA . LEU A 1 305 ? 2.069 16.424 -1.170 1.00 88.88 305 LEU A CA 1
ATOM 2362 C C . LEU A 1 305 ? 1.868 16.433 0.349 1.00 88.88 305 LEU A C 1
ATOM 2364 O O . LEU A 1 305 ? 1.718 17.485 0.972 1.00 88.88 305 LEU A O 1
ATOM 2368 N N . VAL A 1 306 ? 1.979 15.257 0.969 1.00 91.56 306 VAL A N 1
ATOM 2369 C CA . VAL A 1 306 ? 2.232 15.130 2.414 1.00 91.56 306 VAL A CA 1
ATOM 2370 C C . VAL A 1 306 ? 3.722 14.889 2.624 1.00 91.56 306 VAL A C 1
ATOM 2372 O O . VAL A 1 306 ? 4.210 13.771 2.438 1.00 91.56 306 VAL A O 1
ATOM 2375 N N . SER A 1 307 ? 4.456 15.937 3.002 1.00 90.94 307 SER A N 1
ATOM 2376 C CA . SER A 1 307 ? 5.888 15.816 3.276 1.00 90.94 307 SER A CA 1
ATOM 2377 C C . SER A 1 307 ? 6.138 14.987 4.541 1.00 90.94 307 SER A C 1
ATOM 2379 O O . SER A 1 307 ? 5.273 14.831 5.407 1.00 90.94 307 SER A O 1
ATOM 2381 N N . GLN A 1 308 ? 7.351 14.448 4.654 1.00 91.00 308 GLN A N 1
ATOM 2382 C CA . GLN A 1 308 ? 7.736 13.500 5.700 1.00 91.00 308 GLN A CA 1
ATOM 2383 C C . GLN A 1 308 ? 7.448 13.982 7.125 1.00 91.00 308 GLN A C 1
ATOM 2385 O O . GLN A 1 308 ? 6.984 13.197 7.955 1.00 91.00 308 GLN A O 1
ATOM 2390 N N . TRP A 1 309 ? 7.731 15.256 7.398 1.00 88.62 309 TRP A N 1
ATOM 2391 C CA . TRP A 1 309 ? 7.639 15.845 8.733 1.00 88.62 309 TRP A CA 1
ATOM 2392 C C . TRP A 1 309 ? 6.405 16.729 8.928 1.00 88.62 309 TRP A C 1
ATOM 2394 O O . TRP A 1 309 ? 6.180 17.201 10.042 1.00 88.62 309 TRP A O 1
ATOM 2404 N N . TYR A 1 310 ? 5.561 16.868 7.895 1.00 87.31 310 TYR A N 1
ATOM 2405 C CA . TYR A 1 310 ? 4.369 17.717 7.914 1.00 87.31 310 TYR A CA 1
ATOM 2406 C C . TYR A 1 310 ? 3.485 17.524 9.161 1.00 87.31 310 TYR A C 1
ATOM 2408 O O . TYR A 1 310 ? 3.141 18.530 9.781 1.00 87.31 310 TYR A O 1
ATOM 2416 N N . PRO A 1 311 ? 3.163 16.290 9.612 1.00 87.31 311 PRO A N 1
ATOM 2417 C CA . PRO A 1 311 ? 2.352 16.084 10.817 1.00 87.31 311 PRO A CA 1
ATOM 2418 C C . PRO A 1 311 ? 2.938 16.693 12.091 1.00 87.31 311 PRO A C 1
ATOM 2420 O O . PRO A 1 311 ? 2.199 17.111 12.978 1.00 87.31 311 PRO A O 1
ATOM 2423 N N . TYR A 1 312 ? 4.264 16.707 12.201 1.00 84.44 312 TYR A N 1
ATOM 2424 C CA . TYR A 1 312 ? 4.981 17.121 13.403 1.00 84.44 312 TYR A CA 1
ATOM 2425 C C . TYR A 1 312 ? 5.194 18.636 13.394 1.00 84.44 312 TYR A C 1
ATOM 2427 O O . TYR A 1 312 ? 4.847 19.316 14.352 1.00 84.44 312 TYR A O 1
ATOM 2435 N N . GLU A 1 313 ? 5.642 19.176 12.261 1.00 79.25 313 GLU A N 1
ATOM 2436 C CA . GLU A 1 313 ? 5.850 20.616 12.072 1.00 79.25 313 GLU A CA 1
ATOM 2437 C C . GLU A 1 313 ? 4.535 21.400 12.148 1.00 79.25 313 GLU A C 1
ATOM 2439 O O . GLU A 1 313 ? 4.477 22.454 12.774 1.00 79.25 313 GLU A O 1
ATOM 2444 N N . THR A 1 314 ? 3.462 20.874 11.552 1.00 68.12 314 THR A N 1
ATOM 2445 C CA . THR A 1 314 ? 2.149 21.538 11.527 1.00 68.12 314 THR A CA 1
ATOM 2446 C C . THR A 1 314 ? 1.500 21.562 12.907 1.00 68.12 314 THR A C 1
ATOM 2448 O O . THR A 1 314 ? 0.871 22.554 13.274 1.00 68.12 314 THR A O 1
ATOM 2451 N N . THR A 1 315 ? 1.677 20.491 13.689 1.00 64.56 315 THR A N 1
ATOM 2452 C CA . THR A 1 315 ? 1.188 20.436 15.074 1.00 64.56 315 THR A CA 1
ATOM 2453 C C . THR A 1 315 ? 1.913 21.466 15.945 1.00 64.56 315 THR A C 1
ATOM 2455 O O . THR A 1 315 ? 1.260 22.160 16.721 1.00 64.56 315 THR A O 1
ATOM 2458 N N . ASP A 1 316 ? 3.227 21.626 15.759 1.00 60.03 316 ASP A N 1
ATOM 2459 C CA . ASP A 1 316 ? 4.043 22.586 16.512 1.00 60.03 316 ASP A CA 1
ATOM 2460 C C . ASP A 1 316 ? 3.800 24.050 16.081 1.00 60.03 316 ASP A C 1
ATOM 2462 O O . ASP A 1 316 ? 3.793 24.956 16.913 1.00 60.03 316 ASP A O 1
ATOM 2466 N N . GLN A 1 317 ? 3.594 24.315 14.784 1.00 56.19 317 GLN A N 1
ATOM 2467 C CA . GLN A 1 317 ? 3.496 25.678 14.235 1.00 56.19 317 GLN A CA 1
ATOM 2468 C C . GLN A 1 317 ? 2.113 26.320 14.377 1.00 56.19 317 GLN A C 1
ATOM 2470 O O . GLN A 1 317 ? 2.028 27.527 14.612 1.00 56.19 317 GLN A O 1
ATOM 2475 N N . LEU A 1 318 ? 1.028 25.556 14.216 1.00 51.91 318 LEU A N 1
ATOM 2476 C CA . LEU A 1 318 ? -0.328 26.119 14.228 1.00 51.91 318 LEU A CA 1
ATOM 2477 C C . LEU A 1 318 ? -0.832 26.458 15.643 1.00 51.91 318 LEU A C 1
ATOM 2479 O O . LEU A 1 318 ? -1.768 27.244 15.769 1.00 51.91 318 LEU A O 1
ATOM 2483 N N . PHE A 1 319 ? -0.216 25.922 16.706 1.00 52.12 319 PHE A N 1
ATOM 2484 C CA . PHE A 1 319 ? -0.774 25.977 18.064 1.00 52.12 319 PHE A CA 1
ATOM 2485 C C . PHE A 1 319 ? 0.268 26.331 19.139 1.00 52.12 319 PHE A C 1
ATOM 2487 O O . PHE A 1 319 ? 0.476 25.603 20.104 1.00 52.12 319 PHE A O 1
ATOM 2494 N N . ASN A 1 320 ? 0.886 27.510 19.008 1.00 46.41 320 ASN A N 1
ATOM 2495 C CA . ASN A 1 320 ? 1.824 28.079 19.993 1.00 46.41 320 ASN A CA 1
ATOM 2496 C C . ASN A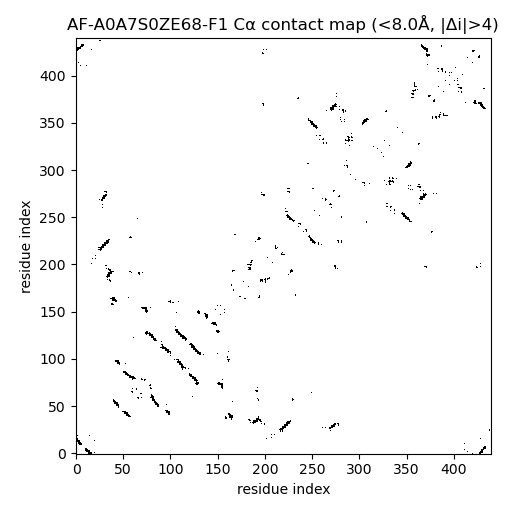 1 320 ? 1.164 28.651 21.274 1.00 46.41 320 ASN A C 1
ATOM 2498 O O . ASN A 1 320 ? 1.865 29.217 22.113 1.00 46.41 320 ASN A O 1
ATOM 2502 N N . SER A 1 321 ? -0.159 28.544 21.451 1.00 42.88 321 SER A N 1
ATOM 2503 C CA . SER A 1 321 ? -0.846 29.155 22.608 1.00 42.88 321 SER A CA 1
ATOM 2504 C C . SER A 1 321 ? -1.994 28.353 23.234 1.00 42.88 321 SER A C 1
ATOM 2506 O O . SER A 1 321 ? -2.422 28.723 24.323 1.00 42.88 321 SER A O 1
ATOM 2508 N N . ASP A 1 322 ? -2.450 27.256 22.618 1.00 45.16 322 ASP A N 1
ATOM 2509 C CA . ASP A 1 322 ? -3.318 26.257 23.264 1.00 45.16 322 ASP A CA 1
ATOM 2510 C C . ASP A 1 322 ? -3.107 24.883 22.589 1.00 45.16 322 ASP A C 1
ATOM 2512 O O . ASP A 1 322 ? -3.551 24.681 21.454 1.00 45.16 322 ASP A O 1
ATOM 2516 N N . PRO A 1 323 ? -2.340 23.957 23.194 1.00 43.41 323 PRO A N 1
ATOM 2517 C CA . PRO A 1 323 ? -2.054 22.653 22.608 1.00 43.41 323 PRO A CA 1
ATOM 2518 C C . PRO A 1 323 ? -3.284 21.736 22.720 1.00 43.41 323 PRO A C 1
ATOM 2520 O O . PRO A 1 323 ? -3.381 20.894 23.608 1.00 43.41 323 PRO A O 1
ATOM 2523 N N . GLY A 1 324 ? -4.231 21.888 21.800 1.00 51.84 324 GLY A N 1
ATOM 2524 C CA . GLY A 1 324 ? -5.418 21.038 21.688 1.00 51.84 324 GLY A CA 1
ATOM 2525 C C . GLY A 1 324 ? -6.493 21.802 20.929 1.00 51.84 324 GLY A C 1
ATOM 2526 O O . GLY A 1 324 ? -6.982 22.811 21.399 1.00 51.84 324 GLY A O 1
ATOM 2527 N N . GLN A 1 325 ? -6.882 21.455 19.714 1.00 66.38 325 GLN A N 1
ATOM 2528 C CA . GLN A 1 325 ? -7.234 20.140 19.214 1.00 66.38 325 GLN A CA 1
ATOM 2529 C C . GLN A 1 325 ? -7.151 20.261 17.688 1.00 66.38 325 GLN A C 1
ATOM 2531 O O . GLN A 1 325 ? -7.733 21.175 17.102 1.00 66.38 325 GLN A O 1
ATOM 2536 N N . LEU A 1 326 ? -6.375 19.394 17.038 1.00 78.44 326 LEU A N 1
ATOM 2537 C CA . LEU A 1 326 ? -6.382 19.320 15.577 1.00 78.44 326 LEU A CA 1
ATOM 2538 C C . LEU A 1 326 ? -7.827 19.096 15.077 1.00 78.44 326 LEU A C 1
ATOM 2540 O O . LEU A 1 326 ? -8.562 18.393 15.776 1.00 78.44 326 LEU A O 1
ATOM 2544 N N . PRO A 1 327 ? -8.225 19.639 13.904 1.00 87.12 327 PRO A N 1
ATOM 2545 C CA . PRO A 1 327 ? -9.558 19.413 13.352 1.00 87.12 327 PRO A CA 1
ATOM 2546 C C . PRO A 1 327 ? -9.935 17.938 13.350 1.00 87.12 327 PRO A C 1
ATOM 2548 O O . PRO A 1 327 ? -9.092 17.059 13.139 1.00 87.12 327 PRO A O 1
ATOM 2551 N N . GLU A 1 328 ? -11.212 17.660 13.584 1.00 91.25 328 GLU A N 1
ATOM 2552 C CA . GLU A 1 328 ? -11.680 16.283 13.613 1.00 91.25 328 GLU A CA 1
ATOM 2553 C C . GLU A 1 328 ? -11.502 15.650 12.232 1.00 91.25 328 GLU A C 1
ATOM 2555 O O . GLU A 1 328 ? -11.603 16.308 11.193 1.00 91.25 328 GLU A O 1
ATOM 2560 N N . ALA A 1 329 ? -11.271 14.337 12.194 1.00 94.06 329 ALA A N 1
ATOM 2561 C CA . ALA A 1 329 ? -10.980 13.659 10.932 1.00 94.06 329 ALA A CA 1
ATOM 2562 C C . ALA A 1 329 ? -12.086 13.868 9.878 1.00 94.06 329 ALA A C 1
ATOM 2564 O O . ALA A 1 329 ? -11.801 13.993 8.691 1.00 94.06 329 ALA A O 1
ATOM 2565 N N . VAL A 1 330 ? -13.344 13.967 10.320 1.00 96.88 330 VAL A N 1
ATOM 2566 C CA . VAL A 1 330 ? -14.496 14.268 9.457 1.00 96.88 330 VAL A CA 1
ATOM 2567 C C . VAL A 1 330 ? -14.351 15.626 8.770 1.00 96.88 330 VAL A C 1
ATOM 2569 O O . VAL A 1 330 ? -14.679 15.734 7.593 1.00 96.88 330 VAL A O 1
ATOM 2572 N N . GLU A 1 331 ? -13.867 16.651 9.470 1.00 94.19 331 GLU A N 1
ATOM 2573 C CA . GLU A 1 331 ? -13.726 18.005 8.925 1.00 94.19 331 GLU A CA 1
ATOM 2574 C C . GLU A 1 331 ? -12.663 18.034 7.829 1.00 94.19 331 GLU A C 1
ATOM 2576 O O . GLU A 1 331 ? -12.914 18.540 6.733 1.00 94.19 331 GLU A O 1
ATOM 2581 N N . ALA A 1 332 ? -11.502 17.429 8.095 1.00 93.56 332 ALA A N 1
ATOM 2582 C CA . ALA A 1 332 ? -10.409 17.349 7.132 1.00 93.56 332 ALA A CA 1
ATOM 2583 C C . ALA A 1 332 ? -10.822 16.569 5.874 1.00 93.56 332 ALA A C 1
ATOM 2585 O O . ALA A 1 332 ? -10.671 17.061 4.754 1.00 93.56 332 ALA A O 1
ATOM 2586 N N . LEU A 1 333 ? -11.412 15.380 6.038 1.00 96.25 333 LEU A N 1
ATOM 2587 C CA . LEU A 1 333 ? -11.862 14.578 4.898 1.00 96.25 333 LEU A CA 1
ATOM 2588 C C . LEU A 1 333 ? -12.981 15.271 4.107 1.00 96.25 333 LEU A C 1
ATOM 2590 O O . LEU A 1 333 ? -12.988 15.205 2.879 1.00 96.25 333 LEU A O 1
ATOM 2594 N N . GLN A 1 334 ? -13.900 15.978 4.775 1.00 96.12 334 GLN A N 1
ATOM 2595 C CA . GLN A 1 334 ? -14.958 16.727 4.093 1.00 96.12 334 GLN A CA 1
ATOM 2596 C C . GLN A 1 334 ? -14.391 17.883 3.262 1.00 96.12 334 GLN A C 1
ATOM 2598 O O . GLN A 1 334 ? -14.897 18.144 2.172 1.00 96.12 334 GLN A O 1
ATOM 2603 N N . ALA A 1 335 ? -13.346 18.564 3.740 1.00 92.94 335 ALA A N 1
ATOM 2604 C CA . ALA A 1 335 ? -12.677 19.607 2.967 1.00 92.94 335 ALA A CA 1
ATOM 2605 C C . ALA A 1 335 ? -12.058 19.051 1.680 1.00 92.94 335 ALA A C 1
ATOM 2607 O O . ALA A 1 335 ? -12.261 19.626 0.609 1.00 92.94 335 ALA A O 1
ATOM 2608 N N . LEU A 1 336 ? -11.393 17.894 1.772 1.00 92.00 336 LEU A N 1
ATOM 2609 C CA . LEU A 1 336 ? -10.864 17.181 0.610 1.00 92.00 336 LEU A CA 1
ATOM 2610 C C . LEU A 1 336 ? -11.985 16.779 -0.364 1.00 92.00 336 LEU A C 1
ATOM 2612 O O . LEU A 1 336 ? -11.901 17.077 -1.552 1.00 92.00 336 LEU A O 1
ATOM 2616 N N . ALA A 1 337 ? -13.075 16.190 0.134 1.00 94.62 337 ALA A N 1
ATOM 2617 C CA . ALA A 1 337 ? -14.208 15.777 -0.696 1.00 94.62 337 ALA A CA 1
ATOM 2618 C C . ALA A 1 337 ? -14.905 16.968 -1.376 1.00 94.62 337 ALA A C 1
ATOM 2620 O O . ALA A 1 337 ? -15.306 16.892 -2.537 1.00 94.62 337 ALA A O 1
ATOM 2621 N N . ASN A 1 338 ? -15.047 18.092 -0.672 1.00 93.44 338 ASN A N 1
ATOM 2622 C CA . ASN A 1 338 ? -15.618 19.315 -1.233 1.00 93.44 338 ASN A CA 1
ATOM 2623 C C . ASN A 1 338 ? -14.727 19.891 -2.334 1.00 93.44 338 ASN A C 1
ATOM 2625 O O . ASN A 1 338 ? -15.247 20.350 -3.349 1.00 93.44 338 ASN A O 1
ATOM 2629 N N . HIS A 1 339 ? -13.405 19.841 -2.155 1.00 89.56 339 HIS A N 1
ATOM 2630 C CA . HIS A 1 339 ? -12.462 20.232 -3.194 1.00 89.56 339 HIS A CA 1
ATOM 2631 C C . HIS A 1 339 ? -12.588 19.336 -4.431 1.00 89.56 339 HIS A C 1
ATOM 2633 O O . HIS A 1 339 ? -12.745 19.860 -5.530 1.00 89.56 339 HIS A O 1
ATOM 2639 N N . MET A 1 340 ? -12.610 18.011 -4.249 1.00 91.62 340 MET A N 1
ATOM 2640 C CA . MET A 1 340 ? -12.800 17.056 -5.346 1.00 91.62 340 MET A CA 1
ATOM 2641 C C . MET A 1 340 ? -14.080 17.352 -6.132 1.00 91.62 340 MET A C 1
ATOM 2643 O O . MET A 1 340 ? -14.025 17.508 -7.346 1.00 91.62 340 MET A O 1
ATOM 2647 N N . ARG A 1 341 ? -15.215 17.560 -5.450 1.00 93.81 341 ARG A N 1
ATOM 2648 C CA . ARG A 1 341 ? -16.478 17.953 -6.103 1.00 93.81 341 ARG A CA 1
ATOM 2649 C C . ARG A 1 341 ? -16.379 19.280 -6.848 1.00 93.81 341 ARG A C 1
ATOM 2651 O O . ARG A 1 341 ? -16.879 19.392 -7.958 1.00 93.81 341 ARG A O 1
ATOM 2658 N N . ALA A 1 342 ? -15.754 20.286 -6.239 1.00 90.62 342 ALA A N 1
ATOM 2659 C CA . ALA A 1 342 ? -15.603 21.608 -6.843 1.00 90.62 342 ALA A CA 1
ATOM 2660 C C . ALA A 1 342 ? -14.680 21.606 -8.072 1.00 90.62 342 ALA A C 1
ATOM 2662 O O . ALA A 1 342 ? -14.698 22.563 -8.841 1.00 90.62 342 ALA A O 1
ATOM 2663 N N . GLN A 1 343 ? -13.840 20.583 -8.224 1.00 88.69 343 GLN A N 1
ATOM 2664 C CA . GLN A 1 343 ? -12.962 20.378 -9.376 1.00 88.69 343 GLN A CA 1
ATOM 2665 C C . GLN A 1 343 ? -13.448 19.248 -10.297 1.00 88.69 343 GLN A C 1
ATOM 2667 O O . GLN A 1 343 ? -12.734 18.900 -11.230 1.00 88.69 343 GLN A O 1
ATOM 2672 N N . GLU A 1 344 ? -14.635 18.683 -10.036 1.00 92.44 344 GLU A N 1
ATOM 2673 C CA . GLU A 1 344 ? -15.199 17.549 -10.783 1.00 92.44 344 GLU A CA 1
ATOM 2674 C C . GLU A 1 344 ? -14.231 16.349 -10.866 1.00 92.44 344 GLU A C 1
ATOM 2676 O O . GLU A 1 344 ? -14.104 15.685 -11.891 1.00 92.44 344 GLU A O 1
ATOM 2681 N N . LEU A 1 345 ? -13.522 16.083 -9.765 1.00 90.75 345 LEU A N 1
ATOM 2682 C CA . LEU A 1 345 ? -12.575 14.979 -9.637 1.00 90.75 345 LEU A CA 1
ATOM 2683 C C . LEU A 1 345 ? -13.249 13.762 -8.998 1.00 90.75 345 LEU A C 1
ATOM 2685 O O . LEU A 1 345 ? -13.656 13.810 -7.835 1.00 90.75 345 LEU A O 1
ATOM 2689 N N . ASP A 1 346 ? -13.262 12.641 -9.717 1.00 93.50 346 ASP A N 1
ATOM 2690 C CA . ASP A 1 346 ? -13.673 11.341 -9.166 1.00 93.50 346 ASP A CA 1
ATOM 2691 C C . ASP A 1 346 ? -12.610 10.744 -8.235 1.00 93.50 346 ASP A C 1
ATOM 2693 O O . ASP A 1 346 ? -12.916 9.951 -7.343 1.00 93.50 346 ASP A O 1
ATOM 2697 N N . THR A 1 347 ? -11.357 11.155 -8.422 1.00 91.50 347 THR A N 1
ATOM 2698 C CA . THR A 1 347 ? -10.187 10.623 -7.730 1.00 91.50 347 THR A CA 1
ATOM 2699 C C . THR A 1 347 ? -9.204 11.744 -7.429 1.00 91.50 347 THR A C 1
ATOM 2701 O O . THR A 1 347 ? -8.943 12.594 -8.280 1.00 91.50 347 THR A O 1
ATOM 2704 N N . VAL A 1 348 ? -8.625 11.735 -6.227 1.00 89.00 348 VAL A N 1
ATOM 2705 C CA . VAL A 1 348 ? -7.476 12.585 -5.900 1.00 89.00 348 VAL A CA 1
ATOM 2706 C C . VAL A 1 348 ? -6.201 11.762 -6.000 1.00 89.00 348 VAL A C 1
ATOM 2708 O O . VAL A 1 348 ? -6.119 10.657 -5.462 1.00 89.00 348 VAL A O 1
ATOM 2711 N N . ILE A 1 349 ? -5.216 12.320 -6.697 1.00 88.38 349 ILE A N 1
ATOM 2712 C CA . ILE A 1 349 ? -3.876 11.763 -6.862 1.00 88.38 349 ILE A CA 1
ATOM 2713 C C . ILE A 1 349 ? -2.905 12.739 -6.207 1.00 88.38 349 ILE A C 1
ATOM 2715 O O . ILE A 1 349 ? -2.997 13.945 -6.429 1.00 88.38 349 ILE A O 1
ATOM 2719 N N . GLY A 1 350 ? -1.984 12.227 -5.401 1.00 88.25 350 GLY A N 1
ATOM 2720 C CA . GLY A 1 350 ? -0.930 13.022 -4.784 1.00 88.25 350 GLY A CA 1
ATOM 2721 C C . GLY A 1 350 ? 0.267 12.171 -4.397 1.00 88.25 350 GLY A C 1
ATOM 2722 O O . GLY A 1 350 ? 0.285 10.962 -4.615 1.00 88.25 350 GLY A O 1
ATOM 2723 N N . ASP A 1 351 ? 1.252 12.802 -3.779 1.00 89.25 351 ASP A N 1
ATOM 2724 C CA . ASP A 1 351 ? 2.427 12.153 -3.223 1.00 89.25 351 ASP A CA 1
ATOM 2725 C C . ASP A 1 351 ? 2.371 12.145 -1.693 1.00 89.25 351 ASP A C 1
ATOM 2727 O O . ASP A 1 351 ? 1.908 13.080 -1.032 1.00 89.25 351 ASP A O 1
ATOM 2731 N N . THR A 1 352 ? 2.919 11.094 -1.098 1.00 91.69 352 THR A N 1
ATOM 2732 C CA . THR A 1 352 ? 3.167 11.038 0.338 1.00 91.69 352 THR A CA 1
ATOM 2733 C C . THR A 1 352 ? 4.578 10.559 0.633 1.00 91.69 352 THR A C 1
ATOM 2735 O O . THR A 1 352 ? 5.062 9.560 0.102 1.00 91.69 352 THR A O 1
ATOM 2738 N N . GLN A 1 353 ? 5.235 11.277 1.534 1.00 91.75 353 GLN A N 1
ATOM 2739 C CA . GLN A 1 353 ? 6.470 10.872 2.200 1.00 91.75 353 GLN A CA 1
ATOM 2740 C C . GLN A 1 353 ? 6.221 10.605 3.688 1.00 91.75 353 GLN A C 1
ATOM 2742 O O . GLN A 1 353 ? 7.173 10.501 4.460 1.00 91.75 353 GLN A O 1
ATOM 2747 N N . LEU A 1 354 ? 4.949 10.518 4.102 1.00 92.31 354 LEU A N 1
ATOM 2748 C CA . LEU A 1 354 ? 4.538 10.440 5.500 1.00 92.31 354 LEU A CA 1
ATOM 2749 C C . LEU A 1 354 ? 5.320 9.357 6.249 1.00 92.31 354 LEU A C 1
ATOM 2751 O O . LEU A 1 354 ? 5.154 8.164 5.981 1.00 92.31 354 LEU A O 1
ATOM 2755 N N . LEU A 1 355 ? 6.128 9.776 7.222 1.00 91.38 355 LEU A N 1
ATOM 2756 C CA . LEU A 1 355 ? 6.833 8.882 8.126 1.00 91.38 355 LEU A CA 1
ATOM 2757 C C . LEU A 1 355 ? 6.091 8.839 9.460 1.00 91.38 355 LEU A C 1
ATOM 2759 O O . LEU A 1 355 ? 6.050 9.827 10.185 1.00 91.38 355 LEU A O 1
ATOM 2763 N N . ILE A 1 356 ? 5.539 7.676 9.797 1.00 92.12 356 ILE A N 1
ATOM 2764 C CA . ILE A 1 356 ? 4.867 7.459 11.078 1.00 92.12 356 ILE A CA 1
ATOM 2765 C C . ILE A 1 356 ? 5.885 6.895 12.071 1.00 92.12 356 ILE A C 1
ATOM 2767 O O . ILE A 1 356 ? 6.325 5.750 11.948 1.00 92.12 356 ILE A O 1
ATOM 2771 N N . VAL A 1 357 ? 6.261 7.708 13.056 1.00 90.25 357 VAL A N 1
ATOM 2772 C CA . VAL A 1 357 ? 7.137 7.328 14.176 1.00 90.25 357 VAL A CA 1
ATOM 2773 C C . VAL A 1 357 ? 6.401 7.431 15.516 1.00 90.25 357 VAL A C 1
ATOM 2775 O O . VAL A 1 357 ? 5.343 8.059 15.572 1.00 90.25 357 VAL A O 1
ATOM 2778 N N . PRO A 1 358 ? 6.922 6.828 16.605 1.00 88.44 358 PRO A N 1
ATOM 2779 C CA . PRO A 1 358 ? 6.347 6.982 17.938 1.00 88.44 358 PRO A CA 1
ATOM 2780 C C . PRO A 1 358 ? 6.000 8.429 18.309 1.00 88.44 358 PRO A C 1
ATOM 2782 O O . PRO A 1 358 ? 6.681 9.358 17.882 1.00 88.44 358 PRO A O 1
ATOM 2785 N N . SER A 1 359 ? 4.932 8.587 19.098 1.00 83.38 359 SER A N 1
ATOM 2786 C CA . SER A 1 359 ? 4.216 9.850 19.368 1.00 83.38 359 SER A CA 1
ATOM 2787 C C . SER A 1 359 ? 3.332 10.378 18.228 1.00 83.38 359 SER A C 1
ATOM 2789 O O . SER A 1 359 ? 2.693 11.415 18.391 1.00 83.38 359 SER A O 1
ATOM 2791 N N . TYR A 1 360 ? 3.223 9.665 17.102 1.00 90.12 360 TYR A N 1
ATOM 2792 C CA . TYR A 1 360 ? 2.212 9.967 16.090 1.00 90.12 360 TYR A CA 1
ATOM 2793 C C . TYR A 1 360 ? 0.789 9.728 16.612 1.00 90.12 360 TYR A C 1
ATOM 2795 O O . TYR A 1 360 ? 0.497 8.688 17.203 1.00 90.12 360 TYR A O 1
ATOM 2803 N N . GLN A 1 361 ? -0.115 10.667 16.336 1.00 88.50 361 GLN A N 1
ATOM 2804 C CA . GLN A 1 361 ? -1.530 10.534 16.663 1.00 88.50 361 GLN A CA 1
ATOM 2805 C C . GLN A 1 361 ? -2.316 10.057 15.443 1.00 88.50 361 GLN A C 1
ATOM 2807 O O . GLN A 1 361 ? -2.591 10.846 14.542 1.00 88.50 361 GLN A O 1
ATOM 2812 N N . TYR A 1 362 ? -2.714 8.787 15.451 1.00 93.81 362 TYR A N 1
ATOM 2813 C CA . TYR A 1 362 ? -3.599 8.215 14.437 1.00 93.81 362 TYR A CA 1
ATOM 2814 C C . TYR A 1 362 ? -4.957 8.922 14.429 1.00 93.81 362 TYR A C 1
ATOM 2816 O O . TYR A 1 362 ? -5.567 9.109 15.484 1.00 93.81 362 TYR A O 1
ATOM 2824 N N . LYS A 1 363 ? -5.423 9.321 13.244 1.00 94.50 363 LYS A N 1
ATOM 2825 C CA . LYS A 1 363 ? -6.670 10.081 13.060 1.00 94.50 363 LYS A CA 1
ATOM 2826 C C . LYS A 1 363 ? -7.795 9.215 12.509 1.00 94.50 363 LYS A C 1
ATOM 2828 O O . LYS A 1 363 ? -8.968 9.409 12.853 1.00 94.50 363 LYS A O 1
ATOM 2833 N N . LEU A 1 364 ? -7.454 8.236 11.677 1.00 96.12 364 LEU A N 1
ATOM 2834 C CA . LEU A 1 364 ? -8.435 7.401 10.991 1.00 96.12 364 LEU A CA 1
ATOM 2835 C C . LEU A 1 364 ? -8.376 5.945 11.420 1.00 96.12 364 LEU A C 1
ATOM 2837 O O . LEU A 1 364 ? -9.431 5.338 11.544 1.00 96.12 364 LEU A O 1
ATOM 2841 N N . VAL A 1 365 ? -7.186 5.389 11.636 1.00 97.25 365 VAL A N 1
ATOM 2842 C CA . VAL A 1 365 ? -7.020 3.941 11.819 1.00 97.25 365 VAL A CA 1
ATOM 2843 C C . VAL A 1 365 ? -7.294 3.494 13.258 1.00 97.25 365 VAL A C 1
ATOM 2845 O O . VAL A 1 365 ? -6.607 3.920 14.185 1.00 97.25 365 VAL A O 1
ATOM 2848 N N . ASP A 1 366 ? -8.226 2.551 13.425 1.00 96.69 366 ASP A N 1
ATOM 2849 C CA . ASP A 1 366 ? -8.592 1.964 14.726 1.00 96.69 366 ASP A CA 1
ATOM 2850 C C . ASP A 1 366 ? -7.998 0.559 14.935 1.00 96.69 366 ASP A C 1
ATOM 2852 O O . ASP A 1 366 ? -7.749 0.132 16.068 1.00 96.69 366 ASP A O 1
ATOM 2856 N N . ALA A 1 367 ? -7.739 -0.162 13.839 1.00 97.94 367 ALA A N 1
ATOM 2857 C CA . ALA A 1 367 ? -7.037 -1.442 13.847 1.00 97.94 367 ALA A CA 1
ATOM 2858 C C . ALA A 1 367 ? -6.160 -1.630 12.602 1.00 97.94 367 ALA A C 1
ATOM 2860 O O . ALA A 1 367 ? -6.457 -1.110 11.527 1.00 97.94 367 ALA A O 1
ATOM 2861 N N . ILE A 1 368 ? -5.091 -2.412 12.740 1.00 98.44 368 ILE A N 1
ATOM 2862 C CA . ILE A 1 368 ? -4.129 -2.714 11.678 1.00 98.44 368 ILE A CA 1
ATOM 2863 C C . ILE A 1 368 ? -4.008 -4.231 11.517 1.00 98.44 368 ILE A C 1
ATOM 2865 O O . ILE A 1 368 ? -3.688 -4.937 12.472 1.00 98.44 368 ILE A O 1
ATOM 2869 N N . VAL A 1 369 ? -4.178 -4.725 10.291 1.00 98.75 369 VAL A N 1
ATOM 2870 C CA . VAL A 1 369 ? -3.712 -6.058 9.880 1.00 98.75 369 VAL A CA 1
ATOM 2871 C C . VAL A 1 369 ? -2.336 -5.898 9.245 1.00 98.75 369 VAL A C 1
ATOM 2873 O O . VAL A 1 369 ? -2.200 -5.184 8.255 1.00 98.75 369 VAL A O 1
ATOM 2876 N N . THR A 1 370 ? -1.290 -6.514 9.789 1.00 98.12 370 THR A N 1
ATOM 2877 C CA . THR A 1 370 ? 0.073 -6.344 9.258 1.00 98.12 370 THR A CA 1
ATOM 2878 C C . THR A 1 370 ? 0.981 -7.531 9.548 1.00 98.12 370 THR A C 1
ATOM 2880 O O . THR A 1 370 ? 0.716 -8.331 10.444 1.00 98.12 370 THR A O 1
ATOM 2883 N N . ASN A 1 371 ? 2.068 -7.651 8.791 1.00 96.69 371 ASN A N 1
ATOM 2884 C CA . ASN A 1 371 ? 3.079 -8.690 8.989 1.00 96.69 371 ASN A CA 1
ATOM 2885 C C . ASN A 1 371 ? 3.995 -8.327 10.168 1.00 96.69 371 ASN A C 1
ATOM 2887 O O . ASN A 1 371 ? 3.967 -7.209 10.681 1.00 96.69 371 ASN A O 1
ATOM 2891 N N . PHE A 1 372 ? 4.873 -9.251 10.556 1.00 96.69 372 PHE A N 1
ATOM 2892 C CA . PHE A 1 372 ? 5.961 -8.949 11.486 1.00 96.69 372 PHE A CA 1
ATOM 2893 C C . PHE A 1 372 ? 7.176 -8.376 10.749 1.00 96.69 372 PHE A C 1
ATOM 2895 O O . PHE A 1 372 ? 7.776 -9.034 9.894 1.00 96.69 372 PHE A O 1
ATOM 2902 N N . HIS A 1 373 ? 7.547 -7.147 11.101 1.00 92.50 373 HIS A N 1
ATOM 2903 C CA . HIS A 1 373 ? 8.590 -6.362 10.426 1.00 92.50 373 HIS A CA 1
ATOM 2904 C C . HIS A 1 373 ? 9.991 -6.560 11.010 1.00 92.50 373 HIS A C 1
ATOM 2906 O O . HIS A 1 373 ? 10.146 -6.942 12.171 1.00 92.50 373 HIS A O 1
ATOM 2912 N N . GLN A 1 374 ? 11.020 -6.256 10.211 1.00 87.12 374 GLN A N 1
ATOM 2913 C CA . GLN A 1 374 ? 12.417 -6.317 10.650 1.00 87.12 374 GLN A CA 1
ATOM 2914 C C . GLN A 1 374 ? 12.721 -5.278 11.740 1.00 87.12 374 GLN A C 1
ATOM 2916 O O . GLN A 1 374 ? 12.196 -4.158 11.687 1.00 87.12 374 GLN A O 1
ATOM 2921 N N . PRO A 1 375 ? 13.636 -5.590 12.677 1.00 83.69 375 PRO A N 1
ATOM 2922 C CA . PRO A 1 375 ? 14.247 -4.582 13.535 1.00 83.69 375 PRO A CA 1
ATOM 2923 C C . PRO A 1 375 ? 14.843 -3.436 12.711 1.00 83.69 375 PRO A C 1
ATOM 2925 O O . PRO A 1 375 ? 15.401 -3.671 11.642 1.00 83.69 375 PRO A O 1
ATOM 2928 N N . ARG A 1 376 ? 14.774 -2.206 13.239 1.00 78.81 376 ARG A N 1
ATOM 2929 C CA . ARG A 1 376 ? 15.305 -0.990 12.585 1.00 78.81 376 ARG A CA 1
ATOM 2930 C C . ARG A 1 376 ? 14.675 -0.688 11.213 1.00 78.81 376 ARG A C 1
ATOM 2932 O O . ARG A 1 376 ? 15.329 -0.126 10.342 1.00 78.81 376 ARG A O 1
ATOM 2939 N N . SER A 1 377 ? 13.405 -1.049 11.025 1.00 85.19 377 SER A N 1
ATOM 2940 C CA . SER A 1 377 ? 12.612 -0.642 9.860 1.00 85.19 377 SER A CA 1
ATOM 2941 C C . SER A 1 377 ? 11.636 0.479 10.219 1.00 85.19 377 SER A C 1
ATOM 2943 O O . SER A 1 377 ? 11.119 0.528 11.337 1.00 85.19 377 SER A O 1
ATOM 2945 N N . THR A 1 378 ? 11.334 1.347 9.252 1.00 87.50 378 THR A N 1
ATOM 2946 C CA . THR A 1 378 ? 10.272 2.361 9.375 1.00 87.50 378 THR A CA 1
ATOM 2947 C C . THR A 1 378 ? 8.903 1.718 9.622 1.00 87.50 378 THR A C 1
ATOM 2949 O O . THR A 1 378 ? 8.091 2.248 10.374 1.00 87.50 378 THR A O 1
ATOM 2952 N N . LEU A 1 379 ? 8.669 0.519 9.078 1.00 90.81 379 LEU A N 1
ATOM 2953 C CA . LEU A 1 379 ? 7.445 -0.252 9.306 1.00 90.81 379 LEU A CA 1
ATOM 2954 C C . LEU A 1 379 ? 7.279 -0.676 10.770 1.00 90.81 379 LEU A C 1
ATOM 2956 O O . LEU A 1 379 ? 6.181 -0.578 11.315 1.00 90.81 379 LEU A O 1
ATOM 2960 N N . LEU A 1 380 ? 8.363 -1.103 11.429 1.00 91.56 380 LEU A N 1
ATOM 2961 C CA . LEU A 1 380 ? 8.327 -1.420 12.858 1.00 91.56 380 LEU A CA 1
ATOM 2962 C C . LEU A 1 380 ? 8.027 -0.173 13.698 1.00 91.56 380 LEU A C 1
ATOM 2964 O O . LEU A 1 380 ? 7.311 -0.270 14.688 1.00 91.56 380 LEU A O 1
ATOM 2968 N N . MET A 1 381 ? 8.542 0.992 13.299 1.00 90.56 381 MET A N 1
ATOM 2969 C CA . MET A 1 381 ? 8.254 2.258 13.978 1.00 90.56 381 MET A CA 1
ATOM 2970 C C . MET A 1 381 ? 6.792 2.676 13.853 1.00 90.56 381 MET A C 1
ATOM 2972 O O . MET A 1 381 ? 6.219 3.126 14.840 1.00 90.56 381 MET A O 1
ATOM 2976 N N . LEU A 1 382 ? 6.184 2.480 12.683 1.00 94.75 382 LEU A N 1
ATOM 2977 C CA . LEU A 1 382 ? 4.754 2.704 12.482 1.00 94.75 382 LEU A CA 1
ATOM 2978 C C . LEU A 1 382 ? 3.936 1.805 13.416 1.00 94.75 382 LEU A C 1
ATOM 2980 O O . LEU A 1 382 ? 3.056 2.291 14.125 1.00 94.75 382 LEU A O 1
ATOM 2984 N N . VAL A 1 383 ? 4.270 0.512 13.487 1.00 96.38 383 VAL A N 1
ATOM 2985 C CA . VAL A 1 383 ? 3.603 -0.422 14.410 1.00 96.38 383 VAL A CA 1
ATOM 2986 C C . VAL A 1 383 ? 3.812 -0.011 15.869 1.00 96.38 383 VAL A C 1
ATOM 2988 O O . VAL A 1 383 ? 2.851 -0.020 16.631 1.00 96.38 383 VAL A O 1
ATOM 2991 N N . ALA A 1 384 ? 5.022 0.410 16.249 1.00 94.12 384 ALA A N 1
ATOM 2992 C CA . ALA A 1 384 ? 5.322 0.916 17.590 1.00 94.12 384 ALA A CA 1
ATOM 2993 C C . ALA A 1 384 ? 4.479 2.151 17.938 1.00 94.12 384 ALA A C 1
ATOM 2995 O O . ALA A 1 384 ? 3.885 2.213 19.009 1.00 94.12 384 ALA A O 1
ATOM 2996 N N . ALA A 1 385 ? 4.370 3.103 17.006 1.00 94.00 385 ALA A N 1
ATOM 2997 C CA . ALA A 1 385 ? 3.540 4.291 17.165 1.00 94.00 385 ALA A CA 1
ATOM 2998 C C . ALA A 1 385 ? 2.059 3.950 17.363 1.00 94.00 385 ALA A C 1
ATOM 3000 O O . ALA A 1 385 ? 1.339 4.718 17.990 1.00 94.00 385 ALA A O 1
ATOM 3001 N N . PHE A 1 386 ? 1.604 2.820 16.815 1.00 96.31 386 PHE A N 1
ATOM 3002 C CA . PHE A 1 386 ? 0.236 2.350 16.979 1.00 96.31 386 PHE A CA 1
ATOM 3003 C C . PHE A 1 386 ? 0.036 1.683 18.344 1.00 96.31 386 PHE A C 1
ATOM 3005 O O . PHE A 1 386 ? -0.700 2.200 19.176 1.00 96.31 386 PHE A O 1
ATOM 3012 N N . VAL A 1 387 ? 0.727 0.571 18.616 1.00 95.88 387 VAL A N 1
ATOM 3013 C CA . VAL A 1 387 ? 0.463 -0.260 19.810 1.00 95.88 387 VAL A CA 1
ATOM 3014 C C . VAL A 1 387 ? 0.875 0.407 21.125 1.00 95.88 387 VAL A C 1
ATOM 3016 O O . VAL A 1 387 ? 0.309 0.111 22.177 1.00 95.88 387 VAL A O 1
ATOM 3019 N N . ASP A 1 388 ? 1.831 1.335 21.068 1.00 92.75 388 ASP A N 1
ATOM 3020 C CA . ASP A 1 388 ? 2.318 2.127 22.198 1.00 92.75 388 ASP A CA 1
ATOM 3021 C C . AS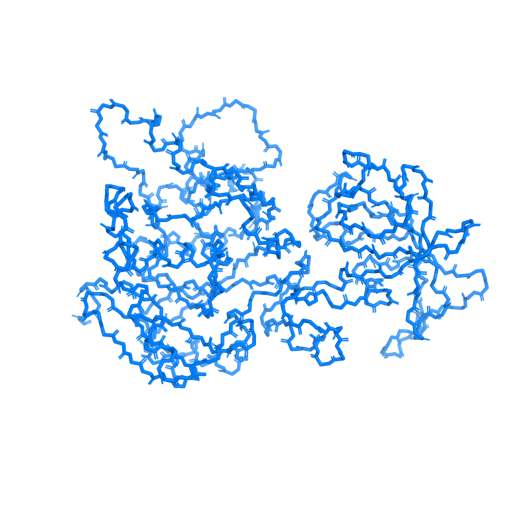P A 1 388 ? 1.994 3.628 21.997 1.00 92.75 388 ASP A C 1
ATOM 3023 O O . ASP A 1 388 ? 2.770 4.511 22.359 1.00 92.75 388 ASP A O 1
ATOM 3027 N N . ARG A 1 389 ? 0.821 3.947 21.419 1.00 86.12 389 ARG A N 1
ATOM 3028 C CA . ARG A 1 389 ? 0.414 5.328 21.058 1.00 86.12 389 ARG A CA 1
ATOM 3029 C C . ARG A 1 389 ? 0.405 6.356 22.197 1.00 86.12 389 ARG A C 1
ATOM 3031 O O . ARG A 1 389 ? 0.432 7.552 21.932 1.00 86.12 389 ARG A O 1
ATOM 3038 N N . ASN A 1 390 ? 0.363 5.909 23.454 1.00 79.94 390 ASN A N 1
ATOM 3039 C CA . ASN A 1 390 ? 0.375 6.782 24.635 1.00 79.94 390 ASN A CA 1
ATOM 3040 C C . ASN A 1 390 ? 1.791 7.025 25.192 1.00 79.94 390 ASN A C 1
ATOM 3042 O O . ASN A 1 390 ? 1.941 7.690 26.218 1.00 79.94 390 ASN A O 1
ATOM 3046 N N . THR A 1 391 ? 2.835 6.489 24.554 1.00 80.12 391 THR A N 1
ATOM 3047 C CA . THR A 1 391 ? 4.214 6.698 24.998 1.00 80.12 391 THR A CA 1
ATOM 3048 C C . THR A 1 391 ? 4.638 8.147 24.747 1.00 80.12 391 THR A C 1
ATOM 3050 O O . THR A 1 391 ? 4.699 8.621 23.610 1.00 80.12 391 THR A O 1
ATOM 3053 N N . SER A 1 392 ? 4.958 8.856 25.835 1.00 74.62 392 SER A N 1
ATOM 3054 C CA . SER A 1 392 ? 5.415 10.246 25.779 1.00 74.62 392 SER A CA 1
ATOM 3055 C C . SER A 1 392 ? 6.815 10.367 25.169 1.00 74.62 392 SER A C 1
ATOM 3057 O O . SER A 1 392 ? 7.638 9.456 25.294 1.00 74.62 392 SER A O 1
ATOM 3059 N N . PHE A 1 393 ? 7.128 11.527 24.586 1.00 73.06 393 PHE A N 1
ATOM 3060 C CA . PHE A 1 393 ? 8.467 11.826 24.068 1.00 73.06 393 PHE A CA 1
ATOM 3061 C C . PHE A 1 393 ? 9.570 11.597 25.117 1.00 73.06 393 PHE A C 1
ATOM 3063 O O . PHE A 1 393 ? 10.578 10.955 24.827 1.00 73.06 393 PHE A O 1
ATOM 3070 N N . ASN A 1 394 ? 9.343 12.028 26.364 1.00 72.12 394 ASN A N 1
ATOM 3071 C CA . ASN A 1 394 ? 10.283 11.828 27.473 1.00 72.12 394 ASN A CA 1
ATOM 3072 C C . ASN A 1 394 ? 10.552 10.341 27.744 1.00 72.12 394 ASN A C 1
ATOM 3074 O O . ASN A 1 394 ? 11.681 9.953 28.036 1.00 72.12 394 ASN A O 1
ATOM 3078 N N . THR A 1 395 ? 9.527 9.498 27.609 1.00 75.88 395 THR A N 1
ATOM 3079 C CA . THR A 1 395 ? 9.656 8.045 27.750 1.00 75.88 395 THR A CA 1
ATOM 3080 C C . THR A 1 395 ? 10.461 7.448 26.593 1.00 75.88 395 THR A C 1
ATOM 3082 O O . THR A 1 395 ? 11.334 6.617 26.834 1.00 75.88 395 THR A O 1
ATOM 3085 N N . ILE A 1 396 ? 10.241 7.901 25.353 1.00 75.81 396 ILE A N 1
ATOM 3086 C CA . ILE A 1 396 ? 10.997 7.442 24.170 1.00 75.81 396 ILE A CA 1
ATOM 3087 C C . ILE A 1 396 ? 12.486 7.792 24.291 1.00 75.81 396 ILE A C 1
ATOM 3089 O O . ILE A 1 396 ? 13.333 7.005 23.873 1.00 75.81 396 ILE A O 1
ATOM 3093 N N . MET A 1 397 ? 12.806 8.957 24.864 1.00 70.62 397 MET A N 1
ATOM 3094 C CA . MET A 1 397 ? 14.187 9.409 25.079 1.00 70.62 397 MET A CA 1
ATOM 3095 C C . MET A 1 397 ? 14.890 8.709 26.256 1.00 70.62 397 MET A C 1
ATOM 3097 O O . MET A 1 397 ? 16.099 8.869 26.423 1.00 70.62 397 MET A O 1
ATOM 3101 N N . SER A 1 398 ? 14.168 7.940 27.078 1.00 69.81 398 SER A N 1
ATOM 3102 C CA . SER A 1 398 ? 14.780 7.148 28.148 1.00 69.81 398 SER A CA 1
ATOM 3103 C C . SER A 1 398 ? 15.597 5.975 27.581 1.00 69.81 398 SER A C 1
ATOM 3105 O O . SER A 1 398 ? 15.330 5.470 26.491 1.00 69.81 398 SER A O 1
ATOM 3107 N N . ALA A 1 399 ? 16.636 5.541 28.305 1.00 58.25 399 ALA A N 1
ATOM 3108 C CA . ALA A 1 399 ? 17.612 4.582 27.779 1.00 58.25 399 ALA A CA 1
ATOM 3109 C C . ALA A 1 399 ? 17.032 3.179 27.497 1.00 58.25 399 ALA A C 1
ATOM 3111 O O . ALA A 1 399 ? 17.559 2.458 26.646 1.00 58.25 399 ALA A O 1
ATOM 3112 N N . ASP A 1 400 ? 15.959 2.781 28.190 1.00 80.38 400 ASP A N 1
ATOM 3113 C CA . ASP A 1 400 ? 15.390 1.440 28.069 1.00 80.38 400 ASP A CA 1
ATOM 3114 C C . ASP A 1 400 ? 14.200 1.402 27.098 1.00 80.38 400 ASP A C 1
ATOM 3116 O O . ASP A 1 400 ? 13.043 1.638 27.456 1.00 80.38 400 ASP A O 1
ATOM 3120 N N . LYS A 1 401 ? 14.489 1.007 25.854 1.00 75.31 401 LYS A N 1
ATOM 3121 C CA . LYS A 1 401 ? 13.485 0.822 24.795 1.00 75.31 401 LYS A CA 1
ATOM 3122 C C . LYS A 1 401 ? 12.392 -0.180 25.169 1.00 75.31 401 LYS A C 1
ATOM 3124 O O . LYS A 1 401 ? 11.283 -0.055 24.657 1.00 75.31 401 LYS A O 1
ATOM 3129 N N . MET A 1 402 ? 12.683 -1.158 26.026 1.00 79.94 402 MET A N 1
ATOM 3130 C CA . MET A 1 402 ? 11.701 -2.154 26.448 1.00 79.94 402 MET A CA 1
ATOM 3131 C C . MET A 1 402 ? 10.640 -1.533 27.356 1.00 79.94 402 MET A C 1
ATOM 3133 O O . MET A 1 402 ? 9.463 -1.864 27.234 1.00 79.94 402 MET A O 1
ATOM 3137 N N . THR A 1 403 ? 11.036 -0.574 28.197 1.00 80.50 403 THR A N 1
ATOM 3138 C CA . THR A 1 403 ? 10.087 0.218 28.995 1.00 80.50 403 THR A CA 1
ATOM 3139 C C . THR A 1 403 ? 9.326 1.250 28.168 1.00 80.50 403 THR A C 1
ATOM 3141 O O . THR A 1 403 ? 8.184 1.558 28.496 1.00 80.50 403 THR A O 1
ATOM 3144 N N . ALA A 1 404 ? 9.921 1.760 27.085 1.00 84.19 404 ALA A N 1
ATOM 3145 C CA . ALA A 1 404 ? 9.274 2.744 26.219 1.00 84.19 404 ALA A CA 1
ATOM 3146 C C . ALA A 1 404 ? 8.214 2.138 25.284 1.00 84.19 404 ALA A C 1
ATOM 3148 O O . ALA A 1 404 ? 7.235 2.809 24.954 1.00 84.19 404 ALA A O 1
ATOM 3149 N N . PHE A 1 405 ? 8.394 0.880 24.874 1.00 91.00 405 PHE A N 1
ATOM 3150 C CA . PHE A 1 405 ? 7.509 0.189 23.927 1.00 91.00 405 PHE A CA 1
ATOM 3151 C C . PHE A 1 405 ? 7.009 -1.163 24.468 1.00 91.00 405 PHE A C 1
ATOM 3153 O O . PHE A 1 405 ? 7.239 -2.208 23.846 1.00 91.00 405 PHE A O 1
ATOM 3160 N N . PRO A 1 406 ? 6.380 -1.192 25.657 1.00 91.62 406 PRO A N 1
ATOM 3161 C CA . PRO A 1 406 ? 6.067 -2.438 26.346 1.00 91.62 406 PRO A CA 1
ATOM 3162 C C . PRO A 1 406 ? 5.139 -3.345 25.529 1.00 91.62 406 PRO A C 1
ATOM 3164 O O . PRO A 1 406 ? 5.336 -4.565 25.520 1.00 91.62 406 PRO A O 1
ATOM 3167 N N . ASN A 1 407 ? 4.161 -2.785 24.806 1.00 95.06 407 ASN A N 1
ATOM 3168 C CA . ASN A 1 407 ? 3.233 -3.589 24.014 1.00 95.06 407 ASN A CA 1
ATOM 3169 C C . ASN A 1 407 ? 3.918 -4.160 22.777 1.00 95.06 407 ASN A C 1
ATOM 3171 O O . ASN A 1 407 ? 3.778 -5.356 22.511 1.00 95.06 407 ASN A O 1
ATOM 3175 N N . LEU A 1 408 ? 4.711 -3.356 22.060 1.00 95.25 408 LEU A N 1
ATOM 3176 C CA . LEU A 1 408 ? 5.480 -3.837 20.915 1.00 95.25 408 LEU A CA 1
ATOM 3177 C C . LEU A 1 408 ? 6.382 -5.014 21.302 1.00 95.25 408 LEU A C 1
ATOM 3179 O O . LEU A 1 408 ? 6.353 -6.058 20.646 1.00 95.25 408 LEU A O 1
ATOM 3183 N N . PHE A 1 409 ? 7.159 -4.865 22.381 1.00 93.69 409 PHE A N 1
ATOM 3184 C CA . PHE A 1 409 ? 8.055 -5.920 22.853 1.00 93.69 409 PHE A CA 1
ATOM 3185 C C . PHE A 1 409 ? 7.282 -7.169 23.262 1.00 93.69 409 PHE A C 1
ATOM 3187 O O . PHE A 1 409 ? 7.666 -8.268 22.865 1.00 93.69 409 PHE A O 1
ATOM 3194 N N . ARG A 1 410 ? 6.163 -7.022 23.977 1.00 95.19 410 ARG A N 1
ATOM 3195 C CA . ARG A 1 410 ? 5.318 -8.154 24.373 1.00 95.19 410 ARG A CA 1
ATOM 3196 C C . ARG A 1 410 ? 4.765 -8.917 23.165 1.00 95.19 410 ARG A C 1
ATOM 3198 O O . ARG A 1 410 ? 4.837 -10.145 23.143 1.00 95.19 410 ARG A O 1
ATOM 3205 N N . ILE A 1 411 ? 4.255 -8.210 22.156 1.00 97.50 411 ILE A N 1
ATOM 3206 C CA . ILE A 1 411 ? 3.727 -8.804 20.917 1.00 97.50 411 ILE A CA 1
ATOM 3207 C C . ILE A 1 411 ? 4.825 -9.580 20.183 1.00 97.50 411 ILE A C 1
ATOM 3209 O O . ILE A 1 411 ? 4.643 -10.747 19.832 1.00 97.50 411 ILE A O 1
ATOM 3213 N N . TYR A 1 412 ? 5.987 -8.956 19.977 1.00 96.56 412 TYR A N 1
ATOM 3214 C CA . TYR A 1 412 ? 7.095 -9.573 19.249 1.00 96.56 412 TYR A CA 1
ATOM 3215 C C . TYR A 1 412 ? 7.740 -10.724 20.027 1.00 96.56 412 TYR A C 1
ATOM 3217 O O . TYR A 1 412 ? 8.110 -11.734 19.428 1.00 96.56 412 TYR A O 1
ATOM 3225 N N . GLN A 1 413 ? 7.834 -10.622 21.354 1.00 96.38 413 GLN A N 1
ATOM 3226 C CA . GLN A 1 413 ? 8.314 -11.705 22.207 1.00 96.38 413 GLN A CA 1
ATOM 3227 C C . GLN A 1 413 ? 7.379 -12.914 22.137 1.00 96.38 413 GLN A C 1
ATOM 3229 O O . GLN A 1 413 ? 7.861 -14.029 21.939 1.00 96.38 413 GLN A O 1
ATOM 3234 N N . HIS A 1 414 ? 6.059 -12.704 22.221 1.00 98.00 414 HIS A N 1
ATOM 3235 C CA . HIS A 1 414 ? 5.077 -13.776 22.034 1.00 98.00 414 HIS A CA 1
ATOM 3236 C C . HIS A 1 414 ? 5.224 -14.425 20.657 1.00 98.00 414 HIS A C 1
ATOM 3238 O O . HIS A 1 414 ? 5.275 -15.650 20.559 1.00 98.00 414 HIS A O 1
ATOM 3244 N N . ALA A 1 415 ? 5.349 -13.620 19.599 1.00 98.00 415 ALA A N 1
ATOM 3245 C CA . ALA A 1 415 ? 5.519 -14.110 18.235 1.00 98.00 415 ALA A CA 1
ATOM 3246 C C . ALA A 1 415 ? 6.782 -14.979 18.082 1.00 98.00 415 ALA A C 1
ATOM 3248 O O . ALA A 1 415 ? 6.718 -16.070 17.511 1.00 98.00 415 ALA A O 1
ATOM 3249 N N . LEU A 1 416 ? 7.916 -14.543 18.641 1.00 97.00 416 LEU A N 1
ATOM 3250 C CA . LEU A 1 416 ? 9.176 -15.294 18.629 1.00 97.00 416 LEU A CA 1
ATOM 3251 C C . LEU A 1 416 ? 9.076 -16.599 19.433 1.00 97.00 416 LEU A C 1
ATOM 3253 O O . LEU A 1 416 ? 9.441 -17.660 18.926 1.00 97.00 416 LEU A O 1
ATOM 3257 N N . GLN A 1 417 ? 8.538 -16.542 20.655 1.00 98.06 417 GLN A N 1
ATOM 3258 C CA . GLN A 1 417 ? 8.353 -17.714 21.521 1.00 98.06 417 GLN A CA 1
ATOM 3259 C C . GLN A 1 417 ? 7.433 -18.758 20.878 1.00 98.06 417 GLN A C 1
ATOM 3261 O O . GLN A 1 417 ? 7.704 -19.956 20.948 1.00 98.06 417 GLN A O 1
ATOM 3266 N N . ASN A 1 418 ? 6.392 -18.302 20.179 1.00 97.94 418 ASN A N 1
ATOM 3267 C CA . ASN A 1 418 ? 5.432 -19.157 19.490 1.00 97.94 418 ASN A CA 1
ATOM 3268 C C . ASN A 1 418 ? 5.820 -19.474 18.041 1.00 97.94 418 ASN A C 1
ATOM 3270 O O . ASN A 1 418 ? 4.998 -20.034 17.315 1.00 97.94 418 ASN A O 1
ATOM 3274 N N . ARG A 1 419 ? 7.050 -19.162 17.608 1.00 97.69 419 ARG A N 1
ATOM 3275 C CA . ARG A 1 419 ? 7.595 -19.492 16.276 1.00 97.69 419 ARG A CA 1
ATOM 3276 C C . ARG A 1 419 ? 6.740 -18.975 15.111 1.00 97.69 419 ARG A C 1
ATOM 3278 O O . ARG A 1 419 ? 6.476 -19.701 14.152 1.00 97.69 419 ARG A O 1
ATOM 3285 N N . TYR A 1 420 ? 6.269 -17.736 15.204 1.00 98.31 420 TYR A N 1
ATOM 3286 C CA . TYR A 1 420 ? 5.682 -17.042 14.059 1.00 98.31 420 TYR A CA 1
ATOM 3287 C C . TYR A 1 420 ? 6.733 -16.829 12.968 1.00 98.31 420 TYR A C 1
ATOM 3289 O O . TYR A 1 420 ? 7.908 -16.590 13.252 1.00 98.31 420 TYR A O 1
ATOM 3297 N N . ARG A 1 421 ? 6.303 -16.899 11.709 1.00 96.88 421 ARG A N 1
ATOM 3298 C CA . ARG A 1 421 ? 7.130 -16.546 10.549 1.00 96.88 421 ARG A CA 1
ATOM 3299 C C . ARG A 1 421 ? 7.036 -15.040 10.315 1.00 96.88 421 ARG A C 1
ATOM 3301 O O . ARG A 1 421 ? 5.963 -14.460 10.438 1.00 96.88 421 ARG A O 1
ATOM 3308 N N . PHE A 1 422 ? 8.149 -14.396 9.991 1.00 94.62 422 PHE A N 1
ATOM 3309 C CA . PHE A 1 422 ? 8.226 -12.938 9.848 1.00 94.62 422 PHE A CA 1
ATOM 3310 C C . PHE A 1 422 ? 8.316 -12.542 8.367 1.00 94.62 422 PHE A C 1
ATOM 3312 O O . PHE A 1 422 ? 8.573 -13.389 7.511 1.00 94.62 422 PHE A O 1
ATOM 3319 N N . LEU A 1 423 ? 8.191 -11.241 8.084 1.00 91.12 423 LEU A N 1
ATOM 3320 C CA . LEU A 1 423 ? 8.378 -10.615 6.765 1.00 91.12 423 LEU A CA 1
ATOM 3321 C C . LEU A 1 423 ? 7.247 -10.905 5.765 1.00 91.12 423 LEU A C 1
ATOM 3323 O O . LEU A 1 423 ? 6.142 -11.278 6.156 1.00 91.12 423 LEU A O 1
ATOM 3327 N N . SER A 1 424 ? 7.479 -10.654 4.471 1.00 88.25 424 SER A N 1
ATOM 3328 C CA . SER A 1 424 ? 6.420 -10.630 3.452 1.00 88.25 424 SER A CA 1
ATOM 3329 C C . SER A 1 424 ? 5.642 -11.935 3.292 1.00 88.25 424 SER A C 1
ATOM 3331 O O . SER A 1 424 ? 4.423 -11.883 3.200 1.00 88.25 424 SER A O 1
ATOM 3333 N N . TYR A 1 425 ? 6.313 -13.089 3.329 1.00 90.25 425 TYR A N 1
ATOM 3334 C CA . TYR A 1 425 ? 5.675 -14.415 3.249 1.00 90.25 425 TYR A CA 1
ATOM 3335 C C . TYR A 1 425 ? 5.431 -15.055 4.629 1.00 90.25 425 TYR A C 1
ATOM 3337 O O . TYR A 1 425 ? 5.225 -16.266 4.748 1.00 90.25 425 TYR A O 1
ATOM 3345 N N . GLY A 1 426 ? 5.525 -14.245 5.687 1.00 94.00 426 GLY A N 1
ATOM 3346 C CA . GLY A 1 426 ? 5.406 -14.678 7.069 1.00 94.00 426 GLY A CA 1
ATOM 3347 C C . GLY A 1 426 ? 3.971 -14.963 7.508 1.00 94.00 426 GLY A C 1
ATOM 3348 O O . GLY A 1 426 ? 3.091 -15.316 6.730 1.00 94.00 426 GLY A O 1
ATOM 3349 N N . ASP A 1 427 ? 3.751 -14.853 8.807 1.00 97.94 427 ASP A N 1
ATOM 3350 C CA . ASP A 1 427 ? 2.440 -14.838 9.433 1.00 97.94 427 ASP A CA 1
ATOM 3351 C C . ASP A 1 427 ? 1.985 -13.388 9.672 1.00 97.94 427 ASP A C 1
ATOM 3353 O O . ASP A 1 427 ? 2.775 -12.444 9.578 1.00 97.94 427 ASP A O 1
ATOM 3357 N N . SER A 1 428 ? 0.704 -13.220 9.997 1.00 98.12 428 SER A N 1
ATOM 3358 C CA . SER A 1 428 ? 0.078 -11.910 10.161 1.00 98.12 428 SER A CA 1
ATOM 3359 C C . SER A 1 428 ? -0.225 -11.591 11.624 1.00 98.12 428 SER A C 1
ATOM 3361 O O . SER A 1 428 ? -0.217 -12.465 12.498 1.00 98.12 428 SER A O 1
ATOM 3363 N N . SER A 1 429 ? -0.547 -10.330 11.871 1.00 98.50 429 SER A N 1
ATOM 3364 C CA . SER A 1 429 ? -1.037 -9.803 13.135 1.00 98.50 429 SER A CA 1
ATOM 3365 C C . SER A 1 429 ? -2.249 -8.901 12.903 1.00 98.50 429 SER A C 1
ATOM 3367 O O . SER A 1 429 ? -2.319 -8.209 11.891 1.00 98.50 429 SER A O 1
ATOM 3369 N N . TYR A 1 430 ? -3.196 -8.923 13.836 1.00 98.56 430 TYR A N 1
ATOM 3370 C CA . TYR A 1 430 ? -4.309 -7.990 13.957 1.00 98.56 430 TYR A CA 1
ATOM 3371 C C . TYR A 1 430 ? -4.112 -7.205 15.253 1.00 98.56 430 TYR A C 1
ATOM 3373 O O . TYR A 1 430 ? -4.092 -7.784 16.338 1.00 98.56 430 TYR A O 1
ATOM 3381 N N . LEU A 1 431 ? -3.906 -5.899 15.137 1.00 98.31 431 LEU A N 1
ATOM 3382 C CA . LEU A 1 431 ? -3.586 -5.004 16.243 1.00 98.31 431 LEU A CA 1
ATOM 3383 C C . LEU A 1 431 ? -4.722 -3.995 16.361 1.00 98.31 431 LEU A C 1
ATOM 3385 O O . LEU A 1 431 ? -4.963 -3.267 15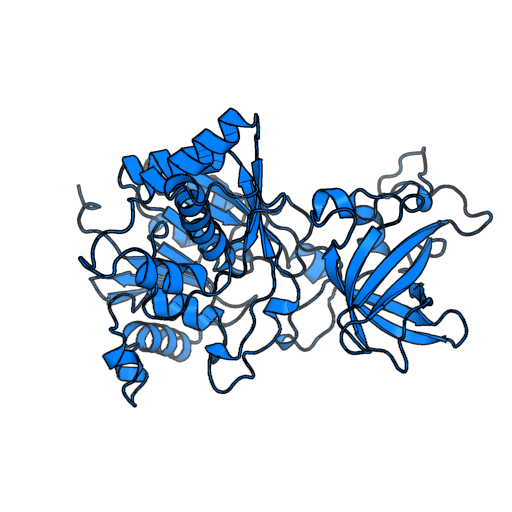.404 1.00 98.31 431 LEU A O 1
ATOM 3389 N N . ALA A 1 432 ? -5.419 -3.934 17.495 1.00 96.62 432 ALA A N 1
ATOM 3390 C CA . ALA A 1 432 ? -6.598 -3.081 17.635 1.00 96.62 432 ALA A CA 1
ATOM 3391 C C . ALA A 1 432 ? -6.613 -2.282 18.941 1.00 96.62 432 ALA A C 1
ATOM 3393 O O . ALA A 1 432 ? -6.332 -2.812 20.019 1.00 96.62 432 ALA A O 1
ATOM 3394 N N . HIS A 1 433 ? -7.040 -1.022 18.854 1.00 90.75 433 HIS A N 1
ATOM 3395 C CA . HIS A 1 433 ? -7.501 -0.268 20.016 1.00 90.75 433 HIS A CA 1
ATOM 3396 C C . HIS A 1 433 ? -9.025 -0.339 20.058 1.00 90.75 433 HIS A C 1
ATOM 3398 O O . HIS A 1 433 ? -9.708 0.311 19.275 1.00 90.75 433 HIS A O 1
ATOM 3404 N N . VAL A 1 434 ? -9.557 -1.152 20.966 1.00 79.25 434 VAL A N 1
ATOM 3405 C CA . VAL A 1 434 ? -10.999 -1.322 21.139 1.00 79.25 434 VAL A CA 1
ATOM 3406 C C . VAL A 1 434 ? -11.516 -0.165 21.989 1.00 79.25 434 VAL A C 1
ATOM 3408 O O . VAL A 1 434 ? -11.090 0.019 23.128 1.00 79.25 434 VAL A O 1
ATOM 3411 N N . THR A 1 435 ? -12.423 0.633 21.436 1.00 63.62 435 THR A N 1
ATOM 3412 C CA . THR A 1 435 ? -13.206 1.605 22.207 1.00 63.62 435 THR A CA 1
ATOM 3413 C C . THR A 1 435 ? -14.345 0.871 22.913 1.00 63.62 435 THR A C 1
ATOM 3415 O O . THR A 1 435 ? -15.050 0.102 22.265 1.00 63.62 435 THR A O 1
ATOM 3418 N N . GLU A 1 436 ? -14.557 1.114 24.210 1.00 46.34 436 GLU A N 1
ATOM 3419 C CA . GLU A 1 436 ? -15.508 0.377 25.073 1.00 46.34 436 GLU A CA 1
ATOM 3420 C C . GLU A 1 436 ? -16.983 0.384 24.606 1.00 46.34 436 GLU A C 1
ATOM 3422 O O . GLU A 1 436 ? -17.793 -0.377 25.126 1.00 46.34 436 GLU A O 1
ATOM 3427 N N . ASN A 1 437 ? -17.336 1.148 23.571 1.00 40.66 437 ASN A N 1
ATOM 3428 C CA . ASN A 1 437 ? -18.695 1.222 23.025 1.00 40.66 437 ASN A CA 1
ATOM 3429 C C . ASN A 1 437 ? -19.080 0.073 22.068 1.00 40.66 437 ASN A C 1
ATOM 3431 O O . ASN A 1 437 ? -20.145 0.127 21.463 1.00 40.66 437 ASN A O 1
ATOM 3435 N N . SER A 1 438 ? -18.251 -0.964 21.896 1.00 37.47 438 SER A N 1
ATOM 3436 C CA . SER A 1 438 ? -18.557 -2.097 21.000 1.00 37.47 438 SER A CA 1
ATOM 3437 C C . SER A 1 438 ? -19.307 -3.265 21.658 1.00 37.47 438 SER A C 1
ATOM 3439 O O . SER A 1 438 ? -19.501 -4.290 21.011 1.00 37.47 438 SER A O 1
ATOM 3441 N N . ASN A 1 439 ? -19.720 -3.128 22.921 1.00 29.84 439 ASN A N 1
ATOM 3442 C CA . ASN A 1 439 ? -20.592 -4.084 23.607 1.00 29.84 439 ASN A CA 1
ATOM 3443 C C . ASN A 1 439 ? -21.955 -3.440 23.885 1.00 29.84 439 ASN A C 1
ATOM 3445 O O . ASN A 1 439 ? -22.209 -2.963 24.991 1.00 29.84 439 ASN A O 1
ATOM 3449 N N . SER A 1 440 ? -22.834 -3.446 22.888 1.00 29.50 440 SER A N 1
ATOM 3450 C CA . SER A 1 440 ? -24.280 -3.346 23.103 1.00 29.50 440 SER A CA 1
ATOM 3451 C C . SER A 1 440 ? -25.016 -4.117 22.026 1.00 29.50 440 SER A C 1
ATOM 3453 O O . SER A 1 440 ? -24.805 -3.753 20.844 1.00 29.50 440 SER A O 1
#